Protein AF-A0A936PUS2-F1 (afdb_monomer)

Radius of gyration: 26.74 Å; Cα contacts (8 Å, |Δi|>4): 506; chains: 1; bounding box: 49×80×75 Å

Mean predicted aligned error: 15.06 Å

Sequence (500 aa):
METSSHDLGPASAALGALEAGDLGPLVTLLSAWRLVEDPRLVEAAARRLRGRDGALLSARTLARLAVAGARWREAEASFEPPLTTDAALDGQAALAWTAWFAEDFYSAQPYDYAVNQLIPRVQAVFQGVLSAAELPPKARRDTLIELGEGAFATLLTARDEGSLPAWLDIATRALERGPGGPLRCLSLVLSPQERASAGLCFASRRLWTPTLAAIWPDDAPRGRAARLSAWLRDDPEALPRITHFHLLSRLIERAAHAGPEALGDAELRAICRQNVARARARLRATLAARPEAVLSALLGLDALHARTQDAAGRYAYAWVNRELTFGLSMGHAPRVTPRCVAPDPLPEGATDADPAMSIDEAKGWVLLVIFRGRLGHLWRWVYEGTTGDRDSVWGALLKSELPPSLREPGLHRPRLRQTLRAELPELLWELEPVLNTWANQDLSEPRRVKARVLKLLQSTAPTGQRWPARGYVESVQHVIDARRQLQRWSRHLAPVLPSP

Solvent-accessible surface area (backbone atoms only — not comparable to full-atom values): 27908 Å² total; per-residue (Å²): 142,78,85,80,75,77,82,51,62,68,45,52,47,60,52,51,78,48,63,92,53,93,49,66,54,57,55,50,26,36,54,33,45,58,29,73,85,35,55,61,50,42,53,22,48,53,59,64,41,28,41,98,85,62,50,63,65,52,70,70,47,38,49,51,53,17,52,53,24,43,56,47,49,54,59,39,51,67,40,52,65,90,66,70,68,47,76,69,54,26,50,51,42,47,52,26,50,56,31,48,76,70,70,42,58,74,52,67,66,32,32,49,46,41,63,73,53,47,46,56,42,26,50,53,36,39,53,53,50,44,56,75,67,68,53,57,72,64,62,50,50,53,52,52,51,54,42,68,77,41,42,64,47,55,39,72,68,49,76,56,94,92,39,71,41,45,48,54,54,28,53,48,42,32,44,26,48,35,85,83,16,43,56,32,37,50,38,68,68,45,52,46,69,54,34,17,29,50,30,37,44,46,50,60,32,72,85,37,44,64,48,48,39,44,64,38,64,88,46,53,75,67,51,41,29,52,52,42,17,49,47,26,34,79,31,56,67,44,56,46,44,53,47,39,50,40,48,51,51,52,50,52,56,46,29,73,73,63,37,65,83,65,65,41,73,69,55,54,50,47,55,48,52,53,54,51,51,51,51,46,41,36,51,41,30,48,47,62,75,35,61,67,54,50,50,58,55,52,71,70,46,78,31,39,34,48,35,43,50,51,14,35,30,58,46,26,48,55,48,48,57,49,27,63,75,66,76,60,60,90,64,92,72,69,87,53,59,68,57,56,64,51,78,73,73,77,60,88,82,75,53,104,70,84,80,79,72,52,63,55,51,52,47,36,50,53,50,50,39,30,42,70,57,32,50,74,49,51,51,40,28,39,78,51,71,38,79,88,61,99,44,69,67,60,52,36,50,71,51,83,64,38,56,75,86,73,61,54,88,66,96,75,37,66,62,62,30,50,51,44,58,72,43,42,70,58,52,53,54,70,42,40,65,58,43,52,58,56,59,72,52,84,76,90,48,68,70,59,53,51,56,49,52,50,52,58,42,61,76,35,45,77,90,86,76,86,78,82,94,74,62,68,71,61,24,47,53,23,34,43,52,49,49,54,49,49,62,53,46,50,75,72,44,60,89,77,55,83,77,135

pLDDT: mean 75.33, std 17.24, range [24.42, 97.62]

Secondary structure (DSSP, 8-state):
--------HHHHHHHHTTTTS--HHHHHHHHHTT-TT-HHHHHHHHHHHB-TTSPBPPHHHHHHHHHHHHHHHHHHHTT-PPPPP-HHHHHHHHHHHHHHHTT--SSHHHHHHIIIIIHHHHHHHHHHHHHHTT--HHHHHHHHHHHHHHHHIIIII---TTS--HHHHHHHHHTT-STTHHHHHHHHHS-HHHHHHHHHHHHTSTTTHHHHHHHSSSS-HHHHHHHHHHHHHH-TTHHHHHHHHHHHHHHHHHHHHH-TTT--HHHHHHHHHHHHHHHHHHHHHHHTT-HHHHHHHHHT-TTHHHHHHHHHHHHHHHHHHHHHHTTS---S---PPPP-PPPPPPPTT--S-SS---HHHHHHHHHHHHHTT-HHHHHHHHHH----S--HHHHHHHTTSS-GGGPPSSSS-HHHHHHHHHHHHHHHHHTHHHHHHHHTS-TT-HHHHHHHHHHHHHTTS-TTPPPPSS-HHHHHHHHHHHHHHHHHHHHHHTTTSPP-

Nearest PDB structures (foldseek):
  5a1s-assembly2_A  TM=1.414E-01  e=7.377E+00  Salmonella enterica

Structure (mmCIF, N/CA/C/O backbone):
data_AF-A0A936PUS2-F1
#
_entry.id   AF-A0A936PUS2-F1
#
loop_
_atom_site.group_PDB
_atom_site.id
_atom_site.type_symbol
_atom_site.label_atom_id
_atom_site.label_alt_id
_atom_site.label_comp_id
_atom_site.label_asym_id
_atom_site.label_entity_id
_atom_site.label_seq_id
_atom_site.pdbx_PDB_ins_code
_atom_site.Cartn_x
_atom_site.Cartn_y
_atom_site.Cartn_z
_atom_site.occupancy
_atom_site.B_iso_or_equiv
_atom_site.auth_seq_id
_atom_site.auth_comp_id
_atom_site.auth_asym_id
_atom_site.auth_atom_id
_atom_site.pdbx_PDB_model_num
ATOM 1 N N . MET A 1 1 ? -14.732 -38.250 0.597 1.00 32.09 1 MET A N 1
ATOM 2 C CA . MET A 1 1 ? -13.333 -37.822 0.801 1.00 32.09 1 MET A CA 1
ATOM 3 C C . MET A 1 1 ? -12.499 -38.533 -0.244 1.00 32.09 1 MET A C 1
ATOM 5 O O . MET A 1 1 ? -11.973 -39.601 0.018 1.00 32.09 1 MET A O 1
ATOM 9 N N . GLU A 1 2 ? -12.452 -37.967 -1.442 1.00 24.42 2 GLU A N 1
ATOM 10 C CA . GLU A 1 2 ? -11.503 -38.354 -2.481 1.00 24.42 2 GLU A CA 1
ATOM 11 C C . GLU A 1 2 ? -10.677 -37.103 -2.752 1.00 24.42 2 GLU A C 1
ATOM 13 O O . GLU A 1 2 ? -11.207 -36.042 -3.084 1.00 24.42 2 GLU A O 1
ATOM 18 N N . THR A 1 3 ? -9.382 -37.194 -2.473 1.00 27.59 3 THR A N 1
ATOM 19 C CA . THR A 1 3 ? -8.404 -36.154 -2.768 1.00 27.59 3 THR A CA 1
ATOM 20 C C . THR A 1 3 ? -8.258 -36.067 -4.280 1.00 27.59 3 THR A C 1
ATOM 22 O O . THR A 1 3 ? -7.609 -36.911 -4.892 1.00 27.59 3 THR A O 1
ATOM 25 N N . SER A 1 4 ? -8.887 -35.051 -4.871 1.00 28.19 4 SER A N 1
ATOM 26 C CA . SER A 1 4 ? -8.666 -34.619 -6.250 1.00 28.19 4 SER A CA 1
ATOM 27 C C . SER A 1 4 ? -7.168 -34.412 -6.484 1.00 28.19 4 SER A C 1
ATOM 29 O O . SER A 1 4 ? -6.590 -33.427 -6.018 1.00 28.19 4 SER A O 1
ATOM 31 N N . SER A 1 5 ? -6.536 -35.346 -7.197 1.00 32.34 5 SER A N 1
ATOM 32 C CA . SER A 1 5 ? -5.190 -35.185 -7.731 1.00 32.34 5 SER A CA 1
ATOM 33 C C . SER A 1 5 ? -5.220 -34.047 -8.748 1.00 32.34 5 SER A C 1
ATOM 35 O O . SER A 1 5 ? -5.716 -34.212 -9.862 1.00 32.34 5 SER A O 1
ATOM 37 N N . HIS A 1 6 ? -4.740 -32.869 -8.355 1.00 36.22 6 HIS A N 1
ATOM 38 C CA . HIS A 1 6 ? -4.491 -31.795 -9.305 1.00 36.22 6 HIS A CA 1
ATOM 39 C C . HIS A 1 6 ? -3.480 -32.290 -10.342 1.00 36.22 6 HIS A C 1
ATOM 41 O O . HIS A 1 6 ? -2.341 -32.613 -10.012 1.00 36.22 6 HIS A O 1
ATOM 47 N N . ASP A 1 7 ? -3.941 -32.383 -11.584 1.00 37.91 7 ASP A N 1
ATOM 48 C CA . ASP A 1 7 ? -3.169 -32.797 -12.744 1.00 37.91 7 ASP A CA 1
ATOM 49 C C . ASP A 1 7 ? -2.051 -31.770 -13.009 1.00 37.91 7 ASP A C 1
ATOM 51 O O . ASP A 1 7 ? -2.269 -30.682 -13.545 1.00 37.91 7 ASP A O 1
ATOM 55 N N . LEU A 1 8 ? -0.841 -32.091 -12.540 1.00 41.91 8 LEU A N 1
ATOM 56 C CA . LEU A 1 8 ? 0.374 -31.287 -12.701 1.00 41.91 8 LEU A CA 1
ATOM 57 C C . LEU A 1 8 ? 0.983 -31.418 -14.110 1.00 41.91 8 LEU A C 1
ATOM 59 O O . LEU A 1 8 ? 2.059 -30.871 -14.341 1.00 41.91 8 LEU A O 1
ATOM 63 N N . GLY A 1 9 ? 0.330 -32.103 -15.058 1.00 42.16 9 GLY A N 1
ATOM 64 C CA . GLY A 1 9 ? 0.852 -32.418 -16.396 1.00 42.16 9 GLY A CA 1
ATOM 65 C C . GLY A 1 9 ? 1.575 -31.276 -17.140 1.00 42.16 9 GLY A C 1
ATOM 66 O O . GLY A 1 9 ? 2.680 -31.500 -17.635 1.00 42.16 9 GLY A O 1
ATOM 67 N N . PRO A 1 10 ? 1.061 -30.028 -17.173 1.00 43.69 10 PRO A N 1
ATOM 68 C CA . PRO A 1 10 ? 1.746 -28.910 -17.834 1.00 43.69 10 PRO A CA 1
ATOM 69 C C . PRO A 1 10 ? 2.972 -28.400 -17.062 1.00 43.69 10 PRO A C 1
ATOM 71 O O . PRO A 1 10 ? 3.988 -28.061 -17.666 1.00 43.69 10 PRO A O 1
ATOM 74 N N . ALA A 1 11 ? 2.906 -28.376 -15.724 1.00 40.16 11 ALA A N 1
ATOM 75 C CA . ALA A 1 11 ? 4.045 -28.024 -14.875 1.00 40.16 11 ALA A CA 1
ATOM 76 C C . ALA A 1 11 ? 5.127 -29.107 -14.938 1.00 40.16 11 ALA A C 1
ATOM 78 O O . ALA A 1 11 ? 6.305 -28.783 -15.007 1.00 40.16 11 ALA A O 1
ATOM 79 N N . SER A 1 12 ? 4.725 -30.378 -14.991 1.00 44.50 12 SER A N 1
ATOM 80 C CA . SER A 1 12 ? 5.600 -31.537 -15.154 1.00 44.50 12 SER A CA 1
ATOM 81 C C . SER A 1 12 ? 6.259 -31.576 -16.529 1.00 44.50 12 SER A C 1
ATOM 83 O O . SER A 1 12 ? 7.399 -31.997 -16.620 1.00 44.50 12 SER A O 1
ATOM 85 N N . ALA A 1 13 ? 5.598 -31.107 -17.592 1.00 44.47 13 ALA A N 1
ATOM 86 C CA . ALA A 1 13 ? 6.205 -30.978 -18.918 1.00 44.47 13 ALA A CA 1
ATOM 87 C C . ALA A 1 13 ? 7.137 -29.755 -19.020 1.00 44.47 13 ALA A C 1
ATOM 89 O O . ALA A 1 13 ? 8.201 -29.841 -19.632 1.00 44.47 13 ALA A O 1
ATOM 90 N N . ALA A 1 14 ? 6.789 -28.629 -18.383 1.00 43.38 14 ALA A N 1
ATOM 91 C CA . ALA A 1 14 ? 7.662 -27.455 -18.294 1.00 43.38 14 ALA A CA 1
ATOM 92 C C . ALA A 1 14 ? 8.910 -27.721 -17.428 1.00 43.38 14 ALA A C 1
ATOM 94 O O . ALA A 1 14 ? 9.997 -27.253 -17.765 1.00 43.38 14 ALA A O 1
ATOM 95 N N . LEU A 1 15 ? 8.759 -28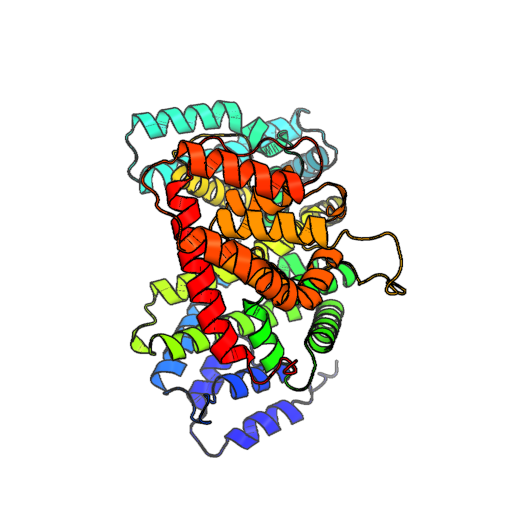.496 -16.347 1.00 45.50 15 LEU A N 1
ATOM 96 C CA . LEU A 1 15 ? 9.847 -29.021 -15.516 1.00 45.50 15 LEU A CA 1
ATOM 97 C C . LEU A 1 15 ? 10.599 -30.162 -16.225 1.00 45.50 15 LEU A C 1
ATOM 99 O O . LEU A 1 15 ? 11.819 -30.201 -16.147 1.00 45.50 15 LEU A O 1
ATOM 103 N N . GLY A 1 16 ? 9.906 -31.001 -16.998 1.00 44.19 16 GLY A N 1
ATOM 104 C CA . GLY A 1 16 ? 10.460 -32.106 -17.789 1.00 44.19 16 GLY A CA 1
ATOM 105 C C . GLY A 1 16 ? 11.346 -31.650 -18.948 1.00 44.19 16 GLY A C 1
ATOM 106 O O . GLY A 1 16 ? 12.430 -32.174 -19.172 1.00 44.19 16 GLY A O 1
ATOM 107 N N . ALA A 1 17 ? 10.974 -30.566 -19.632 1.00 45.62 17 ALA A N 1
ATOM 108 C CA . ALA A 1 17 ? 11.818 -29.922 -20.644 1.00 45.62 17 ALA A CA 1
ATOM 109 C C . ALA A 1 17 ? 13.069 -29.229 -20.054 1.00 45.62 17 ALA A C 1
ATOM 111 O O . ALA A 1 17 ? 13.920 -28.736 -20.796 1.00 45.62 17 ALA A O 1
ATOM 112 N N . LEU A 1 18 ? 13.174 -29.153 -18.724 1.00 48.84 18 LEU A N 1
ATOM 113 C CA . LEU A 1 18 ? 14.321 -28.632 -17.987 1.00 48.84 18 LEU A CA 1
ATOM 114 C C . LEU A 1 18 ? 15.226 -29.768 -17.433 1.00 48.84 18 LEU A C 1
ATOM 116 O O . LEU A 1 18 ? 16.324 -29.466 -16.972 1.00 48.84 18 LEU A O 1
ATOM 120 N N . GLU A 1 19 ? 14.822 -31.048 -17.504 1.00 40.34 19 GLU A N 1
ATOM 121 C CA . GLU A 1 19 ? 15.444 -32.213 -16.820 1.00 40.34 19 GLU A CA 1
ATOM 122 C C . GLU A 1 19 ? 16.844 -32.634 -17.310 1.00 40.34 19 GLU A C 1
ATOM 124 O O . GLU A 1 19 ? 17.457 -33.527 -16.730 1.00 40.34 19 GLU A O 1
ATOM 129 N N . ALA A 1 20 ? 17.417 -31.980 -18.322 1.00 48.69 20 ALA A N 1
ATOM 130 C CA . ALA A 1 20 ? 18.769 -32.295 -18.800 1.00 48.69 20 ALA A CA 1
ATOM 131 C C . ALA A 1 20 ? 19.911 -31.629 -17.985 1.00 48.69 20 ALA A C 1
ATOM 133 O O . ALA A 1 20 ? 21.072 -31.722 -18.383 1.00 48.69 20 ALA A O 1
ATOM 134 N N . GLY A 1 21 ? 19.622 -30.952 -16.861 1.00 53.03 21 GLY A N 1
ATOM 135 C CA . GLY A 1 21 ? 20.624 -30.274 -16.019 1.00 53.03 21 GLY A CA 1
ATOM 136 C C . GLY A 1 21 ? 20.226 -30.139 -14.541 1.00 53.03 21 GLY A C 1
ATOM 137 O O . GLY A 1 21 ? 19.088 -30.395 -14.170 1.00 53.03 21 GLY A O 1
ATOM 138 N N . ASP A 1 22 ? 21.172 -29.742 -13.683 1.00 58.97 22 ASP A N 1
ATOM 139 C CA . ASP A 1 22 ? 20.985 -29.560 -12.230 1.00 58.97 22 ASP A CA 1
ATOM 140 C C . ASP A 1 22 ? 19.950 -28.453 -11.912 1.00 58.97 22 ASP A C 1
ATOM 142 O O . ASP A 1 22 ? 20.264 -27.260 -11.858 1.00 58.97 22 ASP A O 1
ATOM 146 N N . LEU A 1 23 ? 18.679 -28.847 -11.743 1.00 65.75 23 LEU A N 1
ATOM 147 C CA . LEU A 1 23 ? 17.538 -27.955 -11.475 1.00 65.75 23 LEU A CA 1
ATOM 148 C C . LEU A 1 23 ? 17.311 -27.633 -9.996 1.00 65.75 23 LEU A C 1
ATOM 150 O O . LEU A 1 23 ? 16.421 -26.831 -9.683 1.00 65.75 23 LEU A O 1
ATOM 154 N N . GLY A 1 24 ? 18.099 -28.203 -9.082 1.00 72.94 24 GLY A N 1
ATOM 155 C CA . GLY A 1 24 ? 17.961 -27.964 -7.641 1.00 72.94 24 GLY A CA 1
ATOM 156 C C . GLY A 1 24 ? 17.873 -26.470 -7.274 1.00 72.94 24 GLY A C 1
ATOM 157 O O . GLY A 1 24 ? 16.956 -26.071 -6.541 1.00 72.94 24 GLY A O 1
ATOM 158 N N . PRO A 1 25 ? 18.734 -25.596 -7.835 1.00 76.25 25 PRO A N 1
ATOM 159 C CA . PRO A 1 25 ? 18.684 -24.157 -7.576 1.00 76.25 25 PRO A CA 1
ATOM 160 C C . PRO A 1 25 ? 17.407 -23.468 -8.081 1.00 76.25 25 PRO A C 1
ATOM 162 O O . PRO A 1 25 ? 16.914 -22.542 -7.434 1.00 76.25 25 PRO A O 1
ATOM 165 N N . LEU A 1 26 ? 16.852 -23.910 -9.215 1.00 78.56 26 LEU A N 1
ATOM 166 C CA . LEU A 1 26 ? 15.643 -23.325 -9.800 1.00 78.56 26 LEU A CA 1
ATOM 167 C C . LEU A 1 26 ? 14.406 -23.670 -8.966 1.00 78.56 26 LEU A C 1
ATOM 169 O O . LEU A 1 26 ? 13.639 -22.776 -8.614 1.00 78.56 26 LEU A O 1
ATOM 173 N N . VAL A 1 27 ? 14.238 -24.940 -8.594 1.00 81.44 27 VAL A N 1
ATOM 174 C CA . VAL A 1 27 ? 13.120 -25.381 -7.742 1.00 81.44 27 VAL A CA 1
ATOM 175 C C . VAL A 1 27 ? 13.179 -24.694 -6.377 1.00 81.44 27 VAL A C 1
ATOM 177 O O . VAL A 1 27 ? 12.159 -24.209 -5.879 1.00 81.44 27 VAL A O 1
ATOM 180 N N . THR A 1 28 ? 14.380 -24.568 -5.803 1.00 84.75 28 THR A N 1
ATOM 181 C CA . THR A 1 28 ? 14.603 -23.845 -4.543 1.00 84.75 28 THR A CA 1
ATOM 182 C C . THR A 1 28 ? 14.186 -22.380 -4.661 1.00 84.75 28 THR A C 1
ATOM 184 O O . THR A 1 28 ? 13.480 -21.865 -3.792 1.00 84.75 28 THR A O 1
ATOM 187 N N . LEU A 1 29 ? 14.567 -21.709 -5.755 1.00 87.25 29 LEU A N 1
ATOM 188 C CA . LEU A 1 29 ? 14.165 -20.333 -6.027 1.00 87.25 29 LEU A CA 1
ATOM 189 C C . LEU A 1 29 ? 12.641 -20.205 -6.135 1.00 87.25 29 LEU A C 1
ATOM 191 O O . LEU A 1 29 ? 12.048 -19.394 -5.429 1.00 87.25 29 LEU A O 1
ATOM 195 N N . LEU A 1 30 ? 11.993 -21.001 -6.986 1.00 88.19 30 LEU A N 1
ATOM 196 C CA . LEU A 1 30 ? 10.546 -20.902 -7.204 1.00 88.19 30 LEU A CA 1
ATOM 197 C C . LEU A 1 30 ? 9.753 -21.192 -5.924 1.00 88.19 30 LEU A C 1
ATOM 199 O O . LEU A 1 30 ? 8.776 -20.500 -5.634 1.00 88.19 30 LEU A O 1
ATOM 203 N N . SER A 1 31 ? 10.214 -22.150 -5.118 1.00 87.19 31 SER A N 1
ATOM 204 C CA . SER A 1 31 ? 9.623 -22.469 -3.814 1.00 87.19 31 SER A CA 1
ATOM 205 C C . SER A 1 31 ? 9.797 -21.322 -2.817 1.00 87.19 31 SER A C 1
ATOM 207 O O . SER A 1 31 ? 8.859 -20.978 -2.094 1.00 87.19 31 SER A O 1
ATOM 209 N N . ALA A 1 32 ? 10.970 -20.676 -2.797 1.00 86.62 32 ALA A N 1
ATOM 210 C CA . ALA A 1 32 ? 11.235 -19.518 -1.942 1.00 86.62 32 ALA A CA 1
ATOM 211 C C . ALA A 1 32 ? 10.294 -18.334 -2.226 1.00 86.62 32 ALA A C 1
ATOM 213 O O . ALA A 1 32 ? 10.016 -17.553 -1.319 1.00 86.62 32 ALA A O 1
ATOM 214 N N . TRP A 1 33 ? 9.766 -18.240 -3.448 1.00 89.62 33 TRP A N 1
ATOM 215 C CA . TRP A 1 33 ? 8.822 -17.208 -3.886 1.00 89.62 33 TRP A CA 1
ATOM 216 C C . TRP A 1 33 ? 7.367 -17.698 -4.013 1.00 89.62 33 TRP A C 1
ATOM 218 O O . TRP A 1 33 ? 6.553 -16.979 -4.583 1.00 89.62 33 TRP A O 1
ATOM 228 N N . ARG A 1 34 ? 7.032 -18.901 -3.511 1.00 85.62 34 ARG A N 1
ATOM 229 C CA . ARG A 1 34 ? 5.688 -19.524 -3.606 1.00 85.62 34 ARG A CA 1
ATOM 230 C C . ARG A 1 34 ? 5.118 -19.581 -5.033 1.00 85.62 34 ARG A C 1
ATOM 232 O O . ARG A 1 34 ? 3.913 -19.515 -5.246 1.00 85.62 34 ARG A O 1
ATOM 239 N N . LEU A 1 35 ? 5.988 -19.703 -6.033 1.00 87.56 35 LEU A N 1
ATOM 240 C CA . LEU A 1 35 ? 5.564 -19.745 -7.437 1.00 87.56 35 LEU A CA 1
ATOM 241 C C . LEU A 1 35 ? 5.199 -21.155 -7.894 1.00 87.56 35 LEU A C 1
ATOM 243 O O . LEU A 1 35 ? 4.468 -21.300 -8.862 1.00 87.56 35 LEU A O 1
ATOM 247 N N . VAL A 1 36 ? 5.676 -22.181 -7.183 1.00 86.31 36 VAL A N 1
ATOM 248 C CA . VAL A 1 36 ? 5.416 -23.601 -7.486 1.00 86.31 36 VAL A CA 1
ATOM 249 C C . VAL A 1 36 ? 3.935 -23.986 -7.409 1.00 86.31 36 VAL A C 1
ATOM 251 O O . VAL A 1 36 ? 3.539 -24.997 -7.973 1.00 86.31 36 VAL A O 1
ATOM 254 N N . GLU A 1 37 ? 3.118 -23.167 -6.746 1.00 83.31 37 GLU A N 1
ATOM 255 C CA . GLU A 1 37 ? 1.673 -23.361 -6.593 1.00 83.31 37 GLU A CA 1
ATOM 256 C C . GLU A 1 37 ? 0.877 -22.958 -7.849 1.00 83.31 37 GLU A C 1
ATOM 258 O O . GLU A 1 37 ? -0.321 -23.222 -7.927 1.00 83.31 37 GLU A O 1
ATOM 263 N N . ASP A 1 38 ? 1.507 -22.297 -8.830 1.00 85.50 38 ASP A N 1
ATOM 264 C CA . ASP A 1 38 ? 0.859 -21.903 -10.083 1.00 85.50 38 ASP A CA 1
ATOM 265 C C . ASP A 1 38 ? 1.734 -22.238 -11.308 1.00 85.50 38 ASP A C 1
ATOM 267 O O . ASP A 1 38 ? 2.748 -21.567 -11.547 1.00 85.50 38 ASP A O 1
ATOM 271 N N . PRO A 1 39 ? 1.333 -23.221 -12.141 1.00 86.75 39 PRO A N 1
ATOM 272 C CA . PRO A 1 39 ? 2.075 -23.614 -13.340 1.00 86.75 39 PRO A CA 1
ATOM 273 C C . PRO A 1 39 ? 2.394 -22.451 -14.291 1.00 86.75 39 PRO A C 1
ATOM 275 O O . PRO A 1 39 ? 3.472 -22.412 -14.884 1.00 86.75 39 PRO A O 1
ATOM 278 N N . ARG A 1 40 ? 1.494 -21.465 -14.405 1.00 88.00 40 ARG A N 1
ATOM 279 C CA . ARG A 1 40 ? 1.660 -20.307 -15.298 1.00 88.00 40 ARG A CA 1
ATOM 280 C C . ARG A 1 40 ? 2.794 -19.414 -14.809 1.00 88.00 40 ARG A C 1
ATOM 282 O O . ARG A 1 40 ? 3.553 -18.872 -15.611 1.00 88.00 40 ARG A O 1
ATOM 289 N N . LEU A 1 41 ? 2.918 -19.255 -13.488 1.00 89.62 41 LEU A N 1
ATOM 290 C CA . LEU A 1 41 ? 3.990 -18.473 -12.872 1.00 89.62 41 LEU A CA 1
ATOM 291 C C . LEU A 1 41 ? 5.329 -19.209 -12.908 1.00 89.62 41 LEU A C 1
ATOM 293 O O . LEU A 1 41 ? 6.355 -18.558 -13.108 1.00 89.62 41 LEU A O 1
ATOM 297 N N . VAL A 1 42 ? 5.328 -20.539 -12.772 1.00 87.31 42 VAL A N 1
ATOM 298 C CA . VAL A 1 42 ? 6.525 -21.375 -12.975 1.00 87.31 42 VAL A CA 1
ATOM 299 C C . VAL A 1 42 ? 7.074 -21.182 -14.387 1.00 87.31 42 VAL A C 1
ATOM 301 O O . VAL A 1 42 ? 8.247 -20.844 -14.553 1.00 87.31 42 VAL A O 1
ATOM 304 N N . GLU A 1 43 ? 6.223 -21.314 -15.405 1.00 86.19 43 GLU A N 1
ATOM 305 C CA . GLU A 1 43 ? 6.618 -21.151 -16.805 1.00 86.19 43 GLU A CA 1
ATOM 306 C C . GLU A 1 43 ? 7.098 -19.718 -17.102 1.00 86.19 43 GLU A C 1
ATOM 308 O O . GLU A 1 43 ? 8.157 -19.509 -17.701 1.00 86.19 43 GLU A O 1
ATOM 313 N N . ALA A 1 44 ? 6.368 -18.710 -16.614 1.00 88.38 44 ALA A N 1
ATOM 314 C CA . ALA A 1 44 ? 6.747 -17.307 -16.757 1.00 88.38 44 ALA A CA 1
ATOM 315 C C . ALA A 1 44 ? 8.091 -16.986 -16.077 1.00 88.38 44 ALA A C 1
ATOM 317 O O . ALA A 1 44 ? 8.892 -16.214 -16.614 1.00 88.38 44 ALA A O 1
ATOM 318 N N . ALA A 1 45 ? 8.364 -17.582 -14.913 1.00 86.50 45 ALA A N 1
ATOM 319 C CA . ALA A 1 45 ? 9.633 -17.435 -14.209 1.00 86.50 45 ALA A CA 1
ATOM 320 C C . ALA A 1 45 ? 10.775 -18.126 -14.953 1.00 86.50 45 ALA A C 1
ATOM 322 O O . ALA A 1 45 ? 11.827 -17.513 -15.130 1.00 86.50 45 ALA A O 1
ATOM 323 N N . ALA A 1 46 ? 10.560 -19.340 -15.465 1.00 83.12 46 ALA A N 1
ATOM 324 C CA . ALA A 1 46 ? 11.540 -20.032 -16.296 1.00 83.12 46 ALA A CA 1
ATOM 325 C C . ALA A 1 46 ? 11.914 -19.198 -17.534 1.00 83.12 46 ALA A C 1
ATOM 327 O O . ALA A 1 46 ? 13.102 -19.001 -17.802 1.00 83.12 46 ALA A O 1
ATOM 328 N N . ARG A 1 47 ? 10.923 -18.609 -18.225 1.00 82.94 47 ARG A N 1
ATOM 329 C CA . ARG A 1 47 ? 11.157 -17.670 -19.339 1.00 82.94 47 ARG A CA 1
ATOM 330 C C . ARG A 1 47 ? 11.979 -16.451 -18.931 1.00 82.94 47 ARG A C 1
ATOM 332 O O . ARG A 1 47 ? 12.811 -16.004 -19.704 1.00 82.94 47 ARG A O 1
ATOM 339 N N . ARG A 1 48 ? 11.747 -15.893 -17.739 1.00 83.25 48 ARG A N 1
ATOM 340 C CA . ARG A 1 48 ? 12.487 -14.718 -17.244 1.00 83.25 48 ARG A CA 1
ATOM 341 C C . ARG A 1 48 ? 13.915 -15.018 -16.820 1.00 83.25 48 ARG A C 1
ATOM 343 O O . ARG A 1 48 ? 14.753 -14.121 -16.870 1.00 83.25 48 ARG A O 1
ATOM 350 N N . LEU A 1 49 ? 14.161 -16.231 -16.341 1.00 80.06 49 LEU A N 1
ATOM 351 C CA . LEU A 1 49 ? 15.467 -16.664 -15.857 1.00 80.06 49 LEU A CA 1
ATOM 352 C C . LEU A 1 49 ? 16.398 -17.076 -16.997 1.00 80.06 49 LEU A C 1
ATOM 354 O O . LEU A 1 49 ? 17.611 -16.933 -16.853 1.00 80.06 49 LEU A O 1
ATOM 358 N N . ARG A 1 50 ? 15.840 -17.537 -18.122 1.00 74.25 50 ARG A N 1
ATOM 359 C CA . ARG A 1 50 ? 16.536 -17.604 -19.409 1.00 74.25 50 ARG A CA 1
ATOM 360 C C . ARG A 1 50 ? 16.714 -16.155 -19.881 1.00 74.25 50 ARG A C 1
ATOM 362 O O . ARG A 1 50 ? 15.740 -15.489 -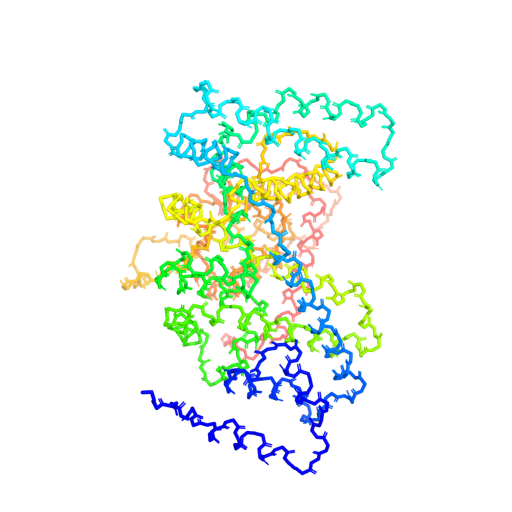20.214 1.00 74.25 50 ARG A O 1
ATOM 369 N N . GLY A 1 51 ? 17.927 -15.613 -19.781 1.00 62.34 51 GLY A N 1
ATOM 370 C CA . GLY A 1 51 ? 18.232 -14.229 -20.156 1.00 62.34 51 GLY A CA 1
ATOM 371 C C . GLY A 1 51 ? 17.952 -13.934 -21.637 1.00 62.34 51 GLY A C 1
ATOM 372 O O . GLY A 1 51 ? 17.429 -14.772 -22.368 1.00 62.34 51 GLY A O 1
ATOM 373 N N . ARG A 1 52 ? 18.338 -12.744 -22.120 1.00 58.09 52 ARG A N 1
ATOM 374 C CA . ARG A 1 52 ? 18.146 -12.366 -23.540 1.00 58.09 52 ARG A CA 1
ATOM 375 C C . ARG A 1 52 ? 18.796 -13.342 -24.526 1.00 58.09 52 ARG A C 1
ATOM 377 O O . ARG A 1 52 ? 18.246 -13.542 -25.600 1.00 58.09 52 ARG A O 1
ATOM 384 N N . ASP A 1 53 ? 19.890 -13.979 -24.118 1.00 54.78 53 ASP A N 1
ATOM 385 C CA . ASP A 1 53 ? 20.651 -14.927 -24.940 1.00 54.78 53 ASP A CA 1
ATOM 386 C C . ASP A 1 53 ? 20.249 -16.392 -24.680 1.00 54.78 53 ASP A C 1
ATOM 388 O O . ASP A 1 53 ? 20.955 -17.320 -25.061 1.00 54.78 53 ASP A O 1
ATOM 392 N N . GLY A 1 54 ? 19.149 -16.628 -23.955 1.00 58.50 54 GLY A N 1
ATOM 393 C CA . GLY A 1 54 ? 18.675 -17.968 -23.595 1.00 58.50 54 GLY A CA 1
ATOM 394 C C . GLY A 1 54 ? 19.448 -18.649 -22.457 1.00 58.50 54 GLY A C 1
ATOM 395 O O . GLY A 1 54 ? 18.946 -19.617 -21.886 1.00 58.50 54 GLY A O 1
ATOM 396 N N . ALA A 1 55 ? 20.617 -18.129 -22.065 1.00 57.31 55 ALA A N 1
ATOM 397 C CA . ALA A 1 55 ? 21.395 -18.636 -20.935 1.00 57.31 55 ALA A CA 1
ATOM 398 C C . ALA A 1 55 ? 20.710 -18.342 -19.588 1.00 57.31 55 ALA A C 1
ATOM 400 O O . ALA A 1 55 ? 20.215 -17.237 -19.351 1.00 57.31 55 ALA A O 1
ATOM 401 N N . LEU A 1 56 ? 20.696 -19.331 -18.690 1.00 66.69 56 LEU A N 1
ATOM 402 C CA . LEU A 1 56 ? 20.215 -19.156 -17.319 1.00 66.69 56 LEU A CA 1
ATOM 403 C C . LEU A 1 56 ? 21.126 -18.202 -16.535 1.00 66.69 56 LEU A C 1
ATOM 405 O O . LEU A 1 56 ? 22.341 -18.165 -16.739 1.00 66.69 56 LEU A O 1
ATOM 409 N N . LEU A 1 57 ? 20.542 -17.465 -15.585 1.00 73.81 57 LEU A N 1
ATOM 410 C CA . LEU A 1 57 ? 21.325 -16.758 -14.568 1.00 73.81 57 LEU A CA 1
ATOM 411 C C . LEU A 1 57 ? 22.275 -17.733 -13.854 1.00 73.81 57 LEU A C 1
ATOM 413 O O . LEU A 1 57 ? 21.925 -18.887 -13.608 1.00 73.81 57 LEU A O 1
ATOM 417 N N . SER A 1 58 ? 23.459 -17.253 -13.466 1.00 78.69 58 SER A N 1
ATOM 418 C CA . SER A 1 58 ? 24.437 -18.088 -12.761 1.00 78.69 58 SER A CA 1
ATOM 419 C C . SER A 1 58 ? 23.853 -18.692 -11.477 1.00 78.69 58 SER A C 1
ATOM 421 O O . SER A 1 58 ? 23.059 -18.046 -10.785 1.00 78.69 58 SER A O 1
ATOM 423 N N . ALA A 1 59 ? 24.299 -19.896 -11.102 1.00 78.06 59 ALA A N 1
ATOM 424 C CA . ALA A 1 59 ? 23.844 -20.590 -9.891 1.00 78.06 59 ALA A CA 1
ATOM 425 C C . ALA A 1 59 ? 23.947 -19.713 -8.626 1.00 78.06 59 ALA A C 1
ATOM 427 O O . ALA A 1 59 ? 23.038 -19.685 -7.797 1.00 78.06 59 ALA A O 1
ATOM 428 N N . ARG A 1 60 ? 25.008 -18.901 -8.523 1.00 80.12 60 ARG A N 1
ATOM 429 C CA . ARG A 1 60 ? 25.188 -17.927 -7.436 1.00 80.12 60 ARG A CA 1
ATOM 430 C C . ARG A 1 60 ? 24.092 -16.856 -7.409 1.00 80.12 60 ARG A C 1
ATOM 432 O O . ARG A 1 60 ? 23.642 -16.471 -6.332 1.00 80.12 60 ARG A O 1
ATOM 439 N N . THR A 1 61 ? 23.650 -16.378 -8.571 1.00 80.56 61 THR A N 1
ATOM 440 C CA . THR A 1 61 ? 22.545 -15.411 -8.679 1.00 80.56 61 THR A CA 1
ATOM 441 C C . THR A 1 61 ? 21.232 -16.046 -8.237 1.00 80.56 61 THR A C 1
ATOM 443 O O . THR A 1 61 ? 20.511 -15.458 -7.433 1.00 80.56 61 THR A O 1
ATOM 446 N N . LEU A 1 62 ? 20.950 -17.266 -8.705 1.00 83.56 62 LEU A N 1
ATOM 447 C CA . LEU A 1 62 ? 19.753 -18.021 -8.325 1.00 83.56 62 LEU A CA 1
ATOM 448 C C . LEU A 1 62 ? 19.693 -18.249 -6.808 1.00 83.56 62 LEU A C 1
ATOM 450 O O . LEU A 1 62 ? 18.676 -17.947 -6.187 1.00 83.56 62 LEU A O 1
ATOM 454 N N . ALA A 1 63 ? 20.803 -18.672 -6.195 1.00 83.50 63 ALA A N 1
ATOM 455 C CA . ALA A 1 63 ? 20.900 -18.857 -4.748 1.00 83.50 63 ALA A CA 1
ATOM 456 C C . ALA A 1 63 ? 20.633 -17.554 -3.970 1.00 83.50 63 ALA A C 1
ATOM 458 O O . ALA A 1 63 ? 19.877 -17.552 -2.999 1.00 83.50 63 ALA A O 1
ATOM 459 N N . ARG A 1 64 ? 21.179 -16.413 -4.418 1.00 83.25 64 ARG A N 1
ATOM 460 C CA . ARG A 1 64 ? 20.916 -15.104 -3.785 1.00 83.25 64 ARG A CA 1
ATOM 461 C C . ARG A 1 64 ? 19.451 -14.690 -3.893 1.00 83.25 64 ARG A C 1
ATOM 463 O O . ARG A 1 64 ? 18.882 -14.202 -2.917 1.00 83.25 64 ARG A O 1
ATOM 470 N N . LEU A 1 65 ? 18.831 -14.890 -5.055 1.00 87.00 65 LEU A N 1
ATOM 471 C CA . LEU A 1 65 ? 17.408 -14.613 -5.251 1.00 87.00 65 LEU A CA 1
ATOM 472 C C . LEU A 1 65 ? 16.528 -15.535 -4.389 1.00 87.00 65 LEU A C 1
ATOM 474 O O . LEU A 1 65 ? 15.497 -15.087 -3.888 1.00 87.00 65 LEU A O 1
ATOM 478 N N . ALA A 1 66 ? 16.942 -16.785 -4.164 1.00 88.56 66 ALA A N 1
ATOM 479 C CA . ALA A 1 66 ? 16.247 -17.715 -3.276 1.00 88.56 66 ALA A CA 1
ATOM 480 C C . ALA A 1 66 ? 16.339 -17.272 -1.807 1.00 88.56 66 ALA A C 1
ATOM 482 O O . ALA A 1 66 ? 15.321 -17.217 -1.119 1.00 88.56 66 ALA A O 1
ATOM 483 N N . VAL A 1 67 ? 17.523 -16.853 -1.342 1.00 86.38 67 VAL A N 1
ATOM 484 C CA . VAL A 1 67 ? 17.706 -16.275 0.004 1.00 86.38 67 VAL A CA 1
ATOM 485 C C . VAL A 1 67 ? 16.861 -15.010 0.184 1.00 86.38 67 VAL A C 1
ATOM 487 O O . VAL A 1 67 ? 16.245 -14.820 1.233 1.00 86.38 67 VAL A O 1
ATOM 490 N N . ALA A 1 68 ? 16.785 -14.152 -0.838 1.00 86.19 68 ALA A N 1
ATOM 491 C CA . ALA A 1 68 ? 15.923 -12.972 -0.811 1.00 86.19 68 ALA A CA 1
ATOM 492 C C . ALA A 1 68 ? 14.437 -13.347 -0.669 1.00 86.19 68 ALA A C 1
ATOM 494 O O . ALA A 1 68 ? 13.733 -12.719 0.122 1.00 86.19 68 ALA A O 1
ATOM 495 N N . GLY A 1 69 ? 13.983 -14.386 -1.379 1.00 88.31 69 GLY A N 1
ATOM 496 C CA . GLY A 1 69 ? 12.631 -14.936 -1.249 1.00 88.31 69 GLY A CA 1
ATOM 497 C C . GLY A 1 69 ? 12.361 -15.503 0.146 1.00 88.31 69 GLY A C 1
ATOM 498 O O . GLY A 1 69 ? 11.365 -15.154 0.770 1.00 88.31 69 GLY A O 1
ATOM 499 N N . ALA A 1 70 ? 13.287 -16.291 0.702 1.00 87.94 70 ALA A N 1
ATOM 500 C CA . ALA A 1 70 ? 13.160 -16.849 2.050 1.00 87.94 70 ALA A CA 1
ATOM 501 C C . ALA A 1 70 ? 13.027 -15.758 3.127 1.00 87.94 70 ALA A C 1
ATOM 503 O O . ALA A 1 70 ? 12.074 -15.775 3.903 1.00 87.94 70 ALA A O 1
ATOM 504 N N . ARG A 1 71 ? 13.905 -14.748 3.101 1.00 87.00 71 ARG A N 1
ATOM 505 C CA . ARG A 1 71 ? 13.834 -13.586 4.005 1.00 87.00 71 ARG A CA 1
ATOM 506 C C . ARG A 1 71 ? 12.559 -12.768 3.815 1.00 87.00 71 ARG A C 1
ATOM 508 O O . ARG A 1 71 ? 12.046 -12.178 4.762 1.00 87.00 71 ARG A O 1
ATOM 515 N N . TRP A 1 72 ? 12.055 -12.689 2.583 1.00 87.44 72 TRP A N 1
ATOM 516 C CA . TRP A 1 72 ? 10.774 -12.046 2.322 1.00 87.44 72 TRP A CA 1
ATOM 517 C C . TRP A 1 72 ? 9.622 -12.817 2.980 1.00 87.44 72 TRP A C 1
ATOM 519 O O . TRP A 1 72 ? 8.796 -12.194 3.643 1.00 87.44 72 TRP A O 1
ATOM 529 N N . ARG A 1 73 ? 9.613 -14.153 2.900 1.00 85.75 73 ARG A N 1
ATOM 530 C CA . ARG A 1 73 ? 8.616 -14.988 3.592 1.00 85.75 73 ARG A CA 1
ATOM 531 C C . ARG A 1 73 ? 8.673 -14.829 5.110 1.00 85.75 73 ARG A C 1
ATOM 533 O O . ARG A 1 73 ? 7.626 -14.732 5.735 1.00 85.75 73 ARG A O 1
ATOM 540 N N . GLU A 1 74 ? 9.864 -14.738 5.698 1.00 86.00 74 GLU A N 1
ATOM 541 C CA . GLU A 1 74 ? 10.023 -14.424 7.129 1.00 86.00 74 GLU A CA 1
ATOM 542 C C . GLU A 1 74 ? 9.416 -13.054 7.474 1.00 86.00 74 GLU A C 1
ATOM 544 O O . GLU A 1 74 ? 8.704 -12.903 8.468 1.00 86.00 74 GLU A O 1
ATOM 549 N N . ALA A 1 75 ? 9.642 -12.048 6.624 1.00 83.94 75 ALA A N 1
ATOM 550 C CA . ALA A 1 75 ? 9.045 -10.729 6.805 1.00 83.94 75 ALA A CA 1
ATOM 551 C C . ALA A 1 75 ? 7.512 -10.752 6.656 1.00 83.94 75 ALA A C 1
ATOM 553 O O . ALA A 1 75 ? 6.832 -10.029 7.381 1.00 83.94 75 ALA A O 1
ATOM 554 N N . GLU A 1 76 ? 6.950 -11.568 5.763 1.00 83.56 76 GLU A N 1
ATOM 555 C CA . GLU A 1 76 ? 5.498 -11.775 5.666 1.00 83.56 76 GLU A CA 1
ATOM 556 C C . GLU A 1 76 ? 4.942 -12.499 6.895 1.00 83.56 76 GLU A C 1
ATOM 558 O O . GLU A 1 76 ? 3.937 -12.054 7.443 1.00 83.56 76 GLU A O 1
ATOM 563 N N . ALA A 1 77 ? 5.635 -13.524 7.396 1.00 84.06 77 ALA A N 1
ATOM 564 C CA . ALA A 1 77 ? 5.259 -14.243 8.614 1.00 84.06 77 ALA A CA 1
ATOM 565 C C . ALA A 1 77 ? 5.242 -13.330 9.855 1.00 84.06 77 ALA A C 1
ATOM 567 O O . ALA A 1 77 ? 4.476 -13.558 10.786 1.00 84.06 77 ALA A O 1
ATOM 568 N N . SER A 1 78 ? 5.999 -12.224 9.856 1.00 83.12 78 SER A N 1
ATOM 569 C CA . SER A 1 78 ? 5.923 -11.210 10.923 1.00 83.12 78 SER A CA 1
ATOM 570 C C . SER A 1 78 ? 4.567 -10.485 11.019 1.00 83.12 78 SER A C 1
ATOM 572 O O . SER A 1 78 ? 4.319 -9.763 11.992 1.00 83.12 78 SER A O 1
ATOM 574 N N . PHE A 1 79 ? 3.673 -10.673 10.039 1.00 81.50 79 PHE A N 1
ATOM 575 C CA . PHE A 1 79 ? 2.274 -10.234 10.095 1.00 81.50 79 PHE A CA 1
ATOM 576 C C . PHE A 1 79 ? 1.352 -11.244 10.802 1.00 81.50 79 PHE A C 1
ATOM 578 O O . PHE A 1 79 ? 0.231 -10.871 11.146 1.00 81.50 79 PHE A O 1
ATOM 585 N N . GLU A 1 80 ? 1.838 -12.451 11.103 1.00 82.00 80 GLU A N 1
ATOM 586 C CA . GLU A 1 80 ? 1.121 -13.565 11.748 1.00 82.00 80 GLU A CA 1
ATOM 587 C C . GLU A 1 80 ? 1.557 -13.914 13.200 1.00 82.00 80 GLU A C 1
ATOM 589 O O . GLU A 1 80 ? 1.294 -15.033 13.637 1.00 82.00 80 GLU A O 1
ATOM 594 N N . PRO A 1 81 ? 2.225 -13.049 13.995 1.00 71.75 81 PRO A N 1
ATOM 595 C CA . PRO A 1 81 ? 2.572 -13.392 15.362 1.00 71.75 81 PRO A CA 1
ATOM 596 C C . PRO A 1 81 ? 1.292 -13.593 16.181 1.00 71.75 81 PRO A C 1
ATOM 598 O O . PRO A 1 81 ? 0.289 -12.919 15.915 1.00 71.75 81 PRO A O 1
ATOM 601 N N . PRO A 1 82 ? 1.331 -14.472 17.195 1.00 77.06 82 PRO A N 1
AT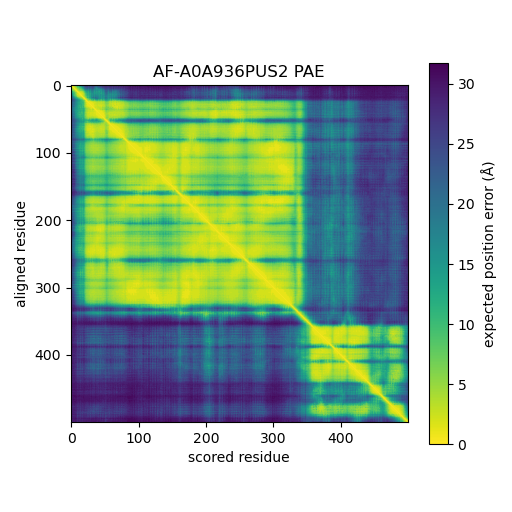OM 602 C CA . PRO A 1 82 ? 0.205 -14.650 18.094 1.00 77.06 82 PRO A CA 1
ATOM 603 C C . PRO A 1 82 ? -0.138 -13.304 18.734 1.00 77.06 82 PRO A C 1
ATOM 605 O O . PRO A 1 82 ? 0.727 -12.627 19.295 1.00 77.06 82 PRO A O 1
ATOM 608 N N . LEU A 1 83 ? -1.399 -12.900 18.603 1.00 84.00 83 LEU A N 1
ATOM 609 C CA . LEU A 1 83 ? -1.928 -11.710 19.253 1.00 84.00 83 LEU A CA 1
ATOM 610 C C . LEU A 1 83 ? -2.657 -12.130 20.521 1.00 84.00 83 LEU A C 1
ATOM 612 O O . LEU A 1 83 ? -3.410 -13.101 20.523 1.00 84.00 83 LEU A O 1
ATOM 616 N N . THR A 1 84 ? -2.433 -11.384 21.597 1.00 88.75 84 THR A N 1
ATOM 617 C CA . THR A 1 84 ? -3.149 -11.596 22.851 1.00 88.75 84 THR A CA 1
ATOM 618 C C . THR A 1 84 ? -4.600 -11.160 22.681 1.00 88.75 84 THR A C 1
ATOM 620 O O . THR A 1 84 ? -4.863 -10.008 22.337 1.00 88.75 84 THR A O 1
ATOM 623 N N . THR A 1 85 ? -5.528 -12.080 22.924 1.00 90.50 85 THR A N 1
ATOM 624 C CA . THR A 1 85 ? -6.968 -11.809 22.984 1.00 90.50 85 THR A CA 1
ATOM 625 C C . THR A 1 85 ? -7.352 -11.299 24.369 1.00 90.50 85 THR A C 1
ATOM 627 O O . THR A 1 85 ? -6.935 -11.887 25.369 1.00 90.50 85 THR A O 1
ATOM 630 N N . ASP A 1 86 ? -8.192 -10.270 24.429 1.00 95.56 86 ASP A N 1
ATOM 631 C CA . ASP A 1 86 ? -8.792 -9.766 25.666 1.00 95.56 86 ASP A CA 1
ATOM 632 C C . ASP A 1 86 ? -10.245 -9.409 25.363 1.00 95.56 86 ASP A C 1
ATOM 634 O O . ASP A 1 86 ? -10.519 -8.406 24.710 1.00 95.56 86 ASP A O 1
ATOM 638 N N . ALA A 1 87 ? -11.183 -10.230 25.837 1.00 95.56 87 ALA A N 1
ATOM 639 C CA . ALA A 1 87 ? -12.593 -10.090 25.486 1.00 95.56 87 ALA A CA 1
ATOM 640 C C . ALA A 1 87 ? -13.186 -8.724 25.876 1.00 95.56 87 ALA A C 1
ATOM 642 O O . ALA A 1 87 ? -14.056 -8.211 25.171 1.00 95.56 87 ALA A O 1
ATOM 643 N N . ALA A 1 88 ? -12.722 -8.119 26.976 1.00 96.38 88 ALA A N 1
ATOM 644 C CA . ALA A 1 88 ? -13.223 -6.824 27.420 1.00 96.38 88 ALA A CA 1
ATOM 645 C C . ALA A 1 88 ? -12.706 -5.699 26.513 1.00 96.38 88 ALA A C 1
ATOM 647 O O . ALA A 1 88 ? -13.491 -4.866 26.054 1.00 96.38 88 ALA A O 1
ATOM 648 N N . LEU A 1 89 ? -11.404 -5.693 26.213 1.00 96.50 89 LEU A N 1
ATOM 649 C CA . LEU A 1 89 ? -10.807 -4.695 25.320 1.00 96.50 89 LEU A CA 1
ATOM 650 C C . LEU A 1 89 ? -11.239 -4.885 23.861 1.00 96.50 89 LEU A C 1
ATOM 652 O O . LEU A 1 89 ? -11.452 -3.898 23.157 1.00 96.50 89 LEU A O 1
ATOM 656 N N . ASP A 1 90 ? -11.418 -6.126 23.412 1.00 97.31 90 ASP A N 1
ATOM 657 C CA . ASP A 1 90 ? -11.936 -6.458 22.084 1.00 97.31 90 ASP A CA 1
ATOM 658 C C . ASP A 1 90 ? -13.383 -5.961 21.925 1.00 97.31 90 ASP A C 1
ATOM 660 O O . ASP A 1 90 ? -13.718 -5.358 20.903 1.00 97.31 90 ASP A O 1
ATOM 664 N N . GLY A 1 91 ? -14.218 -6.113 22.961 1.00 97.12 91 GLY A N 1
ATOM 665 C CA . GLY A 1 91 ? -15.570 -5.550 22.998 1.00 97.12 91 GLY A CA 1
ATOM 666 C C . GLY A 1 91 ? -15.585 -4.018 22.937 1.00 97.12 91 GLY A C 1
ATOM 667 O O . GLY A 1 91 ? -16.356 -3.437 22.172 1.00 97.12 91 GLY A O 1
ATOM 668 N N . GLN A 1 92 ? -14.695 -3.347 23.677 1.00 97.25 92 GLN A N 1
ATOM 669 C CA . GLN A 1 92 ? -14.545 -1.886 23.600 1.00 97.25 92 GLN A CA 1
ATOM 670 C C . GLN A 1 92 ? -14.086 -1.430 22.210 1.00 97.25 92 GLN A C 1
ATOM 672 O O . GLN A 1 92 ? -14.624 -0.463 21.671 1.00 97.25 92 GLN A O 1
ATOM 677 N N . ALA A 1 93 ? -13.130 -2.141 21.605 1.00 97.12 93 ALA A N 1
ATOM 678 C CA . ALA A 1 93 ? -12.659 -1.850 20.256 1.00 97.12 93 ALA A CA 1
ATOM 679 C C . ALA A 1 93 ? -13.785 -2.001 19.220 1.00 97.12 93 ALA A C 1
ATOM 681 O O . ALA A 1 93 ? -13.920 -1.155 18.337 1.00 97.12 93 ALA A O 1
ATOM 682 N N . ALA A 1 94 ? -14.615 -3.042 19.338 1.00 97.62 94 ALA A N 1
ATOM 683 C CA . ALA A 1 94 ? -15.759 -3.269 18.457 1.00 97.62 94 ALA A CA 1
ATOM 684 C C . ALA A 1 94 ? -16.800 -2.139 18.549 1.00 97.62 94 ALA A C 1
ATOM 686 O O . ALA A 1 94 ? -17.269 -1.644 17.518 1.00 97.62 94 ALA A O 1
ATOM 687 N N . LEU A 1 95 ? -17.123 -1.692 19.768 1.00 97.06 95 LEU A N 1
ATOM 688 C CA . LEU A 1 95 ? -18.026 -0.560 20.002 1.00 97.06 95 LEU A CA 1
ATOM 689 C C . LEU A 1 95 ? -17.454 0.742 19.432 1.00 97.06 95 LEU A C 1
ATOM 691 O O . LEU A 1 95 ? -18.159 1.456 18.719 1.00 97.06 95 LEU A O 1
ATOM 695 N N . ALA A 1 96 ? -16.168 1.012 19.675 1.00 96.62 96 ALA A N 1
ATOM 696 C CA . ALA A 1 96 ? -15.496 2.200 19.164 1.00 96.62 96 ALA A CA 1
ATOM 697 C C . ALA A 1 96 ? -15.484 2.237 17.628 1.00 96.62 96 ALA A C 1
ATOM 699 O O . ALA A 1 96 ? -15.865 3.246 17.039 1.00 96.62 96 ALA A O 1
ATOM 700 N N . TRP A 1 97 ? -15.127 1.128 16.968 1.00 96.88 97 TRP A N 1
ATOM 701 C CA . TRP A 1 97 ? -15.183 1.039 15.507 1.00 96.88 97 TRP A CA 1
ATOM 702 C C . TRP A 1 97 ? -16.602 1.255 14.985 1.00 96.88 97 TRP A C 1
ATOM 704 O O . TRP A 1 97 ? -16.794 2.067 14.086 1.00 96.88 97 TRP A O 1
ATOM 714 N N . THR A 1 98 ? -17.603 0.592 15.564 1.00 97.06 98 THR A N 1
ATOM 715 C CA . THR A 1 98 ? -19.003 0.758 15.142 1.00 97.06 98 THR A CA 1
ATOM 716 C C . THR A 1 98 ? -19.443 2.223 15.218 1.00 97.06 98 THR A C 1
ATOM 718 O O . THR A 1 98 ? -20.019 2.737 14.260 1.00 97.06 98 THR A O 1
ATOM 721 N N . ALA A 1 99 ? -19.106 2.918 16.308 1.00 94.94 99 ALA A N 1
ATOM 722 C CA . ALA A 1 99 ? -19.421 4.331 16.486 1.00 94.94 99 ALA A CA 1
ATOM 723 C C . ALA A 1 99 ? -18.673 5.236 15.489 1.00 94.94 99 ALA A C 1
ATOM 725 O O . ALA A 1 99 ? -19.298 6.060 14.826 1.00 94.94 99 ALA A O 1
ATOM 726 N N . TRP A 1 100 ? -17.366 5.036 15.283 1.00 93.88 100 TRP A N 1
ATOM 727 C CA . TRP A 1 100 ? -16.583 5.837 14.330 1.00 93.88 100 TRP A CA 1
ATOM 728 C C . TRP A 1 100 ? -17.057 5.676 12.881 1.00 93.88 100 TRP A C 1
ATOM 730 O O . TRP A 1 100 ? -17.066 6.650 12.129 1.00 93.88 100 TRP A O 1
ATOM 740 N N . PHE A 1 101 ? -17.483 4.472 12.483 1.00 93.69 101 PHE A N 1
ATOM 741 C CA . PHE A 1 101 ? -18.093 4.241 11.167 1.00 93.69 101 PHE A CA 1
ATOM 742 C C . PHE A 1 101 ? -19.491 4.868 11.039 1.00 93.69 101 PHE A C 1
ATOM 744 O O . PHE A 1 101 ? -19.900 5.189 9.926 1.00 93.69 101 PHE A O 1
ATOM 751 N N . ALA A 1 102 ? -20.193 5.089 12.154 1.00 92.81 102 ALA A N 1
ATOM 752 C CA . ALA A 1 102 ? -21.425 5.877 12.228 1.00 92.81 102 ALA A CA 1
ATOM 753 C C . ALA A 1 102 ? -21.171 7.391 12.404 1.00 92.81 102 ALA A C 1
ATOM 755 O O . ALA A 1 102 ? -22.108 8.149 12.637 1.00 92.81 102 ALA A O 1
ATOM 756 N N . GLU A 1 103 ? -19.912 7.829 12.290 1.00 90.12 103 GLU A N 1
ATOM 757 C CA . GLU A 1 103 ? -19.459 9.210 12.496 1.00 90.12 103 GLU A CA 1
ATOM 758 C C . GLU A 1 103 ? -19.674 9.761 13.922 1.00 90.12 103 GLU A C 1
ATOM 760 O O . GLU A 1 103 ? -19.588 10.969 14.148 1.00 90.12 103 GLU A O 1
ATOM 765 N N . ASP A 1 104 ? -19.880 8.883 14.907 1.00 91.38 104 ASP A N 1
ATOM 766 C CA . ASP A 1 104 ? -19.906 9.229 16.326 1.00 91.38 104 ASP A CA 1
ATOM 767 C C . ASP A 1 104 ? -18.513 9.056 16.947 1.00 91.38 104 ASP A C 1
ATOM 769 O O . ASP A 1 104 ? -18.083 7.964 17.326 1.00 91.38 104 ASP A O 1
ATOM 773 N N . PHE A 1 105 ? -17.781 10.167 17.027 1.00 90.00 105 PHE A N 1
ATOM 774 C CA . PHE A 1 105 ? -16.422 10.201 17.575 1.00 90.00 105 PHE A CA 1
ATOM 775 C C . PHE A 1 105 ? -16.365 10.628 19.045 1.00 90.00 105 PHE A C 1
ATOM 777 O O . PHE A 1 105 ? -15.343 10.411 19.694 1.00 90.00 105 PHE A O 1
ATOM 784 N N . TYR A 1 106 ? -17.421 11.266 19.552 1.00 90.69 106 TYR A N 1
ATOM 785 C CA . TYR A 1 106 ? -17.383 12.024 20.807 1.00 90.69 106 TYR A CA 1
ATOM 786 C C . TYR A 1 106 ? -18.255 11.437 21.913 1.00 90.69 106 TYR A C 1
ATOM 788 O O . TYR A 1 106 ? -18.162 11.908 23.049 1.00 90.69 106 TYR A O 1
ATOM 796 N N . SER A 1 107 ? -19.087 10.427 21.636 1.00 90.81 107 SER A N 1
ATOM 797 C CA . SER A 1 107 ? -19.732 9.703 22.728 1.00 90.81 107 SER A CA 1
ATOM 798 C C . SER A 1 107 ? -18.686 9.048 23.640 1.00 90.81 107 SER A C 1
ATOM 800 O O . SER A 1 107 ? -17.560 8.752 23.231 1.00 90.81 107 SER A O 1
ATOM 802 N N . ALA A 1 108 ? -19.045 8.875 24.916 1.00 89.12 108 ALA A N 1
ATOM 803 C CA . ALA A 1 108 ? -18.082 8.564 25.975 1.00 89.12 108 ALA A CA 1
ATOM 804 C C . ALA A 1 108 ? -17.214 7.336 25.650 1.00 89.12 108 ALA A C 1
ATOM 806 O O . ALA A 1 108 ? -15.994 7.407 25.719 1.00 89.12 108 ALA A O 1
ATOM 807 N N . GLN A 1 109 ? -17.824 6.235 25.203 1.00 90.00 109 GLN A N 1
ATOM 808 C CA . GLN A 1 109 ? -17.103 4.990 24.920 1.00 90.00 109 GLN A CA 1
ATOM 809 C C . GLN A 1 109 ? -16.089 5.078 23.756 1.00 90.00 109 GLN A C 1
ATOM 811 O O . GLN A 1 109 ? -14.926 4.731 23.978 1.00 90.00 109 GLN A O 1
ATOM 816 N N . PRO A 1 110 ? -16.447 5.516 22.528 1.00 91.19 110 PRO A N 1
ATOM 817 C CA . PRO A 1 110 ? -15.471 5.664 21.442 1.00 91.19 110 PRO A CA 1
ATOM 818 C C . PRO A 1 110 ? -14.390 6.702 21.749 1.00 91.19 110 PRO A C 1
ATOM 820 O O . PRO A 1 110 ? -13.231 6.498 21.374 1.00 91.19 110 PRO A O 1
ATOM 823 N N . TYR A 1 111 ? -14.749 7.789 22.438 1.00 92.81 111 TYR A N 1
ATOM 824 C CA . TYR A 1 111 ? -13.794 8.806 22.865 1.00 92.81 111 TYR A CA 1
ATOM 825 C C . TYR A 1 111 ? -12.783 8.237 23.871 1.00 92.81 111 TYR A C 1
ATOM 827 O O . TYR A 1 111 ? -11.572 8.342 23.659 1.00 92.81 111 TYR A O 1
ATOM 835 N N . ASP A 1 112 ? -13.263 7.557 24.914 1.00 95.12 112 ASP A N 1
ATOM 836 C CA . ASP A 1 112 ? -12.419 6.954 25.947 1.00 95.12 112 ASP A CA 1
ATOM 837 C C . ASP A 1 112 ? -11.485 5.896 25.362 1.00 95.12 112 ASP A C 1
ATOM 839 O O . ASP A 1 112 ? -10.307 5.844 25.721 1.00 95.12 112 ASP A O 1
ATOM 843 N N . TYR A 1 113 ? -11.964 5.075 24.424 1.00 95.56 113 TYR A N 1
ATOM 844 C CA . TYR A 1 113 ? -11.107 4.109 23.742 1.00 95.56 113 TYR A CA 1
ATOM 845 C C . TYR A 1 113 ? -10.011 4.810 22.922 1.00 95.56 113 TYR A C 1
ATOM 847 O O . TYR A 1 113 ? -8.840 4.426 22.983 1.00 95.56 113 TYR A O 1
ATOM 855 N N . ALA A 1 114 ? -10.342 5.874 22.183 1.00 93.88 114 ALA A N 1
ATOM 856 C CA . ALA A 1 114 ? -9.351 6.637 21.427 1.00 93.88 114 ALA A CA 1
ATOM 857 C C . ALA A 1 114 ? -8.263 7.233 22.335 1.00 93.88 114 ALA A C 1
ATOM 859 O O . ALA A 1 114 ? -7.071 7.058 22.066 1.00 93.88 114 ALA A O 1
ATOM 860 N N . VAL A 1 115 ? -8.668 7.907 23.413 1.00 94.31 115 VAL A N 1
ATOM 861 C CA . VAL A 1 115 ? -7.764 8.623 24.324 1.00 94.31 115 VAL A CA 1
ATOM 862 C C . VAL A 1 115 ? -6.926 7.675 25.171 1.00 94.31 115 VAL A C 1
ATOM 864 O O . VAL A 1 115 ? -5.731 7.910 25.330 1.00 94.31 115 VAL A O 1
ATOM 867 N N . ASN A 1 116 ? -7.513 6.592 25.679 1.00 95.44 116 ASN A N 1
ATOM 868 C CA . ASN A 1 116 ? -6.819 5.698 26.605 1.00 95.44 116 ASN A CA 1
ATOM 869 C C . ASN A 1 116 ? -6.063 4.568 25.904 1.00 95.44 116 ASN A C 1
ATOM 871 O O . ASN A 1 116 ? -5.107 4.041 26.466 1.00 95.44 116 ASN A O 1
ATOM 875 N N . GLN A 1 117 ? -6.467 4.190 24.687 1.00 95.19 117 GLN A N 1
ATOM 876 C CA . GLN A 1 117 ? -5.878 3.052 23.980 1.00 95.19 117 GLN A CA 1
ATOM 877 C C . GLN A 1 117 ? -5.134 3.484 22.717 1.00 95.19 117 GLN A C 1
ATOM 879 O O . GLN A 1 117 ? -3.977 3.117 22.518 1.00 95.19 117 GLN A O 1
ATOM 884 N N . LEU A 1 118 ? -5.773 4.237 21.8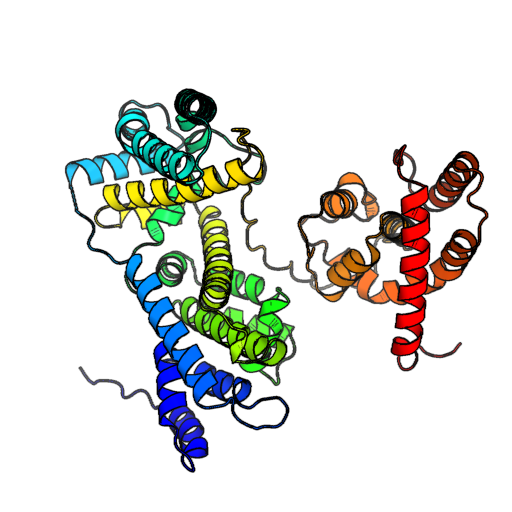20 1.00 93.06 118 LEU A N 1
ATOM 885 C CA . LEU A 1 118 ? -5.219 4.499 20.486 1.00 93.06 118 LEU A CA 1
ATOM 886 C C . LEU A 1 118 ? -4.101 5.557 20.505 1.00 93.06 118 LEU A C 1
ATOM 888 O O . LEU A 1 118 ? -3.021 5.338 19.950 1.00 93.06 118 LEU A O 1
ATOM 892 N N . ILE A 1 119 ? -4.348 6.703 21.142 1.00 93.50 119 ILE A N 1
ATOM 893 C CA . ILE A 1 119 ? -3.421 7.845 21.172 1.00 93.50 119 ILE A CA 1
ATOM 894 C C . ILE A 1 119 ? -2.100 7.511 21.886 1.00 93.50 119 ILE A C 1
ATOM 896 O O . ILE A 1 119 ? -1.048 7.784 21.296 1.00 93.50 119 ILE A O 1
ATOM 900 N N . PRO A 1 120 ? -2.086 6.861 23.068 1.00 95.31 120 PRO A N 1
ATOM 901 C CA . PRO A 1 120 ? -0.841 6.527 23.759 1.00 95.31 120 PRO A CA 1
ATOM 902 C C . PRO A 1 120 ? 0.070 5.634 22.913 1.00 95.31 120 PRO A C 1
ATOM 904 O O . PRO A 1 120 ? 1.291 5.802 22.887 1.00 95.31 120 PRO A O 1
ATOM 907 N N . ARG A 1 121 ? -0.519 4.723 22.131 1.00 95.50 121 ARG A N 1
ATOM 908 C CA . ARG A 1 121 ? 0.228 3.878 21.198 1.00 95.50 121 ARG A CA 1
ATOM 909 C C . ARG A 1 121 ? 0.869 4.668 20.066 1.00 95.50 121 ARG A C 1
ATOM 911 O O . ARG A 1 121 ? 2.017 4.395 19.710 1.00 95.50 121 ARG A O 1
ATOM 918 N N . VAL A 1 122 ? 0.154 5.641 19.505 1.00 94.00 122 VAL A N 1
ATOM 919 C CA . VAL A 1 122 ? 0.693 6.546 18.479 1.00 94.00 122 VAL A CA 1
ATOM 920 C C . VAL A 1 122 ? 1.847 7.371 19.054 1.00 94.00 122 VAL A C 1
ATOM 922 O O . VAL A 1 122 ? 2.921 7.411 18.449 1.00 94.00 122 VAL A O 1
ATOM 925 N N . GLN A 1 123 ? 1.674 7.945 20.247 1.00 94.44 123 GLN A N 1
ATOM 926 C CA . GLN A 1 123 ? 2.705 8.718 20.945 1.00 94.44 123 GLN A CA 1
ATOM 927 C C . GLN A 1 123 ? 3.968 7.895 21.219 1.00 94.44 123 GLN A C 1
ATOM 929 O O . GLN A 1 123 ? 5.070 8.357 20.923 1.00 94.44 123 GLN A O 1
ATOM 934 N N . ALA A 1 124 ? 3.825 6.655 21.696 1.00 96.00 124 ALA A N 1
ATOM 935 C CA . ALA A 1 124 ? 4.957 5.765 21.949 1.00 96.00 124 ALA A CA 1
ATOM 936 C C . ALA A 1 124 ? 5.786 5.495 20.678 1.00 96.00 124 ALA A C 1
ATOM 938 O O . ALA A 1 124 ? 7.018 5.485 20.717 1.00 96.00 124 ALA A O 1
ATOM 939 N N . VAL A 1 125 ? 5.127 5.320 19.526 1.00 96.00 125 VAL A N 1
ATOM 940 C CA . VAL A 1 125 ? 5.828 5.130 18.246 1.00 96.00 125 VAL A CA 1
ATOM 941 C C . VAL A 1 125 ? 6.531 6.406 17.794 1.00 96.00 125 VAL A C 1
ATOM 943 O O . VAL A 1 125 ? 7.683 6.334 17.363 1.00 96.00 125 VAL A O 1
ATOM 946 N N . PHE A 1 126 ? 5.884 7.567 17.919 1.00 93.62 126 PHE A N 1
ATOM 947 C CA . PHE A 1 126 ? 6.529 8.852 17.644 1.00 93.62 126 PHE A CA 1
ATOM 948 C C . PHE A 1 126 ? 7.773 9.031 18.511 1.00 93.62 126 PHE A C 1
ATOM 950 O O . PHE A 1 126 ? 8.854 9.266 17.981 1.00 93.62 126 PHE A O 1
ATOM 957 N N . GLN A 1 127 ? 7.658 8.828 19.822 1.00 94.75 127 GLN A N 1
ATOM 958 C CA . GLN A 1 127 ? 8.785 8.924 20.744 1.00 94.75 127 GLN A CA 1
ATOM 959 C C . GLN A 1 127 ? 9.941 7.999 20.336 1.00 94.75 127 GLN A C 1
ATOM 961 O O . GLN A 1 127 ? 11.094 8.440 20.307 1.00 94.75 127 GLN A O 1
ATOM 966 N N . GLY A 1 128 ? 9.648 6.744 19.982 1.00 95.00 128 GLY A N 1
ATOM 967 C CA . GLY A 1 128 ? 10.654 5.780 19.537 1.00 95.00 128 GLY A CA 1
ATOM 968 C C . GLY A 1 128 ? 11.378 6.218 18.262 1.00 95.00 128 GLY A C 1
ATOM 969 O O . GLY A 1 128 ? 12.608 6.201 18.214 1.00 95.00 128 GLY A O 1
ATOM 970 N N . VAL A 1 129 ? 10.638 6.672 17.246 1.00 93.50 129 VAL A N 1
ATOM 971 C CA . VAL A 1 129 ? 11.235 7.114 15.976 1.00 93.50 129 VAL A CA 1
ATOM 972 C C . VAL A 1 129 ? 12.003 8.426 16.131 1.00 93.50 129 VAL A C 1
ATOM 974 O O . VAL A 1 129 ? 13.122 8.525 15.639 1.00 93.50 129 VAL A O 1
ATOM 977 N N . LEU A 1 130 ? 11.455 9.413 16.844 1.00 91.69 130 LEU A N 1
ATOM 978 C CA . LEU A 1 130 ? 12.128 10.693 17.091 1.00 91.69 130 LEU A CA 1
ATOM 979 C C . LEU A 1 130 ? 13.426 10.507 17.897 1.00 91.69 130 LEU A C 1
ATOM 981 O O . LEU A 1 130 ? 14.386 11.249 17.697 1.00 91.69 130 LEU A O 1
ATOM 985 N N . SER A 1 131 ? 13.463 9.511 18.790 1.00 91.88 131 SER A N 1
ATOM 986 C CA . SER A 1 131 ? 14.676 9.136 19.529 1.00 91.88 131 SER A CA 1
ATOM 987 C C . SER A 1 131 ? 15.701 8.448 18.627 1.00 91.88 131 SER A C 1
ATOM 989 O O . SER A 1 131 ? 16.870 8.814 18.662 1.00 91.88 131 SER A O 1
ATOM 991 N N . ALA A 1 132 ? 15.269 7.507 17.781 1.00 91.56 132 ALA A N 1
ATOM 992 C CA . ALA A 1 132 ? 16.140 6.823 16.820 1.00 91.56 132 ALA A CA 1
ATOM 993 C C . ALA A 1 132 ? 16.683 7.753 15.719 1.00 91.56 132 ALA A C 1
ATOM 995 O O . ALA A 1 132 ? 17.740 7.490 15.159 1.00 91.56 132 ALA A O 1
ATOM 996 N N . ALA A 1 133 ? 15.968 8.838 15.414 1.00 86.12 133 ALA A N 1
ATOM 997 C CA . ALA A 1 133 ? 16.406 9.894 14.504 1.00 86.12 133 ALA A CA 1
ATOM 998 C C . ALA A 1 133 ? 17.357 10.916 15.164 1.00 86.12 133 ALA A C 1
ATOM 1000 O O . ALA A 1 133 ? 17.707 11.906 14.528 1.00 86.12 133 ALA A O 1
ATOM 1001 N N . GLU A 1 134 ? 17.730 10.708 16.434 1.00 91.25 134 GLU A N 1
ATOM 1002 C CA . GLU A 1 134 ? 18.685 11.535 17.190 1.00 91.25 134 GLU A CA 1
ATOM 1003 C C . GLU A 1 134 ? 18.337 13.036 17.229 1.00 91.25 134 GLU A C 1
ATOM 1005 O O . GLU A 1 134 ? 19.202 13.902 17.347 1.00 91.25 134 GLU A O 1
ATOM 1010 N N . LEU A 1 135 ? 17.043 13.372 17.178 1.00 83.62 135 LEU A N 1
ATOM 1011 C CA . LEU A 1 135 ? 16.603 14.766 17.207 1.00 83.62 135 LEU A CA 1
ATOM 1012 C C . LEU A 1 135 ? 16.931 15.448 18.545 1.00 83.62 135 LEU A C 1
ATOM 1014 O O . LEU A 1 135 ? 16.858 14.794 19.591 1.00 83.62 135 LEU A O 1
ATOM 1018 N N . PRO A 1 136 ? 17.180 16.773 18.566 1.00 87.81 136 PRO A N 1
ATOM 1019 C CA . PRO A 1 136 ? 17.401 17.514 19.805 1.00 87.81 136 PRO A CA 1
ATOM 1020 C C . PRO A 1 136 ? 16.255 17.330 20.820 1.00 87.81 136 PRO A C 1
ATOM 1022 O O . PRO A 1 136 ? 15.086 17.338 20.420 1.00 87.81 136 PRO A O 1
ATOM 1025 N N . PRO A 1 137 ? 16.534 17.243 22.141 1.00 89.69 137 PRO A N 1
ATOM 1026 C CA . PRO A 1 137 ? 15.508 16.998 23.161 1.00 89.69 137 PRO A CA 1
ATOM 1027 C C . PRO A 1 137 ? 14.323 17.969 23.118 1.00 89.69 137 PRO A C 1
ATOM 1029 O O . PRO A 1 137 ? 13.188 17.551 23.341 1.00 89.69 137 PRO A O 1
ATOM 1032 N N . LYS A 1 138 ? 14.582 19.244 22.799 1.00 87.88 138 LYS A N 1
ATOM 1033 C CA . LYS A 1 138 ? 13.547 20.270 22.639 1.00 87.88 138 LYS A CA 1
ATOM 1034 C C . LYS A 1 138 ? 12.605 19.947 21.473 1.00 87.88 138 LYS A C 1
ATOM 1036 O O . LYS A 1 138 ? 11.412 19.831 21.695 1.00 87.88 138 LYS A O 1
ATOM 1041 N N . ALA A 1 139 ? 13.142 19.683 20.279 1.00 81.88 139 ALA A N 1
ATOM 1042 C CA . ALA A 1 139 ? 12.341 19.344 19.100 1.00 81.88 139 ALA A CA 1
ATOM 1043 C C . ALA A 1 139 ? 11.476 18.092 19.324 1.00 81.88 139 ALA A C 1
ATOM 1045 O O . ALA A 1 139 ? 10.314 18.060 18.927 1.00 81.88 139 ALA A O 1
ATOM 1046 N N . ARG A 1 140 ? 12.017 17.077 20.017 1.00 88.56 140 ARG A N 1
ATOM 1047 C CA . ARG A 1 140 ? 11.247 15.880 20.393 1.00 88.56 140 ARG A CA 1
ATOM 1048 C C . ARG A 1 140 ? 10.083 16.219 21.320 1.00 88.56 140 ARG A C 1
ATOM 1050 O O . ARG A 1 140 ? 8.983 15.725 21.104 1.00 88.56 140 ARG A O 1
ATOM 1057 N N . ARG A 1 141 ? 10.328 17.040 22.347 1.00 89.56 141 ARG A N 1
ATOM 1058 C CA . ARG A 1 141 ? 9.301 17.466 23.304 1.00 89.56 141 ARG A CA 1
ATOM 1059 C C . ARG A 1 141 ? 8.205 18.270 22.613 1.00 89.56 141 ARG A C 1
ATOM 1061 O O . ARG A 1 141 ? 7.043 17.927 22.777 1.00 89.56 141 ARG A O 1
ATOM 1068 N N . ASP A 1 142 ? 8.585 19.269 21.823 1.00 86.69 142 ASP A N 1
ATOM 1069 C CA . ASP A 1 142 ? 7.649 20.152 21.124 1.00 86.69 142 ASP A CA 1
ATOM 1070 C C . ASP A 1 142 ? 6.757 19.333 20.169 1.00 86.69 142 ASP A C 1
ATOM 1072 O O . ASP A 1 142 ? 5.535 19.420 20.238 1.00 86.69 142 ASP A O 1
ATOM 1076 N N . THR A 1 143 ? 7.346 18.405 19.400 1.00 85.81 143 THR A N 1
ATOM 1077 C CA . THR A 1 143 ? 6.593 17.494 18.511 1.00 85.81 143 THR A CA 1
ATOM 1078 C C . THR A 1 143 ? 5.599 16.613 19.277 1.00 85.81 143 THR A C 1
ATOM 1080 O O . THR A 1 143 ? 4.496 16.355 18.801 1.00 85.81 143 THR A O 1
ATOM 1083 N N . LEU A 1 144 ? 5.978 16.102 20.455 1.00 89.88 144 LEU A N 1
ATOM 1084 C CA . LEU A 1 144 ? 5.098 15.250 21.264 1.00 89.88 144 LEU A CA 1
ATOM 1085 C C . LEU A 1 144 ? 3.963 16.042 21.931 1.00 89.88 144 LEU A C 1
ATOM 1087 O O . LEU A 1 144 ? 2.878 15.486 22.093 1.00 89.88 144 LEU A O 1
ATOM 1091 N N . ILE A 1 145 ? 4.192 17.311 22.286 1.00 86.44 145 ILE A N 1
ATOM 1092 C CA . ILE A 1 145 ? 3.146 18.220 22.779 1.00 86.44 145 ILE A CA 1
ATOM 1093 C C . ILE A 1 145 ? 2.136 18.494 21.662 1.00 86.44 145 ILE A C 1
ATOM 1095 O O . ILE A 1 145 ? 0.951 18.228 21.850 1.00 86.44 145 ILE A O 1
ATOM 1099 N N . GLU A 1 146 ? 2.603 18.903 20.478 1.00 84.75 146 GLU A N 1
ATOM 1100 C CA . GLU A 1 146 ? 1.737 19.131 19.310 1.00 84.75 146 GLU A CA 1
ATOM 1101 C C . GLU A 1 146 ? 0.944 17.871 18.934 1.00 84.75 146 GLU A C 1
ATOM 1103 O O . GLU A 1 146 ? -0.249 17.932 18.631 1.00 84.75 146 GLU A O 1
ATOM 1108 N N . LEU A 1 147 ? 1.586 16.698 19.002 1.00 86.19 147 LEU A N 1
ATOM 1109 C CA . LEU A 1 147 ? 0.902 15.424 18.812 1.00 86.19 147 LEU A CA 1
ATOM 1110 C C . LEU A 1 147 ? -0.179 15.205 19.876 1.00 86.19 147 LEU A C 1
ATOM 1112 O O . LEU A 1 147 ? -1.261 14.751 19.533 1.00 86.19 147 LEU A O 1
ATOM 1116 N N . GLY A 1 148 ? 0.089 15.496 21.149 1.00 83.19 148 GLY A N 1
ATOM 1117 C CA . GLY A 1 148 ? -0.896 15.356 22.225 1.00 83.19 148 GLY A CA 1
ATOM 1118 C C . GLY A 1 148 ? -2.139 16.220 22.014 1.00 83.19 148 GLY A C 1
ATOM 1119 O O . GLY A 1 148 ? -3.252 15.741 22.214 1.00 83.19 148 GLY A O 1
ATOM 1120 N N . GLU A 1 149 ? -1.956 17.453 21.546 1.00 80.19 149 GLU A N 1
ATOM 1121 C CA . GLU A 1 149 ? -3.044 18.403 21.291 1.00 80.19 149 GLU A CA 1
ATOM 1122 C C . GLU A 1 149 ? -3.839 18.059 20.017 1.00 80.19 149 GLU A C 1
ATOM 1124 O O . GLU A 1 149 ? -5.061 18.202 19.981 1.00 80.19 149 GLU A O 1
ATOM 1129 N N . GLY A 1 150 ? -3.160 17.574 18.969 1.00 82.38 150 GLY A N 1
ATOM 1130 C CA . GLY A 1 150 ? -3.747 17.367 17.641 1.00 82.38 150 GLY A CA 1
ATOM 1131 C C . GLY A 1 150 ? -4.041 15.916 17.244 1.00 82.38 150 GLY A C 1
ATOM 1132 O O . GLY A 1 150 ? -4.673 15.700 16.204 1.00 82.38 150 GLY A O 1
ATOM 1133 N N . ALA A 1 151 ? -3.593 14.908 18.006 1.00 84.56 151 ALA A N 1
ATOM 1134 C CA . ALA A 1 151 ? -3.687 13.498 17.603 1.00 84.56 151 ALA A CA 1
ATOM 1135 C C . ALA A 1 151 ? -5.130 13.040 17.430 1.00 84.56 151 ALA A C 1
ATOM 1137 O O . ALA A 1 151 ? -5.440 12.434 16.408 1.00 84.56 151 ALA A O 1
ATOM 1138 N N . PHE A 1 152 ? -6.015 13.341 18.384 1.00 86.50 152 PHE A N 1
ATOM 1139 C CA . PHE A 1 152 ? -7.418 12.932 18.291 1.00 86.50 152 PHE A CA 1
ATOM 1140 C C . PHE A 1 152 ? -8.060 13.471 17.008 1.00 86.50 152 PHE A C 1
ATOM 1142 O O . PHE A 1 152 ? -8.594 12.704 16.205 1.00 86.50 152 PHE A O 1
ATOM 1149 N N . ALA A 1 153 ? -7.927 14.781 16.777 1.00 82.94 153 ALA A N 1
ATOM 1150 C CA . ALA A 1 153 ? -8.493 15.432 15.606 1.00 82.94 153 ALA A CA 1
ATOM 1151 C C . ALA A 1 153 ? -7.898 14.872 14.306 1.00 82.94 153 ALA A C 1
ATOM 1153 O O . ALA A 1 153 ? -8.626 14.506 13.391 1.00 82.94 153 ALA A O 1
ATOM 1154 N N . THR A 1 154 ? -6.575 14.710 14.246 1.00 82.25 154 THR A N 1
ATOM 1155 C CA . THR A 1 154 ? -5.887 14.182 13.057 1.00 82.25 154 THR A CA 1
ATOM 1156 C C . THR A 1 154 ? -6.273 12.735 12.750 1.00 82.25 154 THR A C 1
ATOM 1158 O O . THR A 1 154 ? -6.370 12.354 11.584 1.00 82.25 154 THR A O 1
ATOM 1161 N N . LEU A 1 155 ? -6.463 11.910 13.782 1.00 84.69 155 LEU A N 1
ATOM 1162 C CA . LEU A 1 155 ? -6.761 10.492 13.616 1.00 84.69 155 LEU A CA 1
ATOM 1163 C C . LEU A 1 155 ? -8.229 10.249 13.261 1.00 84.69 155 LEU A C 1
ATOM 1165 O O . LEU A 1 155 ? -8.500 9.410 12.403 1.00 84.69 155 LEU A O 1
ATOM 1169 N N . LEU A 1 156 ? -9.161 10.952 13.905 1.00 82.81 156 LEU A N 1
ATOM 1170 C CA . LEU A 1 156 ? -10.578 10.588 13.857 1.00 82.81 156 LEU A CA 1
ATOM 1171 C C . LEU A 1 156 ? -11.459 11.597 13.113 1.00 82.81 156 LEU A C 1
ATOM 1173 O O . LEU A 1 156 ? -12.391 11.174 12.435 1.00 82.81 156 LEU A O 1
ATOM 1177 N N . THR A 1 157 ? -11.171 12.901 13.177 1.00 74.12 157 THR A N 1
ATOM 1178 C CA . THR A 1 157 ? -12.120 13.931 12.705 1.00 74.12 157 THR A CA 1
ATOM 1179 C C . THR A 1 157 ? -11.654 14.724 11.483 1.00 74.12 157 THR A C 1
ATOM 1181 O O . THR A 1 157 ? -12.491 15.238 10.740 1.00 74.12 157 THR A O 1
ATOM 1184 N N . ALA A 1 158 ? -10.348 14.795 11.217 1.00 67.88 158 ALA A N 1
ATOM 1185 C CA . ALA A 1 158 ? -9.795 15.507 10.072 1.00 67.88 158 ALA A CA 1
ATOM 1186 C C . ALA A 1 158 ? -10.220 14.850 8.747 1.00 67.88 158 ALA A C 1
ATOM 1188 O O . ALA A 1 158 ? -9.974 13.665 8.502 1.00 67.88 158 ALA A O 1
ATOM 1189 N N . ARG A 1 159 ? -10.841 15.649 7.873 1.00 63.94 159 ARG A N 1
ATOM 1190 C CA . ARG A 1 159 ? -11.206 15.276 6.503 1.00 63.94 159 ARG A CA 1
ATOM 1191 C C . ARG A 1 159 ? -10.535 16.252 5.548 1.00 63.94 159 ARG A C 1
ATOM 1193 O O . ARG A 1 159 ? -10.922 17.416 5.514 1.00 63.94 159 ARG A O 1
ATOM 1200 N N . ASP A 1 160 ? -9.583 15.782 4.747 1.00 60.81 160 ASP A N 1
ATOM 1201 C CA . ASP A 1 160 ? -9.185 16.547 3.565 1.00 60.81 160 ASP A CA 1
ATOM 1202 C C . ASP A 1 160 ? -9.976 16.071 2.355 1.00 60.81 160 ASP A C 1
ATOM 1204 O O . ASP A 1 160 ? -10.173 14.869 2.142 1.00 60.81 160 ASP A O 1
ATOM 1208 N N . GLU A 1 161 ? -10.349 17.015 1.497 1.00 52.91 161 GLU A N 1
ATOM 1209 C CA . GLU A 1 161 ? -10.934 16.703 0.201 1.00 52.91 161 GLU A CA 1
ATOM 1210 C C . GLU A 1 161 ? -9.992 15.803 -0.620 1.00 52.91 161 GLU A C 1
ATOM 1212 O O . GLU A 1 161 ? -8.888 16.182 -1.021 1.00 52.91 161 GLU A O 1
ATOM 1217 N N . GLY A 1 162 ? -10.441 14.572 -0.878 1.00 52.59 162 GLY A N 1
ATOM 1218 C CA . GLY A 1 162 ? -9.723 13.595 -1.697 1.00 52.59 162 GLY A CA 1
ATOM 1219 C C . GLY A 1 162 ? -8.695 12.731 -0.957 1.00 52.59 162 GLY A C 1
ATOM 1220 O O . GLY A 1 162 ? -8.001 11.951 -1.621 1.00 52.59 162 GLY A O 1
ATOM 1221 N N . SER A 1 163 ? -8.597 12.816 0.376 1.00 60.00 163 SER A N 1
ATOM 1222 C CA . SER A 1 163 ? -7.777 11.909 1.189 1.00 60.00 163 SER A CA 1
ATOM 1223 C C . SER A 1 163 ? -8.633 10.869 1.933 1.00 60.00 163 SER A C 1
ATOM 1225 O O . SER A 1 163 ? -9.811 11.064 2.213 1.00 60.00 163 SER A O 1
ATOM 1227 N N . LEU A 1 164 ? -8.045 9.697 2.177 1.00 68.88 164 LEU A N 1
ATOM 1228 C CA . LEU A 1 164 ? -8.548 8.678 3.091 1.00 68.88 164 LEU A CA 1
ATOM 1229 C C . LEU A 1 164 ? -8.390 9.166 4.542 1.00 68.88 164 LEU A C 1
ATOM 1231 O O . LEU A 1 164 ? -7.242 9.377 4.950 1.00 68.88 164 LEU A O 1
ATOM 1235 N N . PRO A 1 165 ? -9.483 9.275 5.324 1.00 79.88 165 PRO A N 1
ATOM 1236 C CA . PRO A 1 165 ? -9.396 9.561 6.751 1.00 79.88 165 PRO A CA 1
ATOM 1237 C C . PRO A 1 165 ? -8.451 8.601 7.480 1.00 79.88 165 PRO A C 1
ATOM 1239 O O . PRO A 1 165 ? -8.412 7.402 7.185 1.00 79.88 165 PRO A O 1
ATOM 1242 N N . ALA A 1 166 ? -7.693 9.121 8.444 1.00 85.81 166 ALA A N 1
ATOM 1243 C CA . ALA A 1 166 ? -6.673 8.355 9.157 1.00 85.81 166 ALA A CA 1
ATOM 1244 C C . ALA A 1 166 ? -7.254 7.128 9.879 1.00 85.81 166 ALA A C 1
ATOM 1246 O O . ALA A 1 166 ? -6.680 6.042 9.783 1.00 85.81 166 ALA A O 1
ATOM 1247 N N . TRP A 1 167 ? -8.422 7.260 10.515 1.00 89.06 167 TRP A N 1
ATOM 1248 C CA . TRP A 1 167 ? -9.131 6.147 11.151 1.00 89.06 167 TRP A CA 1
ATOM 1249 C C . TRP A 1 167 ? -9.439 5.013 10.171 1.00 89.06 167 TRP A C 1
ATOM 1251 O O . TRP A 1 167 ? -9.278 3.845 10.516 1.00 89.06 167 TRP A O 1
ATOM 1261 N N . LEU A 1 168 ? -9.784 5.328 8.920 1.00 89.50 168 LEU A N 1
ATOM 1262 C CA . LEU A 1 168 ? -10.075 4.322 7.901 1.00 89.50 168 LEU A CA 1
ATOM 1263 C C . LEU A 1 168 ? -8.780 3.710 7.319 1.00 89.50 168 LEU A C 1
ATOM 1265 O O . LEU A 1 168 ? -8.753 2.530 6.959 1.00 89.50 168 LEU A O 1
ATOM 1269 N N . ASP A 1 169 ? -7.655 4.441 7.303 1.00 89.19 169 ASP A N 1
ATOM 1270 C CA . ASP A 1 169 ? -6.335 3.834 7.037 1.00 89.19 169 ASP A CA 1
ATOM 1271 C C . ASP A 1 169 ? -5.908 2.881 8.167 1.00 89.19 169 ASP A C 1
ATOM 1273 O O . ASP A 1 169 ? -5.325 1.829 7.902 1.00 89.19 169 ASP A O 1
ATOM 1277 N N . ILE A 1 170 ? -6.209 3.213 9.426 1.00 92.94 170 ILE A N 1
ATOM 1278 C CA . ILE A 1 170 ? -5.957 2.337 10.581 1.00 92.94 170 ILE A CA 1
ATOM 1279 C C . ILE A 1 170 ? -6.851 1.094 10.510 1.00 92.94 170 ILE A C 1
ATOM 1281 O O . ILE A 1 170 ? -6.335 -0.018 10.617 1.00 92.94 170 ILE A O 1
ATOM 1285 N N . ALA A 1 171 ? -8.145 1.262 10.233 1.00 94.56 171 ALA A N 1
ATOM 1286 C CA . ALA A 1 171 ? -9.100 0.174 10.023 1.00 94.56 171 ALA A CA 1
ATOM 1287 C C . ALA A 1 171 ? -8.583 -0.826 8.979 1.00 94.56 171 ALA A C 1
ATOM 1289 O O . ALA A 1 171 ? -8.416 -2.015 9.244 1.00 94.56 171 ALA A O 1
ATOM 1290 N N . THR A 1 172 ? -8.218 -0.331 7.795 1.00 93.69 172 THR A N 1
ATOM 1291 C CA . THR A 1 172 ? -7.708 -1.199 6.727 1.00 93.69 172 THR A CA 1
ATOM 1292 C C . THR A 1 172 ? -6.346 -1.823 7.053 1.00 93.69 172 THR A C 1
ATOM 1294 O O . THR A 1 172 ? -6.053 -2.909 6.567 1.00 93.69 172 THR A O 1
ATOM 1297 N N . ARG A 1 173 ? -5.508 -1.209 7.902 1.00 93.69 173 ARG A N 1
ATOM 1298 C CA . ARG A 1 173 ? -4.265 -1.833 8.400 1.00 93.69 173 ARG A CA 1
ATOM 1299 C C . ARG A 1 173 ? -4.520 -2.954 9.402 1.00 93.69 173 ARG A C 1
ATOM 1301 O O . ARG A 1 173 ? -3.732 -3.899 9.425 1.00 93.69 173 ARG A O 1
ATOM 1308 N N . ALA A 1 174 ? -5.564 -2.876 10.224 1.00 94.56 174 ALA A N 1
ATOM 1309 C CA . ALA A 1 174 ? -5.895 -3.938 11.180 1.00 94.56 174 ALA A CA 1
ATOM 1310 C C . ALA A 1 174 ? -6.269 -5.250 10.463 1.00 94.56 174 ALA A C 1
ATOM 1312 O O . ALA A 1 174 ? -5.911 -6.331 10.931 1.00 94.56 174 ALA A O 1
ATOM 1313 N N . LEU A 1 175 ? -6.849 -5.139 9.262 1.00 94.44 175 LEU A N 1
ATOM 1314 C CA . LEU A 1 175 ? -7.127 -6.258 8.354 1.00 94.44 175 LEU A CA 1
ATOM 1315 C C . LEU A 1 175 ? -5.868 -6.898 7.737 1.00 94.44 175 LEU A C 1
ATOM 1317 O O . LEU A 1 175 ? -5.957 -7.967 7.154 1.00 94.44 175 LEU A O 1
ATOM 1321 N N . GLU A 1 176 ? -4.686 -6.279 7.823 1.00 93.31 176 GLU A N 1
ATOM 1322 C CA . GLU A 1 176 ? -3.464 -6.799 7.180 1.00 93.31 176 GLU A CA 1
ATOM 1323 C C . GLU A 1 176 ? -2.787 -7.942 7.950 1.00 93.31 176 GLU A C 1
ATOM 1325 O O . GLU A 1 176 ? -1.783 -8.478 7.479 1.00 93.31 176 GLU A O 1
ATOM 1330 N N . ARG A 1 177 ? -3.268 -8.281 9.148 1.00 88.12 177 ARG A N 1
ATOM 1331 C CA . ARG A 1 177 ? -2.723 -9.392 9.934 1.00 88.12 177 ARG A CA 1
ATOM 1332 C C . ARG A 1 177 ? -3.531 -10.659 9.683 1.00 88.12 177 ARG A C 1
ATOM 1334 O O . ARG A 1 177 ? -4.755 -10.628 9.749 1.00 88.12 177 ARG A O 1
ATOM 1341 N N . GLY A 1 178 ? -2.863 -11.779 9.452 1.00 84.25 178 GLY A N 1
ATOM 1342 C CA . GLY A 1 178 ? -3.532 -13.060 9.248 1.00 84.25 178 GLY A CA 1
ATOM 1343 C C . GLY A 1 178 ? -2.776 -13.989 8.302 1.00 84.25 178 GLY A C 1
ATOM 1344 O O . GLY A 1 178 ? -1.806 -13.565 7.665 1.00 84.25 178 GLY A O 1
ATOM 1345 N N . PRO A 1 179 ? -3.219 -15.255 8.226 1.00 81.31 179 PRO A N 1
ATOM 1346 C CA . PRO A 1 179 ? -2.522 -16.307 7.501 1.00 81.31 179 PRO A CA 1
ATOM 1347 C C . PRO A 1 179 ? -2.395 -15.981 6.012 1.00 81.31 179 PRO A C 1
ATOM 1349 O O . PRO A 1 179 ? -3.364 -15.577 5.365 1.00 81.31 179 PRO A O 1
ATOM 1352 N N . GLY A 1 180 ? -1.199 -16.195 5.464 1.00 79.88 180 GLY A N 1
ATOM 1353 C CA . GLY A 1 180 ? -0.842 -15.915 4.073 1.00 79.88 180 GLY A CA 1
ATOM 1354 C C . GLY A 1 180 ? -0.500 -14.447 3.793 1.00 79.88 180 GLY A C 1
ATOM 1355 O O . GLY A 1 180 ? -0.381 -14.053 2.631 1.00 79.88 180 GLY A O 1
ATOM 1356 N N . GLY A 1 181 ? -0.301 -13.646 4.842 1.00 87.94 181 GLY A N 1
ATOM 1357 C CA . GLY A 1 181 ? 0.259 -12.303 4.757 1.00 87.94 181 GLY A CA 1
ATOM 1358 C C . GLY A 1 181 ? -0.725 -11.183 4.374 1.00 87.94 181 GLY A C 1
ATOM 1359 O O . GLY A 1 181 ? -1.906 -11.402 4.086 1.00 87.94 181 GLY A O 1
ATOM 1360 N N . PRO A 1 182 ? -0.234 -9.929 4.342 1.00 90.75 182 PRO A N 1
ATOM 1361 C CA . PRO A 1 182 ? -1.084 -8.739 4.311 1.00 90.75 182 PRO A CA 1
ATOM 1362 C C . PRO A 1 182 ? -1.853 -8.550 3.003 1.00 90.75 182 PRO A C 1
ATOM 1364 O O . PRO A 1 182 ? -2.971 -8.046 3.014 1.00 90.75 182 PRO A O 1
ATOM 1367 N N . LEU A 1 183 ? -1.279 -8.939 1.860 1.00 90.25 183 LEU A N 1
ATOM 1368 C CA . LEU A 1 183 ? -1.961 -8.803 0.567 1.00 90.25 183 LEU A CA 1
ATOM 1369 C C . LEU A 1 183 ? -3.154 -9.749 0.461 1.00 90.25 183 LEU A C 1
ATOM 1371 O O . LEU A 1 183 ? -4.195 -9.354 -0.060 1.00 90.25 183 LEU A O 1
ATOM 1375 N N . ARG A 1 184 ? -3.004 -10.970 0.981 1.00 90.44 184 ARG A N 1
ATOM 1376 C CA . ARG A 1 184 ? -4.058 -11.978 1.002 1.00 90.44 184 ARG A CA 1
ATOM 1377 C C . ARG A 1 184 ? -5.215 -11.529 1.881 1.00 90.44 184 ARG A C 1
ATOM 1379 O O . ARG A 1 184 ? -6.345 -11.486 1.409 1.00 90.44 184 ARG A O 1
ATOM 1386 N N . CYS A 1 185 ? -4.922 -11.112 3.112 1.00 92.12 185 CYS A N 1
ATOM 1387 C CA . CYS A 1 185 ? -5.953 -10.685 4.056 1.00 92.12 185 CYS A CA 1
ATOM 1388 C C . CYS A 1 185 ? -6.783 -9.512 3.507 1.00 92.12 185 CYS A C 1
ATOM 1390 O O . CYS A 1 185 ? -8.006 -9.543 3.576 1.00 92.12 185 CYS A O 1
ATOM 1392 N N . LEU A 1 186 ? -6.145 -8.528 2.859 1.00 92.25 186 LEU A N 1
ATOM 1393 C CA . LEU A 1 186 ? -6.869 -7.435 2.200 1.00 92.25 186 LEU A CA 1
ATOM 1394 C C . LEU A 1 186 ? -7.662 -7.897 0.963 1.00 92.25 186 LEU A C 1
ATOM 1396 O O . LEU A 1 186 ? -8.758 -7.397 0.726 1.00 92.25 186 LEU A O 1
ATOM 1400 N N . SER A 1 187 ? -7.123 -8.831 0.169 1.00 91.19 187 SER A N 1
ATOM 1401 C CA . SER A 1 187 ? -7.781 -9.381 -1.031 1.00 91.19 187 SER A CA 1
ATOM 1402 C C . SER A 1 187 ? -9.087 -10.111 -0.699 1.00 91.19 187 SER A C 1
ATOM 1404 O O . SER A 1 187 ? -10.059 -9.999 -1.445 1.00 91.19 187 SER A O 1
ATOM 1406 N N . LEU A 1 188 ? -9.130 -10.817 0.436 1.00 92.06 188 LEU A N 1
ATOM 1407 C CA . LEU A 1 188 ? -10.300 -11.580 0.883 1.00 92.06 188 LEU A CA 1
ATOM 1408 C C . LEU A 1 188 ? -11.502 -10.701 1.253 1.00 92.06 188 LEU A C 1
ATOM 1410 O O . LEU A 1 188 ? -12.634 -11.164 1.166 1.00 92.06 188 LEU A O 1
ATOM 1414 N N . VAL A 1 189 ? -11.270 -9.440 1.625 1.00 93.31 189 VAL A N 1
ATOM 1415 C CA . VAL A 1 189 ? -12.344 -8.479 1.937 1.00 93.31 189 VAL A CA 1
ATOM 1416 C C . VAL A 1 189 ? -12.919 -7.838 0.667 1.00 93.31 189 VAL A C 1
ATOM 1418 O O . VAL A 1 189 ? -14.045 -7.347 0.669 1.00 93.31 189 VAL A O 1
ATOM 1421 N N . LEU A 1 190 ? -12.167 -7.846 -0.438 1.00 90.25 190 LEU A N 1
ATOM 1422 C CA . LEU A 1 190 ? -12.614 -7.289 -1.713 1.00 90.25 190 LEU A CA 1
ATOM 1423 C C . LEU A 1 190 ? -13.575 -8.238 -2.431 1.00 90.25 190 LEU A C 1
ATOM 1425 O O . LEU A 1 190 ? -13.347 -9.446 -2.500 1.00 90.25 190 LEU A O 1
ATOM 1429 N N . SER A 1 191 ? -14.597 -7.677 -3.070 1.00 90.00 191 SER A N 1
ATOM 1430 C CA . SER A 1 191 ? -15.447 -8.401 -4.016 1.00 90.00 191 SER A CA 1
ATOM 1431 C C . SER A 1 191 ? -14.661 -8.834 -5.269 1.00 90.00 191 SER A C 1
ATOM 1433 O O . SER A 1 191 ? -13.621 -8.245 -5.600 1.00 90.00 191 SER A O 1
ATOM 1435 N N . PRO A 1 192 ? -15.155 -9.826 -6.032 1.00 90.00 192 PRO A N 1
ATOM 1436 C CA . PRO A 1 192 ? -14.531 -10.234 -7.292 1.00 90.00 192 PRO A CA 1
ATOM 1437 C C . PRO A 1 192 ? -14.313 -9.071 -8.280 1.00 90.00 192 PRO A C 1
ATOM 1439 O O . PRO A 1 192 ? -13.278 -8.994 -8.946 1.00 90.00 192 PRO A O 1
ATOM 1442 N N . GLN A 1 193 ? -15.256 -8.129 -8.360 1.00 85.69 193 GLN A N 1
ATOM 1443 C CA . GLN A 1 193 ? -15.176 -6.950 -9.229 1.00 85.69 193 GLN A CA 1
ATOM 1444 C C . GLN A 1 193 ? -14.081 -5.972 -8.781 1.00 85.69 193 GLN A C 1
ATOM 1446 O O . GLN A 1 193 ? -13.370 -5.392 -9.608 1.00 85.69 193 GLN A O 1
ATOM 1451 N N . GLU A 1 194 ? -13.898 -5.799 -7.476 1.00 85.69 194 GLU A N 1
ATOM 1452 C CA . GLU A 1 194 ? -12.864 -4.916 -6.934 1.00 85.69 194 GLU A CA 1
ATOM 1453 C C . GLU A 1 194 ? -11.470 -5.516 -7.089 1.00 85.69 194 GLU A C 1
ATOM 1455 O O . GLU A 1 194 ? -10.535 -4.803 -7.461 1.00 85.69 194 GLU A O 1
ATOM 1460 N N . ARG A 1 195 ? -11.328 -6.835 -6.907 1.00 86.94 195 ARG A N 1
ATOM 1461 C CA . ARG A 1 195 ? -10.079 -7.538 -7.230 1.00 86.94 195 ARG A CA 1
ATOM 1462 C C . ARG A 1 195 ? -9.728 -7.396 -8.711 1.00 86.94 195 ARG A C 1
ATOM 1464 O O . ARG A 1 195 ? -8.587 -7.068 -9.042 1.00 86.94 195 ARG A O 1
ATOM 1471 N N . ALA A 1 196 ? -10.710 -7.534 -9.603 1.00 84.31 196 ALA A N 1
ATOM 1472 C CA . ALA A 1 196 ? -10.516 -7.306 -11.035 1.00 84.31 196 ALA A CA 1
ATOM 1473 C C . ALA A 1 196 ? -10.047 -5.869 -11.342 1.00 84.31 196 ALA A C 1
ATOM 1475 O O . ALA A 1 196 ? -9.159 -5.671 -12.178 1.00 84.31 196 ALA A O 1
ATOM 1476 N N . SER A 1 197 ? -10.603 -4.879 -10.636 1.00 79.81 197 SER A N 1
ATOM 1477 C CA . SER A 1 197 ? -10.252 -3.457 -10.771 1.00 79.81 197 SER A CA 1
ATOM 1478 C C . SER A 1 197 ? -8.843 -3.153 -10.247 1.00 79.81 197 SER A C 1
ATOM 1480 O O . SER A 1 197 ? -8.083 -2.412 -10.880 1.00 79.81 197 SER A O 1
ATOM 1482 N N . ALA A 1 198 ? -8.445 -3.779 -9.134 1.00 78.25 198 ALA A N 1
ATOM 1483 C CA . ALA A 1 198 ? -7.067 -3.750 -8.652 1.00 78.25 198 ALA A CA 1
ATOM 1484 C C . ALA A 1 198 ? -6.104 -4.337 -9.701 1.00 78.25 198 ALA A C 1
ATOM 1486 O O . ALA A 1 198 ? -5.048 -3.758 -9.954 1.00 78.25 198 ALA A O 1
ATOM 1487 N N . GLY A 1 199 ? -6.504 -5.412 -10.390 1.00 77.00 199 GLY A N 1
ATOM 1488 C CA . GLY A 1 199 ? -5.773 -5.989 -11.523 1.00 77.00 199 GLY A CA 1
ATOM 1489 C C . GLY A 1 199 ? -5.508 -5.001 -12.648 1.00 77.00 199 GLY A C 1
ATOM 1490 O O . GLY A 1 199 ? -4.355 -4.809 -13.033 1.00 77.00 199 GLY A O 1
ATOM 1491 N N . LEU A 1 200 ? -6.542 -4.304 -13.123 1.00 75.31 200 LEU A N 1
ATOM 1492 C CA . LEU A 1 200 ? -6.391 -3.270 -14.157 1.00 75.31 200 LEU A CA 1
ATOM 1493 C C . LEU A 1 200 ? -5.427 -2.162 -13.718 1.00 75.31 200 LEU A C 1
ATOM 1495 O O . LEU A 1 200 ? -4.582 -1.709 -14.491 1.00 75.31 200 LEU A O 1
ATOM 1499 N N . CYS A 1 201 ? -5.528 -1.753 -12.456 1.00 74.62 201 CYS A N 1
ATOM 1500 C CA . CYS A 1 201 ? -4.665 -0.744 -11.852 1.00 74.62 201 CYS A CA 1
ATOM 1501 C C . CYS A 1 201 ? -3.197 -1.191 -11.753 1.00 74.62 201 CYS A C 1
ATOM 1503 O O . CYS A 1 201 ? -2.295 -0.357 -11.870 1.00 74.62 201 CYS A O 1
ATOM 1505 N N . PHE A 1 202 ? -2.931 -2.485 -11.547 1.00 73.69 202 PHE A N 1
ATOM 1506 C CA . PHE A 1 202 ? -1.579 -3.035 -11.642 1.00 73.69 202 PHE A CA 1
ATOM 1507 C C . PHE A 1 202 ? -1.113 -3.092 -13.098 1.00 73.69 202 PHE A C 1
ATOM 1509 O O . PHE A 1 202 ? -0.027 -2.596 -13.395 1.00 73.69 202 PHE A O 1
ATOM 1516 N N . ALA A 1 203 ? -1.946 -3.597 -14.013 1.00 71.38 203 ALA A N 1
ATOM 1517 C CA . ALA A 1 203 ? -1.620 -3.723 -15.434 1.00 71.38 203 ALA A CA 1
ATOM 1518 C C . ALA A 1 203 ? -1.284 -2.392 -16.115 1.00 71.38 203 ALA A C 1
ATOM 1520 O O . ALA A 1 203 ? -0.413 -2.350 -16.984 1.00 71.38 203 ALA A O 1
ATOM 1521 N N . SER A 1 204 ? -1.927 -1.297 -15.703 1.00 64.75 204 SER A N 1
ATOM 1522 C CA . SER A 1 204 ? -1.681 0.030 -16.273 1.00 64.75 204 SER A CA 1
ATOM 1523 C C . SER A 1 204 ? -0.324 0.631 -15.889 1.00 64.75 204 SER A C 1
ATOM 1525 O O . SER A 1 204 ? 0.084 1.647 -16.452 1.00 64.75 204 SER A O 1
ATOM 1527 N N . ARG A 1 205 ? 0.411 0.032 -14.942 1.00 68.62 205 ARG A N 1
ATOM 1528 C CA . ARG A 1 205 ? 1.703 0.560 -14.492 1.00 68.62 205 ARG A CA 1
ATOM 1529 C C . ARG A 1 205 ? 2.857 -0.005 -15.301 1.00 68.62 205 ARG A C 1
ATOM 1531 O O . ARG A 1 205 ? 3.073 -1.211 -15.327 1.00 68.62 205 ARG A O 1
ATOM 1538 N N . ARG A 1 206 ? 3.715 0.891 -15.802 1.00 66.38 206 ARG A N 1
ATOM 1539 C CA . ARG A 1 206 ? 4.929 0.558 -16.569 1.00 66.38 206 ARG A CA 1
ATOM 1540 C C . ARG A 1 206 ? 5.790 -0.546 -15.951 1.00 66.38 206 ARG A C 1
ATOM 1542 O O . ARG A 1 206 ? 6.301 -1.387 -16.676 1.00 66.38 206 ARG A O 1
ATOM 1549 N N . LEU A 1 207 ? 5.959 -0.561 -14.626 1.00 75.00 207 LEU A N 1
ATOM 1550 C CA . LEU A 1 207 ? 6.785 -1.582 -13.965 1.00 75.00 207 LEU A CA 1
ATOM 1551 C C . LEU A 1 207 ? 6.172 -2.990 -14.046 1.00 75.00 207 LEU A C 1
ATOM 1553 O O . LEU A 1 207 ? 6.907 -3.970 -14.007 1.00 75.00 207 LEU A O 1
ATOM 1557 N N . TRP A 1 208 ? 4.849 -3.092 -14.173 1.00 81.62 208 TRP A N 1
ATOM 1558 C CA . TRP A 1 208 ? 4.119 -4.355 -14.277 1.00 81.62 208 TRP A CA 1
ATOM 1559 C C . TRP A 1 208 ? 3.995 -4.853 -15.713 1.00 81.62 208 TRP A C 1
ATOM 1561 O O . TRP A 1 208 ? 3.862 -6.056 -15.914 1.00 81.62 208 TRP A O 1
ATOM 1571 N N . THR A 1 209 ? 4.090 -3.977 -16.718 1.00 81.62 209 THR A N 1
ATOM 1572 C CA . THR A 1 209 ? 3.968 -4.371 -18.130 1.00 81.62 209 THR A CA 1
ATOM 1573 C C . THR A 1 209 ? 4.924 -5.508 -18.513 1.00 81.62 209 THR A C 1
ATOM 1575 O O . THR A 1 209 ? 4.445 -6.495 -19.074 1.00 81.62 209 THR A O 1
ATOM 1578 N N . PRO A 1 210 ? 6.228 -5.469 -18.161 1.00 82.75 210 PRO A N 1
ATOM 1579 C CA . PRO A 1 210 ? 7.119 -6.593 -18.420 1.00 82.75 210 PRO A CA 1
ATOM 1580 C C . PRO A 1 210 ? 6.696 -7.859 -17.667 1.00 82.75 210 PRO A C 1
ATOM 1582 O O . PRO A 1 210 ? 6.855 -8.962 -18.185 1.00 82.75 210 PRO A O 1
ATOM 1585 N N . THR A 1 211 ? 6.222 -7.739 -16.422 1.00 89.00 211 THR A N 1
ATOM 1586 C CA . THR A 1 211 ? 5.778 -8.888 -15.615 1.00 89.00 211 THR A CA 1
ATOM 1587 C C . THR A 1 211 ? 4.600 -9.584 -16.286 1.00 89.00 211 THR A C 1
ATOM 1589 O O . THR A 1 211 ? 4.656 -10.787 -16.506 1.00 89.00 211 THR A O 1
ATOM 1592 N N . LEU A 1 212 ? 3.578 -8.834 -16.701 1.00 89.19 212 LEU A N 1
ATOM 1593 C CA . LEU A 1 212 ? 2.414 -9.407 -17.381 1.00 89.19 212 LEU A CA 1
ATOM 1594 C C . LEU A 1 212 ? 2.768 -9.980 -18.755 1.00 89.19 212 LEU A C 1
ATOM 1596 O O . LEU A 1 212 ? 2.234 -11.016 -19.131 1.00 89.19 212 LEU A O 1
ATOM 1600 N N . ALA A 1 213 ? 3.702 -9.352 -19.475 1.00 88.25 213 ALA A N 1
ATOM 1601 C CA . ALA A 1 213 ? 4.219 -9.883 -20.736 1.00 88.25 213 ALA A CA 1
ATOM 1602 C C . ALA A 1 213 ? 4.954 -11.222 -20.571 1.00 88.25 213 ALA A C 1
ATOM 1604 O O . ALA A 1 213 ? 5.014 -11.999 -21.511 1.00 88.25 213 ALA A O 1
ATOM 1605 N N . ALA A 1 214 ? 5.507 -11.515 -19.392 1.00 89.25 214 ALA A N 1
ATOM 1606 C CA . ALA A 1 214 ? 6.125 -12.815 -19.136 1.00 89.25 214 ALA A CA 1
ATOM 1607 C C . ALA A 1 214 ? 5.096 -13.921 -18.867 1.00 89.25 214 ALA A C 1
ATOM 1609 O O . ALA A 1 214 ? 5.362 -15.083 -19.172 1.00 89.25 214 ALA A O 1
ATOM 1610 N N . ILE A 1 215 ? 3.942 -13.563 -18.295 1.00 91.56 215 ILE A N 1
ATOM 1611 C CA . ILE A 1 215 ? 2.845 -14.497 -18.010 1.00 91.56 215 ILE A CA 1
ATOM 1612 C C . ILE A 1 215 ? 2.073 -14.799 -19.297 1.00 91.56 215 ILE A C 1
ATOM 1614 O O . ILE A 1 215 ? 1.850 -15.963 -19.609 1.00 91.56 215 ILE A O 1
ATOM 1618 N N . TRP A 1 216 ? 1.736 -13.762 -20.068 1.00 91.62 216 TRP A N 1
ATOM 1619 C CA . TRP A 1 216 ? 0.987 -13.866 -21.324 1.00 91.62 216 TRP A CA 1
ATOM 1620 C C . TRP A 1 216 ? 1.735 -13.145 -22.459 1.00 91.62 216 TRP A C 1
ATOM 1622 O O . TRP A 1 216 ? 1.444 -11.976 -22.747 1.00 91.62 216 TRP A O 1
ATOM 1632 N N . PRO A 1 217 ? 2.743 -13.793 -23.073 1.00 86.62 217 PRO A N 1
ATOM 1633 C CA . PRO A 1 217 ? 3.600 -13.160 -24.077 1.00 86.62 217 PRO A CA 1
ATOM 1634 C C . PRO A 1 217 ? 2.838 -12.757 -25.339 1.00 86.62 217 PRO A C 1
ATOM 1636 O O . PRO A 1 217 ? 3.006 -11.625 -25.801 1.00 86.62 217 PRO A O 1
ATOM 1639 N N . ASP A 1 218 ? 1.945 -13.622 -25.816 1.00 87.06 218 ASP A N 1
ATOM 1640 C CA . ASP A 1 218 ? 1.265 -13.472 -27.110 1.00 87.06 218 ASP A CA 1
ATOM 1641 C C . ASP A 1 218 ? 0.118 -12.454 -27.085 1.00 87.06 218 ASP A C 1
ATOM 1643 O O . ASP A 1 218 ? -0.323 -11.961 -28.122 1.00 87.06 218 ASP A O 1
ATOM 1647 N N . ASP A 1 219 ? -0.355 -12.085 -25.894 1.00 81.69 219 ASP A N 1
ATOM 1648 C CA . ASP A 1 219 ? -1.454 -11.141 -25.755 1.00 81.69 219 ASP A CA 1
ATOM 1649 C C . ASP A 1 219 ? -0.981 -9.690 -25.905 1.00 81.69 219 ASP A C 1
ATOM 1651 O O . ASP A 1 219 ? -0.003 -9.247 -25.294 1.00 81.69 219 ASP A O 1
ATOM 1655 N N . ALA A 1 220 ? -1.754 -8.884 -26.632 1.00 78.25 220 ALA A N 1
ATOM 1656 C CA . ALA A 1 220 ? -1.605 -7.433 -26.614 1.00 78.25 220 ALA A CA 1
ATOM 1657 C C . ALA A 1 220 ? -1.863 -6.864 -25.197 1.00 78.25 220 ALA A C 1
ATOM 1659 O O . ALA A 1 220 ? -2.557 -7.491 -24.390 1.00 78.25 220 ALA A O 1
ATOM 1660 N N . PRO A 1 221 ? -1.398 -5.639 -24.868 1.00 75.81 221 PRO A N 1
ATOM 1661 C CA . PRO A 1 221 ? -1.562 -5.057 -23.529 1.00 75.81 221 PRO A CA 1
ATOM 1662 C C . PRO A 1 221 ? -2.999 -5.078 -22.980 1.00 75.81 221 PRO A C 1
ATOM 1664 O O . PRO A 1 221 ? -3.193 -5.333 -21.793 1.00 75.81 221 PRO A O 1
ATOM 1667 N N . ARG A 1 222 ? -4.008 -4.860 -23.839 1.00 75.12 222 ARG A N 1
ATOM 1668 C CA . ARG A 1 222 ? -5.429 -4.955 -23.459 1.00 75.12 222 ARG A CA 1
ATOM 1669 C C . ARG A 1 222 ? -5.847 -6.391 -23.115 1.00 75.12 222 ARG A C 1
ATOM 1671 O O . ARG A 1 222 ? -6.519 -6.587 -22.108 1.00 75.12 222 ARG A O 1
ATOM 1678 N N . GLY A 1 223 ? -5.403 -7.381 -23.893 1.00 77.25 223 GLY A N 1
ATOM 1679 C CA . GLY A 1 223 ? -5.657 -8.803 -23.628 1.00 77.25 223 GLY A CA 1
ATOM 1680 C C . GLY A 1 223 ? -5.048 -9.260 -22.301 1.00 77.25 223 GLY A C 1
ATOM 1681 O O . GLY A 1 223 ? -5.734 -9.870 -21.483 1.00 77.25 223 GLY A O 1
ATOM 1682 N N . ARG A 1 224 ? -3.806 -8.846 -22.013 1.00 84.81 224 ARG A N 1
ATOM 1683 C CA . ARG A 1 224 ? -3.142 -9.121 -20.722 1.00 84.81 224 ARG A CA 1
ATOM 1684 C C . ARG A 1 224 ? -3.902 -8.527 -19.538 1.00 84.81 224 ARG A C 1
ATOM 1686 O O . ARG A 1 224 ? -4.030 -9.174 -18.503 1.00 84.81 224 ARG A O 1
ATOM 1693 N N . ALA A 1 225 ? -4.403 -7.300 -19.681 1.00 80.25 225 ALA A N 1
ATOM 1694 C CA . ALA A 1 225 ? -5.206 -6.657 -18.645 1.00 80.25 225 ALA A CA 1
ATOM 1695 C C . ALA A 1 225 ? -6.521 -7.417 -18.403 1.00 80.25 225 ALA A C 1
ATOM 1697 O O . ALA A 1 225 ? -6.857 -7.681 -17.252 1.00 80.25 225 ALA A O 1
ATOM 1698 N N . ALA A 1 226 ? -7.212 -7.839 -19.468 1.00 82.19 226 ALA A N 1
ATOM 1699 C CA . ALA A 1 226 ? -8.438 -8.630 -19.366 1.00 82.19 226 ALA A CA 1
ATOM 1700 C C . ALA A 1 226 ? -8.202 -9.985 -18.675 1.00 82.19 226 ALA A C 1
ATOM 1702 O O . ALA A 1 226 ? -8.946 -10.340 -17.759 1.00 82.19 226 ALA A O 1
ATOM 1703 N N . ARG A 1 227 ? -7.132 -10.709 -19.040 1.00 89.44 227 ARG A N 1
ATOM 1704 C CA . ARG A 1 227 ? -6.759 -11.972 -18.381 1.00 89.44 227 ARG A CA 1
ATOM 1705 C C . ARG A 1 227 ? -6.385 -11.785 -16.917 1.00 89.44 227 ARG A C 1
ATOM 1707 O O . ARG A 1 227 ? -6.814 -12.579 -16.086 1.00 89.44 227 ARG A O 1
ATOM 1714 N N . LEU A 1 228 ? -5.636 -10.731 -16.584 1.00 89.62 228 LEU A N 1
ATOM 1715 C CA . LEU A 1 228 ? -5.322 -10.415 -15.191 1.00 89.62 228 LEU A CA 1
ATOM 1716 C C . LEU A 1 228 ? -6.588 -10.136 -14.384 1.00 89.62 228 LEU A C 1
ATOM 1718 O O . LEU A 1 228 ? -6.738 -10.647 -13.279 1.00 89.62 228 LEU A O 1
ATOM 1722 N N . SER A 1 229 ? -7.501 -9.342 -14.934 1.00 87.62 229 SER A N 1
ATOM 1723 C CA . SER A 1 229 ? -8.767 -9.038 -14.278 1.00 87.62 229 SER A CA 1
ATOM 1724 C C . SER A 1 229 ? -9.633 -10.272 -14.068 1.00 87.62 229 SER A C 1
ATOM 1726 O O . SER A 1 229 ? -10.207 -10.398 -12.991 1.00 87.62 229 SER A O 1
ATOM 1728 N N . ALA A 1 230 ? -9.713 -11.174 -15.050 1.00 89.31 230 ALA A N 1
ATOM 1729 C CA . ALA A 1 230 ? -10.411 -12.450 -14.899 1.00 89.31 230 ALA A CA 1
ATOM 1730 C C . ALA A 1 230 ? -9.753 -13.307 -13.808 1.00 89.31 230 ALA A C 1
ATOM 1732 O O . ALA A 1 230 ? -10.414 -13.724 -12.865 1.00 89.31 230 ALA A O 1
ATOM 1733 N N . TRP A 1 231 ? -8.427 -13.457 -13.849 1.00 91.75 231 TRP A N 1
ATOM 1734 C CA . TRP A 1 231 ? -7.710 -14.261 -12.865 1.00 91.75 231 TRP A CA 1
ATOM 1735 C C . TRP A 1 231 ? -7.895 -13.746 -11.430 1.00 91.75 231 TRP A C 1
ATOM 1737 O O . TRP A 1 231 ? -8.222 -14.525 -10.543 1.00 91.75 231 TRP A O 1
ATOM 1747 N N . LEU A 1 232 ? -7.772 -12.436 -11.192 1.00 89.69 232 LEU A N 1
ATOM 1748 C CA . LEU A 1 232 ? -7.984 -11.863 -9.855 1.00 89.69 232 LEU A CA 1
ATOM 1749 C C . LEU A 1 232 ? -9.448 -11.906 -9.394 1.00 89.69 232 LEU A C 1
ATOM 1751 O O . LEU A 1 232 ? -9.721 -11.898 -8.191 1.00 89.69 232 LEU A O 1
ATOM 1755 N N . ARG A 1 233 ? -10.400 -11.902 -10.332 1.00 89.25 233 ARG A N 1
ATOM 1756 C CA . ARG A 1 233 ? -11.823 -12.055 -10.021 1.00 89.25 233 ARG A CA 1
ATOM 1757 C C . ARG A 1 233 ? -12.084 -13.445 -9.456 1.00 89.25 233 ARG A C 1
ATOM 1759 O O . ARG A 1 233 ? -12.669 -13.552 -8.375 1.00 89.25 233 ARG A O 1
ATOM 1766 N N . ASP A 1 234 ? -11.607 -14.455 -10.173 1.00 90.12 234 ASP A N 1
ATOM 1767 C CA . ASP A 1 234 ? -11.926 -15.862 -9.939 1.00 90.12 234 ASP A CA 1
ATOM 1768 C C . ASP A 1 234 ? -11.107 -16.461 -8.786 1.00 90.12 234 ASP A C 1
ATOM 1770 O O . ASP A 1 234 ? -11.541 -17.417 -8.149 1.00 90.12 234 ASP A O 1
ATOM 1774 N N . ASP A 1 235 ? -9.946 -15.874 -8.478 1.00 89.19 235 ASP A N 1
ATOM 1775 C CA . ASP A 1 235 ? -8.986 -16.427 -7.529 1.00 89.19 235 ASP A CA 1
ATOM 1776 C C . ASP A 1 235 ? -8.448 -15.344 -6.566 1.00 89.19 235 ASP A C 1
ATOM 1778 O O . ASP A 1 235 ? -7.609 -14.517 -6.947 1.00 89.19 235 ASP A O 1
ATOM 1782 N N . PRO A 1 236 ? -8.898 -15.319 -5.295 1.00 83.50 236 PRO A N 1
ATOM 1783 C CA . PRO A 1 236 ? -8.440 -14.329 -4.319 1.00 83.50 236 PRO A CA 1
ATOM 1784 C C . PRO A 1 236 ? -6.957 -14.485 -3.933 1.00 83.50 236 PRO A C 1
ATOM 1786 O O . PRO A 1 236 ? -6.352 -13.508 -3.474 1.00 83.50 236 PRO A O 1
ATOM 1789 N N . GLU A 1 237 ? -6.358 -15.661 -4.163 1.00 87.75 237 GLU A N 1
ATOM 1790 C CA . GLU A 1 237 ? -4.942 -15.970 -3.908 1.00 87.75 237 GLU A CA 1
ATOM 1791 C C . GLU A 1 237 ? -4.035 -15.578 -5.086 1.00 87.75 237 GLU A C 1
ATOM 1793 O O . GLU A 1 237 ? -2.804 -15.605 -4.978 1.00 87.75 237 GLU A O 1
ATOM 1798 N N . ALA A 1 238 ? -4.611 -15.206 -6.232 1.00 89.44 238 ALA A N 1
ATOM 1799 C CA . ALA A 1 238 ? -3.847 -14.793 -7.404 1.00 89.44 238 ALA A CA 1
ATOM 1800 C C . ALA A 1 238 ? -3.053 -13.502 -7.155 1.00 89.44 238 ALA A C 1
ATOM 1802 O O . ALA A 1 238 ? -1.946 -13.341 -7.672 1.00 89.44 238 ALA A O 1
ATOM 1803 N N . LEU A 1 239 ? -3.575 -12.583 -6.333 1.00 88.06 239 LEU A N 1
ATOM 1804 C CA . LEU A 1 239 ? -2.928 -11.293 -6.095 1.00 88.06 239 LEU A CA 1
ATOM 1805 C C . LEU A 1 239 ? -1.604 -11.395 -5.303 1.00 88.06 239 LEU A C 1
ATOM 1807 O O . LEU A 1 239 ? -0.607 -10.803 -5.740 1.00 88.06 239 LEU A O 1
ATOM 1811 N N . PRO A 1 240 ? -1.534 -12.112 -4.163 1.00 89.25 240 PRO A N 1
ATOM 1812 C CA . PRO A 1 240 ? -0.261 -12.389 -3.500 1.00 89.25 240 PRO A CA 1
ATOM 1813 C C . PRO A 1 240 ? 0.747 -13.063 -4.437 1.00 89.25 240 PRO A C 1
ATOM 1815 O O . PRO A 1 240 ? 1.865 -12.565 -4.588 1.00 89.25 240 PRO A O 1
ATOM 1818 N N . ARG A 1 241 ? 0.325 -14.115 -5.154 1.00 90.25 241 ARG A N 1
ATOM 1819 C CA . ARG A 1 241 ? 1.191 -14.893 -6.054 1.00 90.25 241 ARG A CA 1
ATOM 1820 C C . ARG A 1 241 ? 1.754 -14.059 -7.202 1.00 90.25 241 ARG A C 1
ATOM 1822 O O . ARG A 1 241 ? 2.967 -14.038 -7.418 1.00 90.25 241 ARG A O 1
ATOM 1829 N N . ILE A 1 242 ? 0.914 -13.290 -7.899 1.00 90.94 242 ILE A N 1
ATOM 1830 C CA . ILE A 1 242 ? 1.395 -12.421 -8.980 1.00 90.94 242 ILE A CA 1
ATOM 1831 C C . ILE A 1 242 ? 2.291 -11.295 -8.452 1.00 90.94 242 ILE A C 1
ATOM 1833 O O . ILE A 1 242 ? 3.211 -10.858 -9.145 1.00 90.94 242 ILE A O 1
ATOM 1837 N N . THR A 1 243 ? 2.080 -10.848 -7.210 1.00 90.19 243 THR A N 1
ATOM 1838 C CA . THR A 1 243 ? 2.978 -9.885 -6.568 1.00 90.19 243 THR A CA 1
ATOM 1839 C C . THR A 1 243 ? 4.336 -10.512 -6.273 1.00 90.19 243 THR A C 1
ATOM 1841 O O . THR A 1 243 ? 5.346 -9.896 -6.600 1.00 90.19 243 THR A O 1
ATOM 1844 N N . HIS A 1 244 ? 4.401 -11.735 -5.737 1.00 91.56 244 HIS A N 1
ATOM 1845 C CA . HIS A 1 244 ? 5.670 -12.454 -5.549 1.00 91.56 244 HIS A CA 1
ATOM 1846 C C . HIS A 1 244 ? 6.408 -12.655 -6.876 1.00 91.56 244 HIS A C 1
ATOM 1848 O O . HIS A 1 244 ? 7.605 -12.374 -6.964 1.00 91.56 244 HIS A O 1
ATOM 1854 N N . PHE A 1 245 ? 5.690 -13.015 -7.941 1.00 93.00 245 PHE A N 1
ATOM 1855 C CA . PHE A 1 245 ? 6.270 -13.109 -9.280 1.00 93.00 245 PHE A CA 1
ATOM 1856 C C . PHE A 1 245 ? 6.782 -11.756 -9.802 1.00 93.00 245 PHE A C 1
ATOM 1858 O O . PHE A 1 245 ? 7.864 -11.675 -10.394 1.00 93.00 245 PHE A O 1
ATOM 1865 N N . HIS A 1 246 ? 6.039 -10.672 -9.564 1.00 92.00 246 HIS A N 1
ATOM 1866 C CA . HIS A 1 246 ? 6.475 -9.320 -9.901 1.00 92.00 246 HIS A CA 1
ATOM 1867 C C . HIS A 1 246 ? 7.761 -8.945 -9.156 1.00 92.00 246 HIS A C 1
ATOM 1869 O O . HIS A 1 246 ? 8.698 -8.447 -9.780 1.00 92.00 246 HIS A O 1
ATOM 1875 N N . LEU A 1 247 ? 7.845 -9.225 -7.852 1.00 91.44 247 LEU A N 1
ATOM 1876 C CA . LEU A 1 247 ? 9.049 -8.985 -7.054 1.00 91.44 247 LEU A CA 1
ATOM 1877 C C . LEU A 1 247 ? 10.252 -9.736 -7.625 1.00 91.44 247 LEU A C 1
ATOM 1879 O O . LEU A 1 247 ? 11.268 -9.105 -7.916 1.00 91.44 247 LEU A O 1
ATOM 1883 N N . LEU A 1 248 ? 10.117 -11.043 -7.867 1.00 91.56 248 LEU A N 1
ATOM 1884 C CA . LEU A 1 248 ? 11.174 -11.848 -8.475 1.00 91.56 248 LEU A CA 1
ATOM 1885 C C . LEU A 1 248 ? 11.596 -11.275 -9.836 1.00 91.56 248 LEU A C 1
ATOM 1887 O O . LEU A 1 248 ? 12.783 -11.069 -10.081 1.00 91.56 248 LEU A O 1
ATOM 1891 N N . SER A 1 249 ? 10.631 -10.928 -10.692 1.00 89.56 249 SER A N 1
ATOM 1892 C CA . SER A 1 249 ? 10.894 -10.316 -12.002 1.00 89.56 249 SER A CA 1
ATOM 1893 C C . SER A 1 249 ? 11.696 -9.016 -11.891 1.00 89.56 249 SER A C 1
ATOM 1895 O O . SER A 1 249 ? 12.601 -8.780 -12.692 1.00 89.56 249 SER A O 1
ATOM 1897 N N . ARG A 1 250 ? 11.386 -8.170 -10.900 1.00 88.44 250 ARG A N 1
ATOM 1898 C CA . ARG A 1 250 ? 12.107 -6.913 -10.647 1.00 88.44 250 ARG A CA 1
ATOM 1899 C C . ARG A 1 250 ? 13.526 -7.157 -10.151 1.00 88.44 250 ARG A C 1
ATOM 1901 O O . ARG A 1 250 ? 14.431 -6.423 -10.542 1.00 88.44 250 ARG A O 1
ATOM 1908 N N . LEU A 1 251 ? 13.724 -8.170 -9.313 1.00 88.44 251 LEU A N 1
ATOM 1909 C CA . LEU A 1 251 ? 15.051 -8.548 -8.835 1.00 88.44 251 LEU A CA 1
ATOM 1910 C C . LEU A 1 251 ? 15.915 -9.124 -9.962 1.00 88.44 251 LEU A C 1
ATOM 1912 O O . LEU A 1 251 ? 17.079 -8.752 -10.064 1.00 88.44 251 LEU A O 1
ATOM 1916 N N . ILE A 1 252 ? 15.339 -9.946 -10.845 1.00 86.19 252 ILE A N 1
ATOM 1917 C CA . ILE A 1 252 ? 16.014 -10.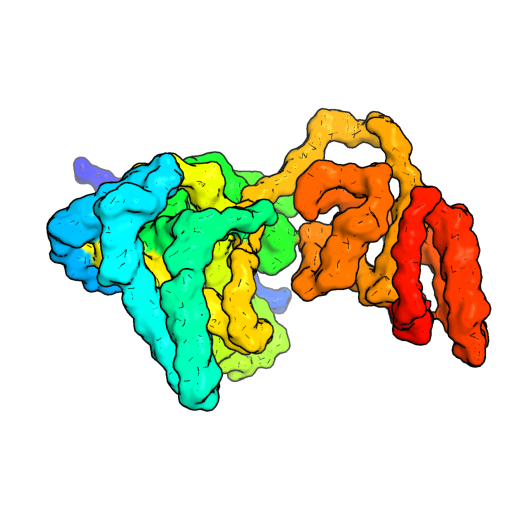457 -12.049 1.00 86.19 252 ILE A CA 1
ATOM 1918 C C . ILE A 1 252 ? 16.438 -9.302 -12.964 1.00 86.19 252 ILE A C 1
ATOM 1920 O O . ILE A 1 252 ? 17.595 -9.222 -13.366 1.00 86.19 252 ILE A O 1
ATOM 1924 N N . GLU A 1 253 ? 15.522 -8.376 -13.262 1.00 84.44 253 GLU A N 1
ATOM 1925 C CA . GLU A 1 253 ? 15.809 -7.205 -14.104 1.00 84.44 253 GLU A CA 1
ATOM 1926 C C . GLU A 1 253 ? 16.920 -6.340 -13.496 1.00 84.44 253 GLU A C 1
ATOM 1928 O O . GLU A 1 253 ? 17.834 -5.900 -14.194 1.00 84.44 253 GLU A O 1
ATOM 1933 N N . ARG A 1 254 ? 16.889 -6.142 -12.174 1.00 84.62 254 ARG A N 1
ATOM 1934 C CA . ARG A 1 254 ? 17.936 -5.392 -11.484 1.00 84.62 254 ARG A CA 1
ATOM 1935 C C . ARG A 1 254 ? 19.280 -6.124 -11.506 1.00 84.62 254 ARG A C 1
ATOM 1937 O O . ARG A 1 254 ? 20.289 -5.469 -11.759 1.00 84.62 254 ARG A O 1
ATOM 1944 N N . ALA A 1 255 ? 19.295 -7.443 -11.303 1.00 80.94 255 ALA A N 1
ATOM 1945 C CA . ALA A 1 255 ? 20.500 -8.271 -11.397 1.00 80.94 255 ALA A CA 1
ATOM 1946 C C . ALA A 1 255 ? 21.133 -8.183 -12.791 1.00 80.94 255 ALA A C 1
ATOM 1948 O O . ALA A 1 255 ? 22.349 -8.056 -12.909 1.00 80.94 255 ALA A O 1
ATOM 1949 N N . ALA A 1 256 ? 20.305 -8.200 -13.839 1.00 79.12 256 ALA A N 1
ATOM 1950 C CA . ALA A 1 256 ? 20.754 -8.102 -15.223 1.00 79.12 256 ALA A CA 1
ATOM 1951 C C . ALA A 1 256 ? 21.371 -6.732 -15.556 1.00 79.12 256 ALA A C 1
ATOM 1953 O O . ALA A 1 256 ? 22.263 -6.653 -16.393 1.00 79.12 256 ALA A O 1
ATOM 1954 N N . HIS A 1 257 ? 20.912 -5.648 -14.920 1.00 76.19 257 HIS A N 1
ATOM 1955 C CA . HIS A 1 257 ? 21.422 -4.295 -15.176 1.00 76.19 257 HIS A CA 1
ATOM 1956 C C . HIS A 1 257 ? 22.624 -3.899 -14.317 1.00 76.19 257 HIS A C 1
ATOM 1958 O O . HIS A 1 257 ? 23.518 -3.220 -14.810 1.00 76.19 257 HIS A O 1
ATOM 1964 N N . ALA A 1 258 ? 22.632 -4.262 -13.034 1.00 73.06 258 ALA A N 1
ATOM 1965 C CA . ALA A 1 258 ? 23.686 -3.861 -12.097 1.00 73.06 258 ALA A CA 1
ATOM 1966 C C . ALA A 1 258 ? 24.800 -4.912 -11.950 1.00 73.06 258 ALA A C 1
ATOM 1968 O O . ALA A 1 258 ? 25.839 -4.626 -11.365 1.00 73.06 258 ALA A O 1
ATOM 1969 N N . GLY A 1 259 ? 24.581 -6.123 -12.463 1.00 68.50 259 GLY A N 1
ATOM 1970 C CA . GLY A 1 259 ? 25.405 -7.290 -12.179 1.00 68.50 259 GLY A CA 1
ATOM 1971 C C . GLY A 1 259 ? 24.935 -8.025 -10.909 1.00 68.50 259 GLY A C 1
ATOM 1972 O O . GLY A 1 259 ? 24.449 -7.393 -9.965 1.00 68.50 259 GLY A O 1
ATOM 1973 N N . PRO A 1 260 ? 25.088 -9.362 -10.832 1.00 63.12 260 PRO A N 1
ATOM 1974 C CA . PRO A 1 260 ? 24.596 -10.157 -9.702 1.00 63.12 260 PRO A CA 1
ATOM 1975 C C . PRO A 1 260 ? 25.200 -9.792 -8.344 1.00 63.12 260 PRO A C 1
ATOM 1977 O O . PRO A 1 260 ? 24.566 -9.970 -7.303 1.00 63.12 260 PRO A O 1
ATOM 1980 N N . GLU A 1 261 ? 26.444 -9.313 -8.344 1.00 65.88 261 GLU A N 1
ATOM 1981 C CA . GLU A 1 261 ? 27.174 -8.984 -7.120 1.00 65.88 261 GLU A CA 1
ATOM 1982 C C . GLU A 1 261 ? 26.788 -7.619 -6.546 1.00 65.88 261 GLU A C 1
ATOM 1984 O O . GLU A 1 261 ? 26.855 -7.439 -5.330 1.00 65.88 261 GLU A O 1
ATOM 1989 N N . ALA A 1 262 ? 26.300 -6.707 -7.393 1.00 65.25 262 ALA A N 1
ATOM 1990 C CA . ALA A 1 262 ? 25.904 -5.357 -7.004 1.00 65.25 262 ALA A CA 1
ATOM 1991 C C . ALA A 1 262 ? 24.571 -5.306 -6.239 1.00 65.25 262 ALA A C 1
ATOM 1993 O O . ALA A 1 262 ? 24.278 -4.305 -5.592 1.00 65.25 262 ALA A O 1
ATOM 1994 N N . LEU A 1 263 ? 23.776 -6.384 -6.270 1.00 71.06 263 LEU A N 1
ATOM 1995 C CA . LEU A 1 263 ? 22.525 -6.499 -5.519 1.00 71.06 263 LEU A CA 1
ATOM 1996 C C . LEU A 1 263 ? 22.781 -6.695 -4.020 1.00 71.06 263 LEU A C 1
ATOM 1998 O O . LEU A 1 263 ? 22.645 -7.799 -3.484 1.00 71.06 263 LEU A O 1
ATOM 2002 N N . GLY A 1 264 ? 23.163 -5.624 -3.332 1.00 75.69 264 GLY A N 1
ATOM 2003 C CA . GLY A 1 264 ? 23.351 -5.635 -1.886 1.00 75.69 264 GLY A CA 1
ATOM 2004 C C . GLY A 1 264 ? 22.067 -6.000 -1.131 1.00 75.69 264 GLY A C 1
ATOM 2005 O O . GLY A 1 264 ? 20.952 -5.695 -1.557 1.00 75.69 264 GLY A O 1
ATOM 2006 N N . ASP A 1 265 ? 22.221 -6.606 0.046 1.00 78.81 265 ASP A N 1
ATOM 2007 C CA . ASP A 1 265 ? 21.111 -7.026 0.912 1.00 78.81 265 ASP A CA 1
ATOM 2008 C C . ASP A 1 265 ? 20.123 -5.892 1.240 1.00 78.81 265 ASP A C 1
ATOM 2010 O O . ASP A 1 265 ? 18.910 -6.105 1.324 1.00 78.81 265 ASP A O 1
ATOM 2014 N N . ALA A 1 266 ? 20.631 -4.671 1.419 1.00 79.94 266 ALA A N 1
ATOM 2015 C CA . ALA A 1 266 ? 19.808 -3.493 1.671 1.00 79.94 266 ALA A CA 1
ATOM 2016 C C . ALA A 1 266 ? 18.942 -3.118 0.457 1.00 79.94 266 ALA A C 1
ATOM 2018 O O . ALA A 1 266 ? 17.767 -2.789 0.621 1.00 79.94 266 ALA A O 1
ATOM 2019 N N . GLU A 1 267 ? 19.494 -3.219 -0.753 1.00 80.62 267 GLU A N 1
ATOM 2020 C CA . GLU A 1 267 ? 18.792 -2.904 -1.996 1.00 80.62 267 GLU A CA 1
ATOM 2021 C C . GLU A 1 267 ? 17.704 -3.939 -2.301 1.00 80.62 267 GLU A C 1
ATOM 2023 O O . GLU A 1 267 ? 16.568 -3.566 -2.597 1.00 80.62 267 GLU A O 1
ATOM 2028 N N . LEU A 1 268 ? 18.009 -5.231 -2.132 1.00 79.69 268 LEU A N 1
ATOM 2029 C CA . LEU A 1 268 ? 17.029 -6.317 -2.254 1.00 79.69 268 LEU A CA 1
ATOM 2030 C C . LEU A 1 268 ? 15.820 -6.072 -1.341 1.00 79.69 268 LEU A C 1
ATOM 2032 O O . LEU A 1 268 ? 14.671 -6.068 -1.793 1.00 79.69 268 LEU A O 1
ATOM 2036 N N . ARG A 1 269 ? 16.076 -5.779 -0.057 1.00 81.19 269 ARG A N 1
ATOM 2037 C CA . ARG A 1 269 ? 15.018 -5.449 0.909 1.00 81.19 269 ARG A CA 1
ATOM 2038 C C . ARG A 1 269 ? 14.244 -4.197 0.509 1.00 81.19 269 ARG A C 1
ATOM 2040 O O . ARG A 1 269 ? 13.023 -4.175 0.670 1.00 81.19 269 ARG A O 1
ATOM 2047 N N . ALA A 1 270 ? 14.919 -3.165 0.004 1.00 80.56 270 ALA A N 1
ATOM 2048 C CA . ALA A 1 270 ? 14.271 -1.934 -0.433 1.00 80.56 270 ALA A CA 1
ATOM 2049 C C . ALA A 1 270 ? 13.310 -2.186 -1.605 1.00 80.56 270 ALA A C 1
ATOM 2051 O O . ALA A 1 270 ? 12.166 -1.730 -1.552 1.00 80.56 270 ALA A O 1
ATOM 2052 N N . ILE A 1 271 ? 13.722 -2.965 -2.612 1.00 83.69 271 ILE A N 1
ATOM 2053 C CA . ILE A 1 271 ? 12.880 -3.318 -3.766 1.00 83.69 271 ILE A CA 1
ATOM 2054 C C . ILE A 1 271 ? 11.625 -4.072 -3.310 1.00 83.69 271 ILE A C 1
ATOM 2056 O O . ILE A 1 271 ? 10.515 -3.692 -3.700 1.00 83.69 271 ILE A O 1
ATOM 2060 N N . CYS A 1 272 ? 11.775 -5.095 -2.460 1.00 86.00 272 CYS A N 1
ATOM 2061 C CA . CYS A 1 272 ? 10.637 -5.866 -1.954 1.00 86.00 272 CYS A CA 1
ATOM 2062 C C . CYS A 1 272 ? 9.686 -4.992 -1.128 1.00 86.00 272 CYS A C 1
ATOM 2064 O O . CYS A 1 272 ? 8.495 -4.899 -1.436 1.00 86.00 272 CYS A O 1
ATOM 2066 N N . ARG A 1 273 ? 10.215 -4.267 -0.131 1.00 84.25 273 ARG A N 1
ATOM 2067 C CA . ARG A 1 273 ? 9.410 -3.404 0.748 1.00 84.25 273 ARG A CA 1
ATOM 2068 C C . ARG A 1 273 ? 8.659 -2.330 -0.033 1.00 84.25 273 ARG A C 1
ATOM 2070 O O . ARG A 1 273 ? 7.477 -2.123 0.226 1.00 84.25 273 ARG A O 1
ATOM 2077 N N . GLN A 1 274 ? 9.299 -1.663 -0.997 1.00 81.88 274 GLN A N 1
ATOM 2078 C CA . GLN A 1 274 ? 8.658 -0.601 -1.777 1.00 81.88 274 GLN A CA 1
ATOM 2079 C C . GLN A 1 274 ? 7.506 -1.122 -2.640 1.00 81.88 274 GLN A C 1
ATOM 2081 O O . GLN A 1 274 ? 6.443 -0.500 -2.677 1.00 81.88 274 GLN A O 1
ATOM 2086 N N . ASN A 1 275 ? 7.690 -2.243 -3.340 1.00 83.94 275 ASN A N 1
ATOM 2087 C CA . ASN A 1 275 ? 6.651 -2.778 -4.221 1.00 83.94 275 ASN A CA 1
ATOM 2088 C C . ASN A 1 275 ? 5.465 -3.338 -3.430 1.00 83.94 275 ASN A C 1
ATOM 2090 O O . ASN A 1 275 ? 4.318 -3.051 -3.773 1.00 83.94 275 ASN A O 1
ATOM 2094 N N . VAL A 1 276 ? 5.717 -4.023 -2.314 1.00 85.56 276 VAL A N 1
ATOM 2095 C CA . VAL A 1 276 ? 4.637 -4.538 -1.462 1.00 85.56 276 VAL A CA 1
ATOM 2096 C C . VAL A 1 276 ? 3.924 -3.421 -0.713 1.00 85.56 276 VAL A C 1
ATOM 2098 O O . VAL A 1 276 ? 2.697 -3.423 -0.653 1.00 85.56 276 VAL A O 1
ATOM 2101 N N . ALA A 1 277 ? 4.642 -2.410 -0.215 1.00 83.12 277 ALA A N 1
ATOM 2102 C CA . ALA A 1 277 ? 4.009 -1.235 0.382 1.00 83.12 277 ALA A CA 1
ATOM 2103 C C . ALA A 1 277 ? 3.086 -0.518 -0.616 1.00 83.12 277 ALA A C 1
ATOM 2105 O O . ALA A 1 277 ? 1.996 -0.089 -0.240 1.00 83.12 277 ALA A O 1
ATOM 2106 N N . ARG A 1 278 ? 3.479 -0.430 -1.897 1.00 81.44 278 ARG A N 1
ATOM 2107 C CA . ARG A 1 278 ? 2.630 0.124 -2.965 1.00 81.44 278 ARG A CA 1
ATOM 2108 C C . ARG A 1 278 ? 1.389 -0.733 -3.207 1.00 81.44 278 ARG A C 1
ATOM 2110 O O . ARG A 1 278 ? 0.304 -0.166 -3.293 1.00 81.44 278 ARG A O 1
ATOM 2117 N N . ALA A 1 279 ? 1.532 -2.055 -3.301 1.00 84.81 279 ALA A N 1
ATOM 2118 C CA . ALA A 1 279 ? 0.402 -2.967 -3.483 1.00 84.81 279 ALA A CA 1
ATOM 2119 C C . ALA A 1 279 ? -0.583 -2.884 -2.302 1.00 84.81 279 ALA A C 1
ATOM 2121 O O . ALA A 1 279 ? -1.767 -2.622 -2.506 1.00 84.81 279 ALA A O 1
ATOM 2122 N N . ARG A 1 280 ? -0.082 -2.956 -1.063 1.00 88.19 280 ARG A N 1
ATOM 2123 C CA . ARG A 1 280 ? -0.878 -2.778 0.164 1.00 88.19 280 ARG A CA 1
ATOM 2124 C C . ARG A 1 280 ? -1.598 -1.439 0.197 1.00 88.19 280 ARG A C 1
ATOM 2126 O O . ARG A 1 280 ? -2.790 -1.384 0.462 1.00 88.19 280 ARG A O 1
ATOM 2133 N N . ALA A 1 281 ? -0.902 -0.340 -0.092 1.00 82.50 281 ALA A N 1
ATOM 2134 C CA . ALA A 1 281 ? -1.517 0.986 -0.092 1.00 82.50 281 ALA A CA 1
ATOM 2135 C C . ALA A 1 281 ? -2.648 1.119 -1.126 1.00 82.50 281 ALA A C 1
ATOM 2137 O O . ALA A 1 281 ? -3.608 1.844 -0.887 1.00 82.50 281 ALA A O 1
ATOM 2138 N N . ARG A 1 282 ? -2.560 0.406 -2.254 1.00 81.00 282 ARG A N 1
ATOM 2139 C CA . ARG A 1 282 ? -3.609 0.378 -3.283 1.00 81.00 282 ARG A CA 1
ATOM 2140 C C . ARG A 1 282 ? -4.823 -0.431 -2.849 1.00 81.00 282 ARG A C 1
ATOM 2142 O O . ARG A 1 282 ? -5.946 0.029 -3.037 1.00 81.00 282 ARG A O 1
ATOM 2149 N N . LEU A 1 283 ? -4.600 -1.590 -2.237 1.00 86.75 283 LEU A N 1
ATOM 2150 C CA . LEU A 1 283 ? -5.679 -2.402 -1.679 1.00 86.75 283 LEU A CA 1
ATOM 2151 C C . LEU A 1 283 ? -6.409 -1.663 -0.561 1.00 86.75 283 LEU A C 1
ATOM 2153 O O . LEU A 1 283 ? -7.627 -1.556 -0.612 1.00 86.75 283 LEU A O 1
ATOM 2157 N N . ARG A 1 284 ? -5.672 -1.042 0.366 1.00 88.19 284 ARG A N 1
ATOM 2158 C CA . ARG A 1 284 ? -6.258 -0.200 1.419 1.00 88.19 284 ARG A CA 1
ATOM 2159 C C . ARG A 1 284 ? -7.073 0.958 0.850 1.00 88.19 284 ARG A C 1
ATOM 2161 O O . ARG A 1 284 ? -8.193 1.175 1.283 1.00 88.19 284 ARG A O 1
ATOM 2168 N N . ALA A 1 285 ? -6.566 1.648 -0.174 1.00 81.25 285 ALA A N 1
ATOM 2169 C CA . ALA A 1 285 ? -7.316 2.713 -0.842 1.00 81.25 285 ALA A CA 1
ATOM 2170 C C . ALA A 1 285 ? -8.591 2.209 -1.545 1.00 81.25 285 ALA A C 1
ATOM 2172 O O . ALA A 1 285 ? -9.565 2.949 -1.642 1.00 81.25 285 ALA A O 1
ATOM 2173 N N . THR A 1 286 ? -8.586 0.969 -2.041 1.00 84.31 286 THR A N 1
ATOM 2174 C CA . THR A 1 286 ? -9.764 0.339 -2.660 1.00 84.31 286 THR A CA 1
ATOM 2175 C C . THR A 1 286 ? -10.791 -0.036 -1.591 1.00 84.31 286 THR A C 1
ATOM 2177 O O . THR A 1 286 ? -11.946 0.356 -1.702 1.00 84.31 286 THR A O 1
ATOM 2180 N N . LEU A 1 287 ? -10.355 -0.679 -0.504 1.00 87.62 287 LEU A N 1
ATOM 2181 C CA . LEU A 1 287 ? -11.196 -1.021 0.651 1.00 87.62 287 LEU A CA 1
ATOM 2182 C C . LEU A 1 287 ? -11.802 0.207 1.328 1.00 87.62 287 LEU A C 1
ATOM 2184 O O . LEU A 1 287 ? -12.965 0.210 1.703 1.00 87.62 287 LEU A O 1
ATOM 2188 N N . ALA A 1 288 ? -11.044 1.292 1.411 1.00 83.06 288 ALA A N 1
ATOM 2189 C CA . ALA A 1 288 ? -11.511 2.575 1.910 1.00 83.06 288 ALA A CA 1
ATOM 2190 C C . ALA A 1 288 ? -12.680 3.190 1.116 1.00 83.06 288 ALA A C 1
ATOM 2192 O O . ALA A 1 288 ? -13.288 4.160 1.561 1.00 83.06 288 ALA A O 1
ATOM 2193 N N . ALA A 1 289 ? -12.975 2.689 -0.086 1.00 81.25 289 ALA A N 1
ATOM 2194 C CA . ALA A 1 289 ? -14.174 3.062 -0.831 1.00 81.25 289 ALA A CA 1
ATOM 2195 C C . ALA A 1 289 ? -15.433 2.309 -0.377 1.00 81.25 289 ALA A C 1
ATOM 2197 O O . ALA A 1 289 ? -16.512 2.609 -0.878 1.00 81.25 289 ALA A O 1
ATOM 2198 N N . ARG A 1 290 ? -15.287 1.345 0.539 1.00 86.62 290 ARG A N 1
ATOM 2199 C CA . ARG A 1 290 ? -16.327 0.437 1.029 1.00 86.62 290 ARG A CA 1
ATOM 2200 C C . ARG A 1 290 ? -16.313 0.366 2.560 1.00 86.62 290 ARG A C 1
ATOM 2202 O O . ARG A 1 290 ? -15.970 -0.686 3.111 1.00 86.62 290 ARG A O 1
ATOM 2209 N N . PRO A 1 291 ? -16.624 1.465 3.265 1.00 89.50 291 PRO A N 1
ATOM 2210 C CA . PRO A 1 291 ? -16.559 1.485 4.721 1.00 89.50 291 PRO A CA 1
ATOM 2211 C C . PRO A 1 291 ? -17.336 0.328 5.372 1.00 89.50 291 PRO A C 1
ATOM 2213 O O . PRO A 1 291 ? -16.847 -0.297 6.305 1.00 89.50 291 PRO A O 1
ATOM 2216 N N . GLU A 1 292 ? -18.483 -0.050 4.815 1.00 91.62 292 GLU A N 1
ATOM 2217 C CA . GLU A 1 292 ? -19.338 -1.117 5.338 1.00 91.62 292 GLU A CA 1
ATOM 2218 C C . GLU A 1 292 ? -18.656 -2.494 5.275 1.00 91.62 292 GLU A C 1
ATOM 2220 O O . GLU A 1 292 ? -18.713 -3.265 6.232 1.00 91.62 292 GLU A O 1
ATOM 2225 N N . ALA A 1 293 ? -17.959 -2.795 4.172 1.00 93.12 293 ALA A N 1
ATOM 2226 C CA . ALA A 1 293 ? -17.217 -4.049 4.023 1.00 93.12 293 ALA A CA 1
ATOM 2227 C C . ALA A 1 293 ? -16.011 -4.102 4.973 1.00 93.12 293 ALA A C 1
ATOM 2229 O O . ALA A 1 293 ? -15.713 -5.151 5.544 1.00 93.12 293 ALA A O 1
ATOM 2230 N N . VAL A 1 294 ? -15.342 -2.961 5.178 1.00 95.12 294 VAL A N 1
ATOM 2231 C CA . VAL A 1 294 ? -14.233 -2.846 6.135 1.00 95.12 294 VAL A CA 1
ATOM 2232 C C . VAL A 1 294 ? -14.732 -3.065 7.559 1.00 95.12 294 VAL A C 1
ATOM 2234 O O . VAL A 1 294 ? -14.128 -3.857 8.277 1.00 95.12 294 VAL A O 1
ATOM 2237 N N . LEU A 1 295 ? -15.833 -2.421 7.958 1.00 96.38 295 LEU A N 1
ATOM 2238 C CA . LEU A 1 295 ? -16.423 -2.603 9.284 1.00 96.38 295 LEU A CA 1
ATOM 2239 C C . LEU A 1 295 ? -16.829 -4.062 9.511 1.00 96.38 295 LEU A C 1
ATOM 2241 O O . LEU A 1 295 ? -16.433 -4.654 10.511 1.00 96.38 295 LEU A O 1
ATOM 2245 N N . SER A 1 296 ? -17.555 -4.667 8.567 1.00 96.44 296 SER A N 1
ATOM 2246 C CA . SER A 1 296 ? -17.972 -6.069 8.683 1.00 96.44 296 SER A CA 1
ATOM 2247 C C . SER A 1 296 ? -16.780 -7.013 8.839 1.00 96.44 296 SER A C 1
ATOM 2249 O O . SER A 1 296 ? -16.843 -7.940 9.643 1.00 96.44 296 SER A O 1
ATOM 2251 N N . ALA A 1 297 ? -15.697 -6.788 8.091 1.00 95.81 297 ALA A N 1
ATOM 2252 C CA . ALA A 1 297 ? -14.493 -7.602 8.200 1.00 95.81 297 ALA A CA 1
ATOM 2253 C C . ALA A 1 297 ? -13.752 -7.367 9.524 1.00 95.81 297 ALA A C 1
ATOM 2255 O O . ALA A 1 297 ? -13.262 -8.324 10.115 1.00 95.81 297 ALA A O 1
ATOM 2256 N N . LEU A 1 298 ? -13.689 -6.119 10.006 1.00 95.50 298 LEU A N 1
ATOM 2257 C CA . LEU A 1 298 ? -13.062 -5.765 11.282 1.00 95.50 298 LEU A CA 1
ATOM 2258 C C . LEU A 1 298 ? -13.743 -6.439 12.468 1.00 95.50 298 LEU A C 1
ATOM 2260 O O . LEU A 1 298 ? -13.063 -7.013 13.313 1.00 95.50 298 LEU A O 1
ATOM 2264 N N . LEU A 1 299 ? -15.074 -6.372 12.529 1.00 96.44 299 LEU A N 1
ATOM 2265 C CA . LEU A 1 299 ? -15.845 -6.931 13.641 1.00 96.44 299 LEU A CA 1
ATOM 2266 C C . LEU A 1 299 ? -15.763 -8.464 13.707 1.00 96.44 299 LEU A C 1
ATOM 2268 O O . LEU A 1 299 ? -16.041 -9.041 14.752 1.00 96.44 299 LEU A O 1
ATOM 2272 N N . GLY A 1 300 ? -15.361 -9.119 12.613 1.00 93.50 300 GLY A N 1
ATOM 2273 C CA . GLY A 1 300 ? -15.112 -10.560 12.564 1.00 93.50 300 GLY A CA 1
ATOM 2274 C C . GLY A 1 300 ? -13.693 -10.986 12.960 1.00 93.50 300 GLY A C 1
ATOM 2275 O O . GLY A 1 300 ? -13.398 -12.178 12.904 1.00 93.50 300 GLY A O 1
ATOM 2276 N N . LEU A 1 301 ? -12.797 -10.054 13.308 1.00 92.62 301 LEU A N 1
ATOM 2277 C CA . LEU A 1 301 ? -11.419 -10.382 13.683 1.00 92.62 301 LEU A CA 1
ATOM 2278 C C . LEU A 1 301 ? -11.324 -10.879 15.129 1.00 92.62 301 LEU A C 1
ATOM 2280 O O . LEU A 1 301 ? -11.918 -10.312 16.043 1.00 92.62 301 LEU A O 1
ATOM 2284 N N . ASP A 1 302 ? -10.467 -11.871 15.346 1.00 92.62 302 ASP A N 1
ATOM 2285 C CA . ASP A 1 302 ? -9.950 -12.217 16.667 1.00 92.62 302 ASP A CA 1
ATOM 2286 C C . ASP A 1 302 ? -8.970 -11.143 17.174 1.00 92.62 302 ASP A C 1
ATOM 2288 O O . ASP A 1 302 ? -8.294 -10.486 16.379 1.00 92.62 302 ASP A O 1
ATOM 2292 N N . ALA A 1 303 ? -8.862 -10.957 18.494 1.00 94.00 303 ALA A N 1
ATOM 2293 C CA . ALA A 1 303 ? -7.931 -9.996 19.106 1.00 94.00 303 ALA A CA 1
ATOM 2294 C C . ALA A 1 303 ? -8.013 -8.581 18.483 1.00 94.00 303 ALA A C 1
ATOM 2296 O O . ALA A 1 303 ? -6.989 -7.943 18.194 1.00 94.00 303 ALA A O 1
ATOM 2297 N N . LEU A 1 304 ? -9.234 -8.106 18.206 1.00 95.75 304 LEU A N 1
ATOM 2298 C CA . LEU A 1 304 ? -9.506 -6.841 17.519 1.00 95.75 304 LEU A CA 1
ATOM 2299 C C . LEU A 1 304 ? -8.767 -5.656 18.155 1.00 95.75 304 LEU A C 1
ATOM 2301 O O . LEU A 1 304 ? -8.233 -4.804 17.435 1.00 95.75 304 LEU A O 1
ATOM 2305 N N . HIS A 1 305 ? -8.678 -5.611 19.483 1.00 96.19 305 HIS A N 1
ATOM 2306 C CA . HIS A 1 305 ? -7.926 -4.590 20.198 1.00 96.19 305 HIS A CA 1
ATOM 2307 C C . HIS A 1 305 ? -6.437 -4.636 19.835 1.00 96.19 305 HIS A C 1
ATOM 2309 O O . HIS A 1 305 ? -5.886 -3.638 19.362 1.00 96.19 305 HIS A O 1
ATOM 2315 N N . ALA A 1 306 ? -5.785 -5.794 19.969 1.00 95.00 306 ALA A N 1
ATOM 2316 C CA . ALA A 1 306 ? -4.363 -5.948 19.660 1.00 95.00 306 ALA A CA 1
ATOM 2317 C C . ALA A 1 306 ? -4.053 -5.618 18.187 1.00 95.00 306 ALA A C 1
ATOM 2319 O O . ALA A 1 306 ? -3.063 -4.943 17.882 1.00 95.00 306 ALA A O 1
ATOM 2320 N N . ARG A 1 307 ? -4.934 -6.019 17.260 1.00 95.00 307 ARG A N 1
ATOM 2321 C CA . ARG A 1 307 ? -4.840 -5.673 15.830 1.00 95.00 307 ARG A CA 1
ATOM 2322 C C . ARG A 1 307 ? -4.973 -4.173 15.592 1.00 95.00 307 ARG A C 1
ATOM 2324 O O . ARG A 1 307 ? -4.219 -3.613 14.795 1.00 95.00 307 ARG A O 1
ATOM 2331 N N . THR A 1 308 ? -5.888 -3.520 16.305 1.00 95.62 308 THR A N 1
ATOM 2332 C CA . THR A 1 308 ? -6.088 -2.066 16.261 1.00 95.62 308 THR A CA 1
ATOM 2333 C C . THR A 1 308 ? -4.851 -1.325 16.776 1.00 95.62 308 THR A C 1
ATOM 2335 O O . THR A 1 308 ? -4.362 -0.409 16.115 1.00 95.62 308 THR A O 1
ATOM 2338 N N . GLN A 1 309 ? -4.277 -1.763 17.898 1.00 95.44 309 GLN A N 1
ATOM 2339 C CA . GLN A 1 309 ? -3.055 -1.199 18.484 1.00 95.44 309 GLN A CA 1
ATOM 2340 C C . GLN A 1 309 ? -1.839 -1.326 17.560 1.00 95.44 309 GLN A C 1
ATOM 2342 O O . GLN A 1 309 ? -1.050 -0.392 17.371 1.00 95.44 309 GLN A O 1
ATOM 2347 N N . ASP A 1 310 ? -1.677 -2.488 16.938 1.00 93.38 310 ASP A N 1
ATOM 2348 C CA . ASP A 1 310 ? -0.625 -2.700 15.957 1.00 93.38 310 ASP A CA 1
ATOM 2349 C C . ASP A 1 310 ? -0.828 -1.848 14.691 1.00 93.38 310 ASP A C 1
ATOM 2351 O O . ASP A 1 310 ? 0.117 -1.223 14.200 1.00 93.38 310 ASP A O 1
ATOM 2355 N N . ALA A 1 311 ? -2.059 -1.777 14.178 1.00 94.06 311 ALA A N 1
ATOM 2356 C CA . ALA A 1 311 ? -2.410 -0.946 13.032 1.00 94.06 311 ALA A CA 1
ATOM 2357 C C . ALA A 1 311 ? -2.125 0.538 13.291 1.00 94.06 311 ALA A C 1
ATOM 2359 O O . ALA A 1 311 ? -1.507 1.196 12.447 1.00 94.06 311 ALA A O 1
ATOM 2360 N N . ALA A 1 312 ? -2.494 1.031 14.475 1.00 94.00 312 ALA A N 1
ATOM 2361 C CA . ALA A 1 312 ? -2.198 2.379 14.943 1.00 94.00 312 ALA A CA 1
ATOM 2362 C C . ALA A 1 312 ? -0.691 2.629 15.019 1.00 94.00 312 ALA A C 1
ATOM 2364 O O . ALA A 1 312 ? -0.208 3.638 14.512 1.00 94.00 312 ALA A O 1
ATOM 2365 N N . GLY A 1 313 ? 0.081 1.677 15.551 1.00 93.81 313 GLY A N 1
ATOM 2366 C CA . GLY A 1 313 ? 1.538 1.784 15.591 1.00 93.81 313 GLY A CA 1
ATOM 2367 C C . GLY A 1 313 ? 2.176 1.829 14.196 1.00 93.81 313 GLY A C 1
ATOM 2368 O O . GLY A 1 313 ? 3.040 2.662 13.924 1.00 93.81 313 GLY A O 1
ATOM 2369 N N . ARG A 1 314 ? 1.718 0.988 13.259 1.00 91.19 314 ARG A N 1
ATOM 2370 C CA . ARG A 1 314 ? 2.195 0.998 11.862 1.00 91.19 314 ARG A CA 1
ATOM 2371 C C . ARG A 1 314 ? 1.771 2.257 11.105 1.00 91.19 314 ARG A C 1
ATOM 2373 O O . ARG A 1 314 ? 2.492 2.689 10.199 1.00 91.19 314 ARG A O 1
ATOM 2380 N N . TYR A 1 315 ? 0.607 2.819 11.424 1.00 91.56 315 TYR A N 1
ATOM 2381 C CA . TYR A 1 315 ? 0.174 4.119 10.917 1.00 91.56 315 TYR A CA 1
ATOM 2382 C C . TYR A 1 315 ? 1.077 5.231 11.457 1.00 91.56 315 TYR A C 1
ATOM 2384 O O . TYR A 1 315 ? 1.676 5.955 10.664 1.00 91.56 315 TYR A O 1
ATOM 2392 N N . ALA A 1 316 ? 1.266 5.289 12.778 1.00 92.06 316 ALA A N 1
ATOM 2393 C CA . ALA A 1 316 ? 2.117 6.257 13.459 1.00 92.06 316 ALA A CA 1
ATOM 2394 C C . ALA A 1 316 ? 3.551 6.237 12.924 1.00 92.06 316 ALA A C 1
ATOM 2396 O O . ALA A 1 316 ? 4.091 7.289 12.610 1.00 92.06 316 ALA A O 1
ATOM 2397 N N . TYR A 1 317 ? 4.135 5.052 12.714 1.00 91.50 317 TYR A N 1
ATOM 2398 C CA . TYR A 1 317 ? 5.468 4.912 12.123 1.00 91.50 317 TYR A CA 1
ATOM 2399 C C . TYR A 1 317 ? 5.536 5.525 10.717 1.00 91.50 317 TYR A C 1
ATOM 2401 O O . TYR A 1 317 ? 6.489 6.226 10.381 1.00 91.50 317 TYR A O 1
ATOM 2409 N N . ALA A 1 318 ? 4.526 5.283 9.877 1.00 87.25 318 ALA A N 1
ATOM 2410 C CA . ALA A 1 318 ? 4.468 5.876 8.542 1.00 87.25 318 ALA A CA 1
ATOM 2411 C C . ALA A 1 318 ? 4.267 7.400 8.598 1.00 87.25 318 ALA A C 1
ATOM 2413 O O . ALA A 1 318 ? 4.830 8.118 7.773 1.00 87.25 318 ALA A O 1
ATOM 2414 N N . TRP A 1 319 ? 3.484 7.877 9.566 1.00 86.44 319 TRP A N 1
ATOM 2415 C CA . TRP A 1 319 ? 3.226 9.292 9.788 1.00 86.44 319 TRP A CA 1
ATOM 2416 C C . TRP A 1 319 ? 4.490 10.025 10.253 1.00 86.44 319 TRP A C 1
ATOM 2418 O O . TRP A 1 319 ? 4.943 10.923 9.555 1.00 86.44 319 TRP A O 1
ATOM 2428 N N . VAL A 1 320 ? 5.141 9.595 11.334 1.00 88.62 320 VAL A N 1
ATOM 2429 C CA . VAL A 1 320 ? 6.344 10.268 11.854 1.00 88.62 320 VAL A CA 1
ATOM 2430 C C . VAL A 1 320 ? 7.496 10.292 10.843 1.00 88.62 320 VAL A C 1
ATOM 2432 O O . VAL A 1 320 ? 8.139 11.321 10.672 1.00 88.62 320 VAL A O 1
ATOM 2435 N N . ASN A 1 321 ? 7.727 9.208 10.089 1.00 84.81 321 ASN A N 1
ATOM 2436 C CA . ASN A 1 321 ? 8.763 9.193 9.043 1.00 84.81 321 ASN A CA 1
ATOM 2437 C C . ASN A 1 321 ? 8.446 10.156 7.890 1.00 84.81 321 ASN A C 1
ATOM 2439 O O . ASN A 1 321 ? 9.352 10.712 7.263 1.00 84.81 321 ASN A O 1
ATOM 2443 N N . ARG A 1 322 ? 7.157 10.365 7.602 1.00 79.56 322 ARG A N 1
ATOM 2444 C CA . ARG A 1 322 ? 6.728 11.387 6.650 1.00 79.56 322 ARG A CA 1
ATOM 2445 C C . ARG A 1 322 ? 7.050 12.773 7.195 1.00 79.56 322 ARG A C 1
ATOM 2447 O O . ARG A 1 322 ? 7.677 13.540 6.475 1.00 79.56 322 ARG A O 1
ATOM 2454 N N . GLU A 1 323 ? 6.682 13.064 8.439 1.00 80.94 323 GLU A N 1
ATOM 2455 C CA . GLU A 1 323 ? 6.937 14.381 9.034 1.00 80.94 323 GLU A CA 1
ATOM 2456 C C . GLU A 1 323 ? 8.431 14.687 9.139 1.00 80.94 323 GLU A C 1
ATOM 2458 O O . GLU A 1 323 ? 8.858 15.779 8.775 1.00 80.94 323 GLU A O 1
ATOM 2463 N N . LEU A 1 324 ? 9.261 13.698 9.482 1.00 79.06 324 LEU A N 1
ATOM 2464 C CA . LEU A 1 324 ? 10.722 13.825 9.442 1.00 79.06 324 LEU A CA 1
ATOM 2465 C C . LEU A 1 324 ? 11.250 14.238 8.061 1.00 79.06 324 LEU A C 1
ATOM 2467 O O . LEU A 1 324 ? 12.194 15.015 7.966 1.00 79.06 324 LEU A O 1
ATOM 2471 N N . THR A 1 325 ? 10.623 13.762 6.982 1.00 74.12 325 THR A N 1
ATOM 2472 C CA . THR A 1 325 ? 11.011 14.126 5.609 1.00 74.12 325 THR A CA 1
ATOM 2473 C C . THR A 1 325 ? 10.656 15.580 5.269 1.00 74.12 325 THR A C 1
ATOM 2475 O O . THR A 1 325 ? 11.283 16.172 4.393 1.00 74.12 325 THR A O 1
ATOM 2478 N N . PHE A 1 326 ? 9.656 16.163 5.938 1.00 66.25 326 PHE A N 1
ATOM 2479 C CA . PHE A 1 326 ? 9.127 17.501 5.651 1.00 66.25 326 PHE A CA 1
ATOM 2480 C C . PHE A 1 326 ? 9.421 18.533 6.751 1.00 66.25 326 PHE A C 1
ATOM 2482 O O . PHE A 1 326 ? 8.844 19.615 6.736 1.00 66.25 326 PHE A O 1
ATOM 2489 N N . GLY A 1 327 ? 10.342 18.233 7.672 1.00 70.19 327 GLY A N 1
ATOM 2490 C CA . GLY A 1 327 ? 10.777 19.178 8.705 1.00 70.19 327 GLY A CA 1
ATOM 2491 C C . GLY A 1 327 ? 9.870 19.252 9.937 1.00 70.19 327 GLY A C 1
ATOM 2492 O O . GLY A 1 327 ? 9.845 20.287 10.590 1.00 70.19 327 GLY A O 1
ATOM 2493 N N . LEU A 1 328 ? 9.153 18.167 10.259 1.00 71.75 328 LEU A N 1
ATOM 2494 C CA . LEU A 1 328 ? 8.285 18.017 11.440 1.00 71.75 328 LEU A CA 1
ATOM 2495 C C . LEU A 1 328 ? 7.115 19.007 11.522 1.00 71.75 328 LEU A C 1
ATOM 2497 O O . LEU A 1 328 ? 6.603 19.271 12.602 1.00 71.75 328 LEU A O 1
ATOM 2501 N N . SER A 1 329 ? 6.642 19.528 10.391 1.00 65.31 329 SER A N 1
ATOM 2502 C CA . SER A 1 329 ? 5.388 20.278 10.380 1.00 65.31 329 SER A CA 1
ATOM 2503 C C . SER A 1 329 ? 4.224 19.307 10.585 1.00 65.31 329 SER A C 1
ATOM 2505 O O . SER A 1 329 ? 3.887 18.600 9.642 1.00 65.31 329 SER A O 1
ATOM 2507 N N . MET A 1 330 ? 3.580 19.278 11.755 1.00 64.44 330 MET A N 1
ATOM 2508 C CA . MET A 1 330 ? 2.413 18.420 12.051 1.00 64.44 330 MET A CA 1
ATOM 2509 C C . MET A 1 330 ? 1.136 18.874 11.307 1.00 64.44 330 MET A C 1
ATOM 2511 O O . MET A 1 330 ? 0.043 18.947 11.862 1.00 64.44 330 MET A O 1
ATOM 2515 N N . GLY A 1 331 ? 1.279 19.217 10.024 1.00 55.84 331 GLY A N 1
ATOM 2516 C CA . GLY A 1 331 ? 0.226 19.703 9.152 1.00 55.84 331 GLY A CA 1
ATOM 2517 C C . GLY A 1 331 ? -0.806 18.624 8.840 1.00 55.84 331 GLY A C 1
ATOM 2518 O O . GLY A 1 331 ? -0.501 17.437 8.719 1.00 55.84 331 GLY A O 1
ATOM 2519 N N . HIS A 1 332 ? -2.044 19.071 8.656 1.00 49.91 332 HIS A N 1
ATOM 2520 C CA . HIS A 1 332 ? -3.237 18.227 8.650 1.00 49.91 332 HIS A CA 1
ATOM 2521 C C . HIS A 1 332 ? -3.413 17.300 7.445 1.00 49.91 332 HIS A C 1
ATOM 2523 O O . HIS A 1 332 ? -4.416 16.605 7.407 1.00 49.91 332 HIS A O 1
ATOM 2529 N N . ALA A 1 333 ? -2.473 17.240 6.493 1.00 45.34 333 ALA A N 1
ATOM 2530 C CA . ALA A 1 333 ? -2.712 16.571 5.217 1.00 45.34 333 ALA A CA 1
ATOM 2531 C C . ALA A 1 333 ? -2.079 15.170 5.097 1.00 45.34 333 ALA A C 1
ATOM 2533 O O . ALA A 1 333 ? -0.946 15.040 4.601 1.00 45.34 333 ALA A O 1
ATOM 2534 N N . PRO A 1 334 ? -2.773 14.071 5.463 1.00 48.09 334 PRO A N 1
ATOM 2535 C CA . PRO A 1 334 ? -2.343 12.742 5.082 1.00 48.09 334 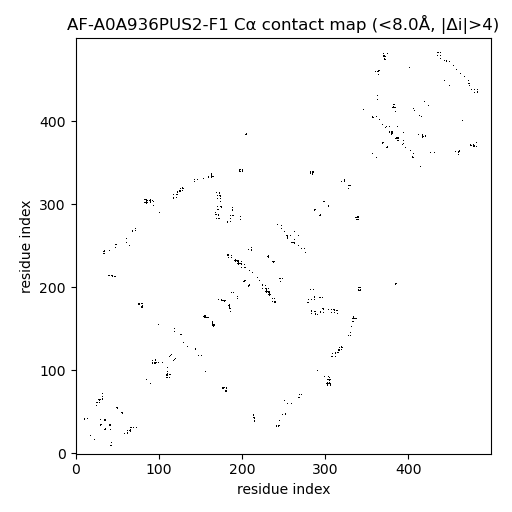PRO A CA 1
ATOM 2536 C C . PRO A 1 334 ? -2.334 12.583 3.557 1.00 48.09 334 PRO A C 1
ATOM 2538 O O . PRO A 1 334 ? -3.358 12.528 2.880 1.00 48.09 334 PRO A O 1
ATOM 2541 N N . ARG A 1 335 ? -1.133 12.448 2.979 1.00 51.91 335 ARG A N 1
ATOM 2542 C CA . ARG A 1 335 ? -0.985 12.090 1.562 1.00 51.91 335 ARG A CA 1
ATOM 2543 C C . ARG A 1 335 ? -1.408 10.645 1.348 1.00 51.91 335 ARG A C 1
ATOM 2545 O O . ARG A 1 335 ? -0.668 9.710 1.658 1.00 51.91 335 ARG A O 1
ATOM 2552 N N . VAL A 1 336 ? -2.586 10.480 0.773 1.00 51.41 336 VAL A N 1
ATOM 2553 C CA . VAL A 1 336 ? -3.205 9.177 0.565 1.00 51.41 336 VAL A CA 1
ATOM 2554 C C . VAL A 1 336 ? -2.829 8.622 -0.799 1.00 51.41 336 VAL A C 1
ATOM 2556 O O . VAL A 1 336 ? -2.636 9.344 -1.779 1.00 51.41 336 VAL A O 1
ATOM 2559 N N . THR A 1 337 ? -2.672 7.302 -0.860 1.00 57.59 337 THR A N 1
ATOM 2560 C CA . THR A 1 337 ? -2.541 6.621 -2.145 1.00 57.59 337 THR A CA 1
ATOM 2561 C C . THR A 1 337 ? -3.894 6.719 -2.844 1.00 57.59 337 THR A C 1
ATOM 2563 O O . THR A 1 337 ? -4.855 6.176 -2.310 1.00 57.59 337 THR A O 1
ATOM 2566 N N . PRO A 1 338 ? -4.007 7.404 -4.000 1.00 57.16 338 PRO A N 1
ATOM 2567 C CA . PRO A 1 338 ? -5.299 7.567 -4.655 1.00 57.16 338 PRO A CA 1
ATOM 2568 C C . PRO A 1 338 ? -5.881 6.195 -4.990 1.00 57.16 338 PRO A C 1
ATOM 2570 O O . PRO A 1 338 ? -5.118 5.255 -5.255 1.00 57.16 338 PRO A O 1
ATOM 2573 N N . ARG A 1 339 ? -7.214 6.092 -4.991 1.00 58.94 339 ARG A N 1
ATOM 2574 C CA . ARG A 1 339 ? -7.929 4.853 -5.320 1.00 58.94 339 ARG A CA 1
ATOM 2575 C C . ARG A 1 339 ? -7.435 4.278 -6.650 1.00 58.94 339 ARG A C 1
ATOM 2577 O O . ARG A 1 339 ? -6.964 5.004 -7.532 1.00 58.94 339 ARG A O 1
ATOM 2584 N N . CYS A 1 340 ? -7.504 2.959 -6.782 1.00 59.69 340 CYS A N 1
ATOM 2585 C CA . CYS A 1 340 ? -7.395 2.333 -8.091 1.00 59.69 340 CYS A CA 1
ATOM 2586 C C . CYS A 1 340 ? -8.678 2.635 -8.857 1.00 59.69 340 CYS A C 1
ATOM 2588 O O . CYS A 1 340 ? -9.675 1.946 -8.699 1.00 59.69 340 CYS A O 1
ATOM 2590 N N . VAL A 1 341 ? -8.657 3.705 -9.645 1.00 55.09 341 VAL A N 1
ATOM 2591 C CA . VAL A 1 341 ? -9.691 3.941 -10.647 1.00 55.09 341 VAL A CA 1
ATOM 2592 C C . VAL A 1 341 ? -9.273 3.098 -11.844 1.00 55.09 341 VAL A C 1
ATOM 2594 O O . VAL A 1 341 ? -8.139 3.234 -12.320 1.00 55.09 341 VAL A O 1
ATOM 2597 N N . ALA A 1 342 ? -10.128 2.165 -12.270 1.00 50.06 342 ALA A N 1
ATOM 2598 C CA . ALA A 1 342 ? -9.935 1.531 -13.566 1.00 50.06 342 ALA A CA 1
ATOM 2599 C C . ALA A 1 342 ? -9.765 2.662 -14.593 1.00 50.06 342 ALA A C 1
ATOM 2601 O O . ALA A 1 342 ? -10.475 3.662 -14.483 1.00 50.06 342 ALA A O 1
ATOM 2602 N N . PRO A 1 343 ? -8.799 2.592 -15.525 1.00 48.66 343 PRO A N 1
ATOM 2603 C CA . PRO A 1 343 ? -8.794 3.559 -16.612 1.00 48.66 343 PRO A CA 1
ATOM 2604 C C . PRO A 1 343 ? -10.187 3.519 -17.236 1.00 48.66 343 PRO A C 1
ATOM 2606 O O . PRO A 1 343 ? -10.647 2.419 -17.554 1.00 48.66 343 PRO A O 1
ATOM 2609 N N . ASP A 1 344 ? -10.857 4.674 -17.314 1.00 41.62 344 ASP A N 1
ATOM 2610 C CA . ASP A 1 344 ? -12.207 4.737 -17.864 1.00 41.62 344 ASP A CA 1
ATOM 2611 C C . ASP A 1 344 ? -12.194 3.975 -19.192 1.00 41.62 344 ASP A C 1
ATOM 2613 O O . ASP A 1 344 ? -11.268 4.191 -19.996 1.00 41.62 344 ASP A O 1
ATOM 2617 N N . PRO A 1 345 ? -13.129 3.027 -19.409 1.00 41.62 345 PRO A N 1
ATOM 2618 C CA . PRO A 1 345 ? -13.274 2.456 -20.732 1.00 41.62 345 PRO A CA 1
ATOM 2619 C C . PRO A 1 345 ? -13.399 3.637 -21.688 1.00 41.62 345 PRO A C 1
ATOM 2621 O O . PRO A 1 345 ? -14.130 4.592 -21.412 1.00 41.62 345 PRO A O 1
ATOM 2624 N N . LEU A 1 346 ? -12.623 3.611 -22.776 1.00 40.81 346 LEU A N 1
ATOM 2625 C CA . LEU A 1 346 ? -12.883 4.540 -23.867 1.00 40.81 346 LEU A CA 1
ATOM 2626 C C . LEU A 1 346 ? -14.375 4.387 -24.176 1.00 40.81 346 LEU A C 1
ATOM 2628 O O . LEU A 1 346 ? -14.790 3.241 -24.372 1.00 40.81 346 LEU A O 1
ATOM 2632 N N . PRO A 1 347 ? -15.176 5.466 -24.114 1.00 37.62 347 PRO A N 1
ATOM 2633 C CA . PRO A 1 347 ? -16.605 5.361 -24.351 1.00 37.62 347 PRO A CA 1
ATOM 2634 C C . PRO A 1 347 ? -16.823 4.584 -25.646 1.00 37.62 347 PRO A C 1
ATOM 2636 O O . PRO A 1 347 ? -16.205 4.908 -26.665 1.00 37.62 347 PRO A O 1
ATOM 2639 N N . GLU A 1 348 ? -17.639 3.532 -25.602 1.00 36.47 348 GLU A N 1
ATOM 2640 C CA . GLU A 1 348 ? -18.079 2.874 -26.827 1.00 36.47 348 GLU A CA 1
ATOM 2641 C C . GLU A 1 348 ? -18.794 3.933 -27.670 1.00 36.47 348 GLU A C 1
ATOM 2643 O O . GLU A 1 348 ? -19.730 4.577 -27.201 1.00 36.47 348 GLU A O 1
ATOM 2648 N N . GLY A 1 349 ? -18.280 4.193 -28.873 1.00 41.69 349 GLY A N 1
ATOM 2649 C CA . GLY A 1 349 ? -18.759 5.298 -29.703 1.00 41.69 349 GLY A CA 1
ATOM 2650 C C . GLY A 1 349 ? -18.075 6.646 -29.461 1.00 41.69 349 GLY A C 1
ATOM 2651 O O . GLY A 1 349 ? -18.618 7.664 -29.873 1.00 41.69 349 GLY A O 1
ATOM 2652 N N . ALA A 1 350 ? -16.875 6.693 -28.869 1.00 40.72 350 ALA A N 1
ATOM 2653 C CA . ALA A 1 350 ? -15.948 7.804 -29.107 1.00 40.72 350 ALA A CA 1
ATOM 2654 C C . ALA A 1 350 ? -15.479 7.770 -30.577 1.00 40.72 350 ALA A C 1
ATOM 2656 O O . ALA A 1 350 ? -14.343 7.417 -30.881 1.00 40.72 350 ALA A O 1
ATOM 2657 N N . THR A 1 351 ? -16.408 8.037 -31.490 1.00 40.78 351 THR A N 1
ATOM 2658 C CA . THR A 1 351 ? -16.148 8.405 -32.876 1.00 40.78 351 THR A CA 1
ATOM 2659 C C . THR A 1 351 ? -15.506 9.788 -32.914 1.00 40.78 351 THR A C 1
ATOM 2661 O O . THR A 1 351 ? -15.730 10.599 -32.016 1.00 40.78 351 THR A O 1
ATOM 2664 N N . ASP A 1 352 ? -14.731 10.046 -33.966 1.00 39.97 352 ASP A N 1
ATOM 2665 C CA . ASP A 1 352 ? -13.900 11.237 -34.217 1.00 39.97 352 ASP A CA 1
ATOM 2666 C C . ASP A 1 352 ? -14.650 12.594 -34.316 1.00 39.97 352 ASP A C 1
ATOM 2668 O O . ASP A 1 352 ? -14.122 13.566 -34.846 1.00 39.97 352 ASP A O 1
ATOM 2672 N N . ALA A 1 353 ? -15.873 12.706 -33.799 1.00 44.28 353 ALA A N 1
ATOM 2673 C CA . ALA A 1 353 ? -16.691 13.922 -33.772 1.00 44.28 353 ALA A CA 1
ATOM 2674 C C . ALA A 1 353 ? -17.609 13.839 -32.534 1.00 44.28 353 ALA A C 1
ATOM 2676 O O . ALA A 1 353 ? -18.277 12.821 -32.372 1.00 44.28 353 ALA A O 1
ATOM 2677 N N . ASP A 1 354 ? -17.720 14.772 -31.578 1.00 41.66 354 ASP A N 1
ATOM 2678 C CA . ASP A 1 354 ? -17.579 16.245 -31.514 1.00 41.66 354 ASP A CA 1
ATOM 2679 C C . ASP A 1 354 ? -17.659 16.648 -29.989 1.00 41.66 354 ASP A C 1
ATOM 2681 O O . ASP A 1 354 ? -18.086 15.789 -29.205 1.00 41.66 354 ASP A O 1
ATOM 2685 N N . PRO A 1 355 ? -17.323 17.861 -29.464 1.00 46.38 355 PRO A N 1
ATOM 2686 C CA . PRO A 1 355 ? -16.877 19.098 -30.094 1.00 46.38 355 PRO A CA 1
ATOM 2687 C C . PRO A 1 355 ? -15.378 19.373 -29.925 1.00 46.38 355 PRO A C 1
ATOM 2689 O O . PRO A 1 355 ? -14.834 19.297 -28.824 1.00 46.38 355 PRO A O 1
ATOM 2692 N N . ALA A 1 356 ? -14.742 19.709 -31.050 1.00 52.47 356 ALA A N 1
ATOM 2693 C CA . ALA A 1 356 ? -13.462 20.402 -31.212 1.00 52.47 356 ALA A CA 1
ATOM 2694 C C . ALA A 1 356 ? -12.590 20.532 -29.944 1.00 52.47 356 ALA A C 1
ATOM 2696 O O . ALA A 1 356 ? -12.524 21.593 -29.317 1.00 52.47 356 ALA A O 1
ATOM 2697 N N . MET A 1 357 ? -11.838 19.477 -29.605 1.00 59.81 357 MET A N 1
ATOM 2698 C CA . MET A 1 357 ? -10.588 19.696 -28.877 1.00 59.81 357 MET A CA 1
ATOM 2699 C C . MET A 1 357 ? -9.750 20.609 -29.769 1.00 59.81 357 MET A C 1
ATOM 2701 O O . MET A 1 357 ? -9.303 20.180 -30.830 1.00 59.81 357 MET A O 1
ATOM 2705 N N . SER A 1 358 ? -9.603 21.880 -29.391 1.00 67.56 358 SER A N 1
ATOM 2706 C CA . SER A 1 358 ? -8.814 22.812 -30.185 1.00 67.56 358 SER A CA 1
ATOM 2707 C C . SER A 1 358 ? -7.374 22.323 -30.176 1.00 67.56 358 SER A C 1
ATOM 2709 O O . SER A 1 358 ? -6.671 22.411 -29.163 1.00 67.56 358 SER A O 1
ATOM 2711 N N . ILE A 1 359 ? -6.943 21.767 -31.307 1.00 72.31 359 ILE A N 1
ATOM 2712 C CA . ILE A 1 359 ? -5.567 21.323 -31.498 1.00 72.31 359 ILE A CA 1
ATOM 2713 C C . ILE A 1 359 ? -4.602 22.482 -31.220 1.00 72.31 359 ILE A C 1
ATOM 2715 O O . ILE A 1 359 ? -3.533 22.266 -30.663 1.00 72.31 359 ILE A O 1
ATOM 2719 N N . ASP A 1 360 ? -5.024 23.724 -31.471 1.00 71.62 360 ASP A N 1
ATOM 2720 C CA . ASP A 1 360 ? -4.258 24.934 -31.179 1.00 71.62 360 ASP A CA 1
ATOM 2721 C C . ASP A 1 360 ? -4.119 25.214 -29.674 1.00 71.62 360 ASP A C 1
ATOM 2723 O O . ASP A 1 360 ? -3.044 25.601 -29.210 1.00 71.62 360 ASP A O 1
ATOM 2727 N N . GLU A 1 361 ? -5.145 24.938 -28.866 1.00 72.69 361 GLU A N 1
ATOM 2728 C CA . GLU A 1 361 ? -5.025 25.022 -27.404 1.00 72.69 361 GLU A CA 1
ATOM 2729 C C . GLU A 1 361 ? -4.131 23.903 -26.849 1.00 72.69 361 GLU A C 1
ATOM 2731 O O . GLU A 1 361 ? -3.366 24.124 -25.902 1.00 72.69 361 GLU A O 1
ATOM 2736 N N . ALA A 1 362 ? -4.169 22.713 -27.463 1.00 80.50 362 ALA A N 1
ATOM 2737 C CA . ALA A 1 362 ? -3.239 21.632 -27.150 1.00 80.50 362 ALA A CA 1
ATOM 2738 C C . ALA A 1 362 ? -1.795 22.013 -27.528 1.00 80.50 362 ALA A C 1
ATOM 2740 O O . ALA A 1 362 ? -0.894 21.802 -26.712 1.00 80.50 362 ALA A O 1
ATOM 2741 N N . LYS A 1 363 ? -1.569 22.656 -28.687 1.00 80.31 363 LYS A N 1
ATOM 2742 C CA . LYS A 1 363 ? -0.269 23.229 -29.102 1.00 80.31 363 LYS A CA 1
ATOM 2743 C C . LYS A 1 363 ? 0.251 24.220 -28.063 1.00 80.31 363 LYS A C 1
ATOM 2745 O O . LYS A 1 363 ? 1.385 24.081 -27.600 1.00 80.31 363 LYS A O 1
ATOM 2750 N N . GLY A 1 364 ? -0.579 25.180 -27.647 1.00 77.50 364 GLY A N 1
ATOM 2751 C CA . GLY A 1 364 ? -0.221 26.185 -26.642 1.00 77.50 364 GLY A CA 1
ATOM 2752 C C . GLY A 1 364 ? 0.153 25.571 -25.288 1.00 77.50 364 GLY A C 1
ATOM 2753 O O . GLY A 1 364 ? 1.151 25.956 -24.670 1.00 77.50 364 GLY A O 1
ATOM 2754 N N . TRP A 1 365 ? -0.592 24.556 -24.841 1.00 86.06 365 TRP A N 1
ATOM 2755 C CA . TRP A 1 365 ? -0.280 23.836 -23.606 1.00 86.06 365 TRP A CA 1
ATOM 2756 C C . TRP A 1 365 ? 0.994 22.978 -23.718 1.00 86.06 365 TRP A C 1
ATOM 2758 O O . TRP A 1 365 ? 1.828 23.008 -22.812 1.00 86.06 365 TRP A O 1
ATOM 2768 N N . VAL A 1 366 ? 1.209 22.264 -24.831 1.00 87.25 366 VAL A N 1
ATOM 2769 C CA . VAL A 1 366 ? 2.452 21.504 -25.088 1.00 87.25 366 VAL A CA 1
ATOM 2770 C C . VA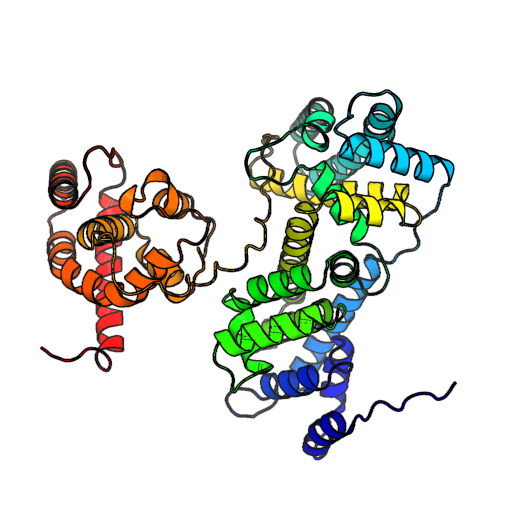L A 1 366 ? 3.665 22.437 -25.093 1.00 87.25 366 VAL A C 1
ATOM 2772 O O . VAL A 1 366 ? 4.696 22.125 -24.492 1.00 87.25 366 VAL A O 1
ATOM 2775 N N . LEU A 1 367 ? 3.536 23.618 -25.692 1.00 81.44 367 LEU A N 1
ATOM 2776 C CA . LEU A 1 367 ? 4.581 24.634 -25.684 1.00 81.44 367 LEU A CA 1
ATOM 2777 C C . LEU A 1 367 ? 4.891 25.123 -24.254 1.00 81.44 367 LEU A C 1
ATOM 2779 O O . LEU A 1 367 ? 6.061 25.210 -23.872 1.00 81.44 367 LEU A O 1
ATOM 2783 N N . LEU A 1 368 ? 3.870 25.355 -23.420 1.00 80.94 368 LEU A N 1
ATOM 2784 C CA . LEU A 1 368 ? 4.049 25.671 -21.996 1.00 80.94 368 LEU A CA 1
ATOM 2785 C C . LEU A 1 368 ? 4.793 24.552 -21.246 1.00 80.94 368 LEU A C 1
ATOM 2787 O O . LEU A 1 368 ? 5.719 24.825 -20.478 1.00 80.94 368 LEU A O 1
ATOM 2791 N N . VAL A 1 369 ? 4.431 23.291 -21.481 1.00 85.38 369 VAL A N 1
ATOM 2792 C CA . VAL A 1 369 ? 5.114 22.125 -20.901 1.00 85.38 369 VAL A CA 1
ATOM 2793 C C . VAL A 1 369 ? 6.601 22.101 -21.280 1.00 85.38 369 VAL A C 1
ATOM 2795 O O . VAL A 1 369 ? 7.451 21.802 -20.432 1.00 85.38 369 VAL A O 1
ATOM 2798 N N . ILE A 1 370 ? 6.931 22.420 -22.535 1.00 80.81 370 ILE A N 1
ATOM 2799 C CA . ILE A 1 370 ? 8.315 22.494 -23.019 1.00 80.81 370 ILE A CA 1
ATOM 2800 C C . ILE A 1 370 ? 9.070 23.618 -22.307 1.00 80.81 370 ILE A C 1
ATOM 2802 O O . ILE A 1 370 ? 10.146 23.368 -21.765 1.00 80.81 370 ILE A O 1
ATOM 2806 N N . PHE A 1 371 ? 8.485 24.814 -22.203 1.00 73.06 371 PHE A N 1
ATOM 2807 C CA . PHE A 1 371 ? 9.097 25.936 -21.483 1.00 73.06 371 PHE A CA 1
ATOM 2808 C C . PHE A 1 371 ? 9.342 25.634 -19.996 1.00 73.06 371 PHE A C 1
ATOM 2810 O O . PHE A 1 371 ? 10.334 26.079 -19.417 1.00 73.06 371 PHE A O 1
ATOM 2817 N N . ARG A 1 372 ? 8.489 24.819 -19.367 1.00 76.31 372 ARG A N 1
ATOM 2818 C CA . ARG A 1 372 ? 8.681 24.342 -17.986 1.00 76.31 372 ARG A CA 1
ATOM 2819 C C . ARG A 1 372 ? 9.715 23.213 -17.854 1.00 76.31 372 ARG A C 1
ATOM 2821 O O . ARG A 1 372 ? 9.929 22.726 -16.745 1.00 76.31 372 ARG A O 1
ATOM 2828 N N . GLY A 1 373 ? 10.338 22.766 -18.946 1.00 74.25 373 GLY A N 1
ATOM 2829 C CA . GLY A 1 373 ? 11.321 21.679 -18.921 1.00 74.25 373 GLY A CA 1
ATOM 2830 C C . GLY A 1 373 ? 10.687 20.329 -18.615 1.00 74.25 373 GLY A C 1
ATOM 2831 O O . GLY A 1 373 ? 11.263 19.507 -17.900 1.00 74.25 373 GLY A O 1
ATOM 2832 N N . ARG A 1 374 ? 9.451 20.110 -19.081 1.00 81.88 374 ARG A N 1
ATOM 2833 C CA . ARG A 1 374 ? 8.658 18.910 -18.783 1.00 81.88 374 ARG A CA 1
ATOM 2834 C C . ARG A 1 374 ? 8.305 18.084 -20.016 1.00 81.88 374 ARG A C 1
ATOM 2836 O O . ARG A 1 374 ? 7.489 17.175 -19.904 1.00 81.88 374 ARG A O 1
ATOM 2843 N N . LEU A 1 375 ? 8.994 18.277 -21.144 1.00 81.50 375 LEU A N 1
ATOM 2844 C CA . LEU A 1 375 ? 8.813 17.453 -22.350 1.00 81.50 375 LEU A CA 1
ATOM 2845 C C . LEU A 1 375 ? 8.957 15.946 -22.060 1.00 81.50 375 LEU A C 1
ATOM 2847 O O . LEU A 1 375 ? 8.113 15.150 -22.461 1.00 81.50 375 LEU A O 1
ATOM 2851 N N . GLY A 1 376 ? 9.960 15.547 -21.270 1.00 74.06 376 GLY A N 1
ATOM 2852 C CA . GLY A 1 376 ? 10.120 14.149 -20.849 1.00 74.06 376 GLY A CA 1
ATOM 2853 C C . GLY A 1 376 ? 9.002 13.630 -19.929 1.00 74.06 376 GLY A C 1
ATOM 2854 O O . GLY A 1 376 ? 8.762 12.426 -19.873 1.00 74.06 376 GLY A O 1
ATOM 2855 N N . HIS A 1 377 ? 8.298 14.507 -19.206 1.00 76.56 377 HIS A N 1
ATOM 2856 C CA . HIS A 1 377 ? 7.116 14.129 -18.421 1.00 76.56 377 HIS A CA 1
ATOM 2857 C C . HIS A 1 377 ? 5.884 13.993 -19.311 1.00 76.56 377 HIS A C 1
ATOM 2859 O O . HIS A 1 377 ? 5.162 13.014 -19.171 1.00 76.56 377 HIS A O 1
ATOM 2865 N N . LEU A 1 378 ? 5.691 14.909 -20.262 1.00 85.06 378 LEU A N 1
ATOM 2866 C CA . LEU A 1 378 ? 4.630 14.830 -21.262 1.00 85.06 378 LEU A CA 1
ATOM 2867 C C . LEU A 1 378 ? 4.740 13.573 -22.110 1.00 85.06 378 LEU A C 1
ATOM 2869 O O . LEU A 1 378 ? 3.760 12.851 -22.232 1.00 85.06 378 LEU A O 1
ATOM 2873 N N . TRP A 1 379 ? 5.933 13.256 -22.609 1.00 79.31 379 TRP A N 1
ATOM 2874 C CA . TRP A 1 379 ? 6.160 12.035 -23.377 1.00 79.31 379 TRP A CA 1
ATOM 2875 C C . TRP A 1 379 ? 5.796 10.781 -22.571 1.00 79.31 379 TRP A C 1
ATOM 2877 O O . TRP A 1 379 ? 5.009 9.946 -23.016 1.00 79.31 379 TRP A O 1
ATOM 2887 N N . ARG A 1 380 ? 6.302 10.672 -21.333 1.00 70.31 380 ARG A N 1
ATOM 2888 C CA . ARG A 1 380 ? 5.961 9.557 -20.433 1.00 70.31 380 ARG A CA 1
ATOM 2889 C C . ARG A 1 380 ? 4.469 9.515 -20.119 1.00 70.31 380 ARG A C 1
ATOM 2891 O O . ARG A 1 380 ? 3.870 8.445 -20.096 1.00 70.31 380 ARG A O 1
ATOM 2898 N N . TRP A 1 381 ? 3.844 10.660 -19.895 1.00 81.06 381 TRP A N 1
ATOM 2899 C CA . TRP A 1 381 ? 2.428 10.719 -19.579 1.00 81.06 381 TRP A CA 1
ATOM 2900 C C . TRP A 1 381 ? 1.548 10.325 -20.767 1.00 81.06 381 TRP A C 1
ATOM 2902 O O . TRP A 1 381 ? 0.639 9.523 -20.574 1.00 81.06 381 TRP A O 1
ATOM 2912 N N . VAL A 1 382 ? 1.855 10.792 -21.981 1.00 78.00 382 VAL A N 1
ATOM 2913 C CA . VAL A 1 382 ? 1.116 10.488 -23.218 1.00 78.00 382 VAL A CA 1
ATOM 2914 C C . VAL A 1 382 ? 1.238 9.016 -23.605 1.00 78.00 382 VAL A C 1
ATOM 2916 O O . VAL A 1 382 ? 0.234 8.323 -23.787 1.00 78.00 382 VAL A O 1
ATOM 2919 N N . TYR A 1 383 ? 2.462 8.498 -23.674 1.00 67.56 383 TYR A N 1
ATOM 2920 C CA . TYR A 1 383 ? 2.694 7.152 -24.196 1.00 67.56 383 TYR A CA 1
ATOM 2921 C C . TYR A 1 383 ? 2.616 6.059 -23.128 1.00 67.56 383 TYR A C 1
ATOM 2923 O O . TYR A 1 383 ? 2.190 4.940 -23.432 1.00 67.56 383 TYR A O 1
ATOM 2931 N N . GLU A 1 384 ? 2.981 6.376 -21.883 1.00 62.59 384 GLU A N 1
ATOM 2932 C CA . GLU A 1 384 ? 3.068 5.411 -20.779 1.00 62.59 384 GLU A CA 1
ATOM 2933 C C . GLU A 1 384 ? 1.923 5.564 -19.765 1.00 62.59 384 GLU A C 1
ATOM 2935 O O . GLU A 1 384 ? 1.760 4.711 -18.896 1.00 62.59 384 GLU A O 1
ATOM 2940 N N . GLY A 1 385 ? 1.122 6.636 -19.838 1.00 57.91 385 GLY A N 1
ATOM 2941 C CA . GLY A 1 385 ? -0.035 6.849 -18.962 1.00 57.91 385 GLY A CA 1
ATOM 2942 C C . GLY A 1 385 ? 0.309 7.143 -17.500 1.00 57.91 385 GLY A C 1
ATOM 2943 O O . GLY A 1 385 ? -0.583 7.183 -16.651 1.00 57.91 385 GLY A O 1
ATOM 2944 N N . THR A 1 386 ? 1.588 7.360 -17.189 1.00 56.16 386 THR A N 1
ATOM 2945 C CA . THR A 1 386 ? 2.060 7.638 -15.830 1.00 56.16 386 THR A CA 1
ATOM 2946 C C . THR A 1 386 ? 2.435 9.107 -15.686 1.00 56.16 386 THR A C 1
ATOM 2948 O O . THR A 1 386 ? 3.051 9.689 -16.570 1.00 56.16 386 THR A O 1
ATOM 2951 N N . THR A 1 387 ? 2.116 9.726 -14.548 1.00 60.25 387 THR A N 1
ATOM 2952 C CA . THR A 1 387 ? 2.613 11.078 -14.233 1.00 60.25 387 THR A CA 1
ATOM 2953 C C . THR A 1 387 ? 4.069 11.071 -13.755 1.00 60.25 387 THR A C 1
ATOM 2955 O O . THR A 1 387 ? 4.611 12.135 -13.479 1.00 60.25 387 THR A O 1
ATOM 2958 N N . GLY A 1 388 ? 4.691 9.884 -13.678 1.00 46.84 388 GLY A N 1
ATOM 2959 C CA . GLY A 1 388 ? 6.123 9.651 -13.485 1.00 46.84 388 GLY A CA 1
ATOM 2960 C C . GLY A 1 388 ? 6.659 9.995 -12.101 1.00 46.84 388 GLY A C 1
ATOM 2961 O O . GLY A 1 388 ? 7.168 9.117 -11.418 1.00 46.84 388 GLY A O 1
ATOM 2962 N N . ASP A 1 389 ? 6.499 11.238 -11.665 1.00 49.03 389 ASP A N 1
ATOM 2963 C CA . ASP A 1 389 ? 7.240 11.813 -10.548 1.00 49.03 389 ASP A CA 1
ATOM 2964 C C . ASP A 1 389 ? 6.349 12.727 -9.692 1.00 49.03 389 ASP A C 1
ATOM 2966 O O . ASP A 1 389 ? 5.314 13.232 -10.137 1.00 49.03 389 ASP A O 1
ATOM 2970 N N . ARG A 1 390 ? 6.736 12.925 -8.423 1.00 51.50 390 ARG A N 1
ATOM 2971 C CA . ARG A 1 390 ? 6.106 13.889 -7.498 1.00 51.50 390 ARG A CA 1
ATOM 2972 C C . ARG A 1 390 ? 6.544 15.313 -7.850 1.00 51.50 390 ARG A C 1
ATOM 2974 O O . ARG A 1 390 ? 7.165 15.996 -7.044 1.00 51.50 390 ARG A O 1
ATOM 2981 N N . ASP A 1 391 ? 6.241 15.726 -9.068 1.00 66.19 391 ASP A N 1
ATOM 2982 C CA . ASP A 1 391 ? 6.615 17.025 -9.596 1.00 66.19 391 ASP A CA 1
ATOM 2983 C C . ASP A 1 391 ? 5.430 17.994 -9.459 1.00 66.19 391 ASP A C 1
ATOM 2985 O O . ASP A 1 391 ? 4.381 17.822 -10.084 1.00 66.19 391 ASP A O 1
ATOM 2989 N N . SER A 1 392 ? 5.573 18.994 -8.585 1.00 63.88 392 SER A N 1
ATOM 2990 C CA . SER A 1 392 ? 4.537 20.003 -8.334 1.00 63.88 392 SER A CA 1
ATOM 2991 C C . SER A 1 392 ? 4.264 20.880 -9.559 1.00 63.88 392 SER A C 1
ATOM 2993 O O . SER A 1 392 ? 3.123 21.295 -9.755 1.00 63.88 392 SER A O 1
ATOM 2995 N N . VAL A 1 393 ? 5.269 21.102 -10.415 1.00 71.94 393 VAL A N 1
ATOM 2996 C CA . VAL A 1 393 ? 5.138 21.840 -11.681 1.00 71.94 393 VAL A CA 1
ATOM 2997 C C . VAL A 1 393 ? 4.319 21.017 -12.671 1.00 71.94 393 VAL A C 1
ATOM 2999 O O . VAL A 1 393 ? 3.379 21.531 -13.268 1.00 71.94 393 VAL A O 1
ATOM 3002 N N . TRP A 1 394 ? 4.594 19.717 -12.785 1.00 81.38 394 TRP A N 1
ATOM 3003 C CA . TRP A 1 394 ? 3.790 18.798 -13.594 1.00 81.38 394 TRP A CA 1
ATOM 3004 C C . TRP A 1 394 ? 2.347 18.679 -13.083 1.00 81.38 394 TRP A C 1
ATOM 3006 O O . TRP A 1 394 ? 1.395 18.665 -13.862 1.00 81.38 394 TRP A O 1
ATOM 3016 N N . GLY A 1 395 ? 2.163 18.657 -11.760 1.00 72.62 395 GLY A N 1
ATOM 3017 C CA . GLY A 1 395 ? 0.842 18.683 -11.136 1.00 72.62 395 GLY A CA 1
ATOM 3018 C C . GLY A 1 395 ? 0.046 19.952 -11.462 1.00 72.62 395 GLY A C 1
ATOM 3019 O O . GLY A 1 395 ? -1.153 19.856 -11.723 1.00 72.62 395 GLY A O 1
ATOM 3020 N N . ALA A 1 396 ? 0.700 21.118 -11.481 1.00 73.75 396 ALA A N 1
ATOM 3021 C CA . ALA A 1 396 ? 0.088 22.386 -11.880 1.00 73.75 396 ALA A CA 1
ATOM 3022 C C . ALA A 1 396 ? -0.268 22.404 -13.377 1.00 73.75 396 ALA A C 1
ATOM 3024 O O . ALA A 1 396 ? -1.407 22.741 -13.716 1.00 73.75 396 ALA A O 1
ATOM 3025 N N . LEU A 1 397 ? 0.650 21.937 -14.238 1.00 80.44 397 LEU A N 1
ATOM 3026 C CA . LEU A 1 397 ? 0.462 21.774 -15.689 1.00 80.44 397 LEU A CA 1
ATOM 3027 C C . LEU A 1 397 ? -0.757 20.921 -16.032 1.00 80.44 397 LEU A C 1
ATOM 3029 O O . LEU A 1 397 ? -1.491 21.237 -16.962 1.00 80.44 397 LEU A O 1
ATOM 3033 N N . LEU A 1 398 ? -1.007 19.869 -15.253 1.00 78.81 398 LEU A N 1
ATOM 3034 C CA . LEU A 1 398 ? -2.164 19.003 -15.435 1.00 78.81 398 LEU A CA 1
ATOM 3035 C C . LEU A 1 398 ? -3.445 19.526 -14.769 1.00 78.81 398 LEU A C 1
ATOM 3037 O O . LEU A 1 398 ? -4.501 18.966 -15.027 1.00 78.81 398 LEU A O 1
ATOM 3041 N N . LYS A 1 399 ? -3.412 20.532 -13.888 1.00 76.06 399 LYS A N 1
ATOM 3042 C CA . LYS A 1 399 ? -4.600 20.993 -13.139 1.00 76.06 399 LYS A CA 1
ATOM 3043 C C . LYS A 1 399 ? -4.976 22.431 -13.475 1.00 76.06 399 LYS A C 1
ATOM 3045 O O . LYS A 1 399 ? -5.855 22.664 -14.296 1.00 76.06 399 LYS A O 1
ATOM 3050 N N . SER A 1 400 ? -4.336 23.388 -12.810 1.00 72.19 400 SER A N 1
ATOM 3051 C CA . SER A 1 400 ? -4.664 24.812 -12.896 1.00 72.19 400 SER A CA 1
ATOM 3052 C C . SER A 1 400 ? -4.198 25.444 -14.204 1.00 72.19 400 SER A C 1
ATOM 3054 O O . SER A 1 400 ? -4.827 26.386 -14.683 1.00 72.19 400 SER A O 1
ATOM 3056 N N . GLU A 1 401 ? -3.112 24.926 -14.780 1.00 74.50 401 GLU A N 1
ATOM 3057 C CA . GLU A 1 401 ? -2.512 25.446 -16.012 1.00 74.50 401 GLU A CA 1
ATOM 3058 C C . GLU A 1 401 ? -3.046 24.744 -17.278 1.00 74.50 401 GLU A C 1
ATOM 3060 O O . GLU A 1 401 ? -2.808 25.226 -18.379 1.00 74.50 401 GLU A O 1
ATOM 3065 N N . LEU A 1 402 ? -3.825 23.661 -17.141 1.00 80.06 402 LEU A N 1
ATOM 3066 C CA . LEU A 1 402 ? -4.506 23.017 -18.269 1.00 80.06 402 LEU A CA 1
ATOM 3067 C C . LEU A 1 402 ? -5.721 23.864 -18.708 1.00 80.06 402 LEU A C 1
ATOM 3069 O O . LEU A 1 402 ? -6.556 24.172 -17.838 1.00 80.06 402 LEU A O 1
ATOM 3073 N N . PRO A 1 403 ? -5.847 24.228 -20.002 1.00 77.81 403 PRO A N 1
ATOM 3074 C CA . PRO A 1 403 ? -6.996 24.960 -20.533 1.00 77.81 403 PRO A CA 1
ATOM 3075 C C . PRO A 1 403 ? -8.330 24.284 -20.188 1.00 77.81 403 PRO A C 1
ATOM 3077 O O . PRO A 1 403 ? -8.399 23.055 -20.245 1.00 77.81 403 PRO A O 1
ATOM 3080 N N . PRO A 1 404 ? -9.389 25.037 -19.824 1.00 74.00 404 PRO A N 1
ATOM 3081 C CA . PRO A 1 404 ? -10.682 24.463 -19.443 1.00 74.00 404 PRO A CA 1
ATOM 3082 C C . PRO A 1 404 ? -11.294 23.528 -20.492 1.00 74.00 404 PRO A C 1
ATOM 3084 O O . PRO A 1 404 ? -11.854 22.504 -20.122 1.00 74.00 404 PRO A O 1
ATOM 3087 N N . SER A 1 405 ? -11.121 23.840 -21.774 1.00 71.00 405 SER A N 1
ATOM 3088 C CA . SER A 1 405 ? -11.526 23.026 -22.929 1.00 71.00 405 SER A CA 1
ATOM 3089 C C . SER A 1 405 ? -10.827 21.664 -23.008 1.00 71.00 405 SER A C 1
ATOM 3091 O O . SER A 1 405 ? -11.395 20.706 -23.519 1.00 71.00 405 SER A O 1
ATOM 3093 N N . LEU A 1 406 ? -9.612 21.556 -22.461 1.00 73.69 406 LEU A N 1
ATOM 3094 C CA . LEU A 1 406 ? -8.831 20.317 -22.390 1.00 73.69 406 LEU A CA 1
ATOM 3095 C C . LEU A 1 406 ? -9.018 19.577 -21.053 1.00 73.69 406 LEU A C 1
ATOM 3097 O O . LEU A 1 406 ? -8.389 18.540 -20.817 1.00 73.69 406 LEU A O 1
ATOM 3101 N N . ARG A 1 407 ? -9.830 20.109 -20.126 1.00 75.25 407 ARG A N 1
ATOM 3102 C CA . ARG A 1 407 ? -10.095 19.459 -18.837 1.00 75.25 407 ARG A CA 1
ATOM 3103 C C . ARG A 1 407 ? -11.177 18.406 -19.002 1.00 75.25 407 ARG A C 1
ATOM 3105 O O . ARG A 1 407 ? -12.339 18.710 -19.230 1.00 75.25 407 ARG A O 1
ATOM 3112 N N . GLU A 1 408 ? -10.790 17.165 -18.760 1.00 67.56 408 GLU A N 1
ATOM 3113 C CA . GLU A 1 408 ? -11.724 16.056 -18.606 1.00 67.56 408 GLU A CA 1
ATOM 3114 C C . GLU A 1 408 ? -12.007 15.775 -17.124 1.00 67.56 408 GLU A C 1
ATOM 3116 O O . GLU A 1 408 ? -11.109 15.941 -16.284 1.00 67.56 408 GLU A O 1
ATOM 3121 N N . PRO A 1 409 ? -13.222 15.304 -16.786 1.00 54.31 409 PRO A N 1
ATOM 3122 C CA . PRO A 1 409 ? -13.460 14.667 -15.500 1.00 54.31 409 PRO A CA 1
ATOM 3123 C C . PRO A 1 409 ? -12.575 13.413 -15.366 1.00 54.31 409 PRO A C 1
ATOM 3125 O O . PRO A 1 409 ? -12.405 12.650 -16.313 1.00 54.31 409 PRO A O 1
ATOM 3128 N N . GLY A 1 410 ? -11.988 13.208 -14.182 1.00 54.22 410 GLY A N 1
ATOM 3129 C CA . GLY A 1 410 ? -11.123 12.059 -13.883 1.00 54.22 410 GLY A CA 1
ATOM 3130 C C . GLY A 1 410 ? -9.620 12.373 -13.808 1.00 54.22 410 GLY A C 1
ATOM 3131 O O . GLY A 1 410 ? -9.111 13.365 -14.327 1.00 54.22 410 GLY A O 1
ATOM 3132 N N . LEU A 1 411 ? -8.867 11.513 -13.110 1.00 48.72 411 LEU A N 1
ATOM 3133 C CA . LEU A 1 411 ? -7.445 11.741 -12.795 1.00 48.72 411 LEU A CA 1
ATOM 3134 C C . LEU A 1 411 ? -6.498 11.542 -13.993 1.00 48.72 411 LEU A C 1
ATOM 3136 O O . LEU A 1 411 ? -5.368 12.037 -13.966 1.00 48.72 411 LEU A O 1
ATOM 3140 N N . HIS A 1 412 ? -6.931 10.804 -15.020 1.00 54.66 412 HIS A N 1
ATOM 3141 C CA . HIS A 1 412 ? -6.054 10.272 -16.069 1.00 54.66 412 HIS A CA 1
ATOM 3142 C C . HIS A 1 412 ? -6.229 10.905 -17.454 1.00 54.66 412 HIS A C 1
ATOM 3144 O O . HIS A 1 412 ? -5.367 10.659 -18.297 1.00 54.66 412 HIS A O 1
ATOM 3150 N N . ARG A 1 413 ? -7.274 11.724 -17.656 1.00 71.44 413 ARG A N 1
ATOM 3151 C CA . ARG A 1 413 ? -7.582 12.462 -18.903 1.00 71.44 413 ARG A CA 1
ATOM 3152 C C . ARG A 1 413 ? -7.367 11.613 -20.165 1.00 71.44 413 ARG A C 1
ATOM 3154 O O . ARG A 1 413 ? -6.467 11.900 -20.962 1.00 71.44 413 ARG A O 1
ATOM 3161 N N . PRO A 1 414 ? -8.076 10.477 -20.270 1.00 64.62 414 PRO A N 1
ATOM 3162 C CA . PRO A 1 414 ? -7.813 9.478 -21.294 1.00 64.62 414 PRO A CA 1
ATOM 3163 C C . PRO A 1 414 ? -7.962 10.013 -22.725 1.00 64.62 414 PRO A C 1
ATOM 3165 O O . PRO A 1 414 ? -7.207 9.545 -23.578 1.00 64.62 414 PRO A O 1
ATOM 3168 N N . ARG A 1 415 ? -8.851 10.986 -22.992 1.00 71.56 415 ARG A N 1
ATOM 3169 C CA . ARG A 1 415 ? -9.073 11.500 -24.355 1.00 71.56 415 ARG A CA 1
ATOM 3170 C C . ARG A 1 415 ? -7.936 12.416 -24.796 1.00 71.56 415 ARG A C 1
ATOM 3172 O O . ARG A 1 415 ? -7.301 12.123 -25.798 1.00 71.56 415 ARG A O 1
ATOM 3179 N N . LEU A 1 416 ? -7.573 13.419 -23.997 1.00 77.25 416 LEU A N 1
ATOM 3180 C CA . LEU A 1 416 ? -6.417 14.293 -24.223 1.00 77.25 416 LEU A CA 1
ATOM 3181 C C . LEU A 1 416 ? -5.144 13.473 -24.411 1.00 77.25 416 LEU A C 1
ATOM 3183 O O . LEU A 1 416 ? -4.329 13.758 -25.285 1.00 77.25 416 LEU A O 1
ATOM 3187 N N . ARG A 1 417 ? -4.984 12.410 -23.619 1.00 80.62 417 ARG A N 1
ATOM 3188 C CA . ARG A 1 417 ? -3.851 11.502 -23.766 1.00 80.62 417 ARG A CA 1
ATOM 3189 C C . ARG A 1 417 ? -3.870 10.758 -25.102 1.00 80.62 417 ARG A C 1
ATOM 3191 O O . ARG A 1 417 ? -2.811 10.572 -25.687 1.00 80.62 417 ARG A O 1
ATOM 3198 N N . GLN A 1 418 ? -5.032 10.299 -25.561 1.00 75.19 418 GLN A N 1
ATOM 3199 C CA . GLN A 1 418 ? -5.180 9.617 -26.846 1.00 75.19 418 GLN A CA 1
ATOM 3200 C C . GLN A 1 418 ? -4.944 10.568 -28.021 1.00 75.19 418 GLN A C 1
ATOM 3202 O O . GLN A 1 418 ? -4.161 10.221 -28.900 1.00 75.19 418 GLN A O 1
ATOM 3207 N N . THR A 1 419 ? -5.534 11.764 -27.999 1.00 77.94 419 THR A N 1
ATOM 3208 C CA . THR A 1 419 ? -5.317 12.793 -29.023 1.00 77.94 419 THR A CA 1
ATOM 3209 C C . THR A 1 419 ? -3.845 13.167 -29.095 1.00 77.94 419 THR A C 1
ATOM 3211 O O . THR A 1 419 ? -3.234 13.049 -30.145 1.00 77.94 419 THR A O 1
ATOM 3214 N N . LEU A 1 420 ? -3.208 13.480 -27.964 1.00 81.56 420 LEU A N 1
ATOM 3215 C CA . LEU A 1 420 ? -1.768 13.740 -27.951 1.00 81.56 420 LEU A CA 1
ATOM 3216 C C . LEU A 1 420 ? -0.957 12.508 -28.365 1.00 81.56 420 LEU A C 1
ATOM 3218 O O . LEU A 1 420 ? 0.114 12.648 -28.925 1.00 81.56 420 LEU A O 1
ATOM 3222 N N . ARG A 1 421 ? -1.416 11.279 -28.137 1.00 78.88 421 ARG A N 1
ATOM 3223 C CA . ARG A 1 421 ? -0.678 10.101 -28.615 1.00 78.88 421 ARG A CA 1
ATOM 3224 C C . ARG A 1 421 ? -0.655 10.013 -30.143 1.00 78.88 421 ARG A C 1
ATOM 3226 O O . ARG A 1 421 ? 0.330 9.505 -30.669 1.00 78.88 421 ARG A O 1
ATOM 3233 N N . ALA A 1 422 ? -1.714 10.465 -30.813 1.00 73.31 422 ALA A N 1
ATOM 3234 C CA . ALA A 1 422 ? -1.785 10.538 -32.269 1.00 73.31 422 ALA A CA 1
ATOM 3235 C C . ALA A 1 422 ? -1.028 11.767 -32.806 1.00 73.31 422 ALA A C 1
ATOM 3237 O O . ALA A 1 422 ? -0.174 11.630 -33.673 1.00 73.31 422 ALA A O 1
ATOM 3238 N N . GLU A 1 423 ? -1.267 12.932 -32.204 1.00 79.62 423 GLU A N 1
ATOM 3239 C CA . GLU A 1 423 ? -0.876 14.236 -32.751 1.00 79.62 423 GLU A CA 1
ATOM 3240 C C . GLU A 1 423 ? 0.468 14.757 -32.218 1.00 79.62 423 GLU A C 1
ATOM 3242 O O . GLU A 1 423 ? 1.096 15.607 -32.837 1.00 79.62 423 GLU A O 1
ATOM 3247 N N . LEU A 1 424 ? 0.956 14.291 -31.057 1.00 80.62 424 LEU A N 1
ATOM 3248 C CA . LEU A 1 424 ? 2.146 14.873 -30.410 1.00 80.62 424 LEU A CA 1
ATOM 3249 C C . LEU A 1 424 ? 3.398 14.892 -31.301 1.00 80.62 424 LEU A C 1
ATOM 3251 O O . LEU A 1 424 ? 4.121 15.881 -31.217 1.00 80.62 424 LEU A O 1
ATOM 3255 N N . PRO A 1 425 ? 3.708 13.877 -32.131 1.00 77.50 425 PRO A N 1
ATOM 3256 C CA . PRO A 1 425 ? 4.841 13.964 -33.050 1.00 77.50 425 PRO A CA 1
ATOM 3257 C C . PRO A 1 425 ? 4.720 15.128 -34.044 1.00 77.50 425 PRO A C 1
ATOM 3259 O O . PRO A 1 425 ? 5.680 15.878 -34.207 1.00 77.50 425 PRO A O 1
ATOM 3262 N N . GLU A 1 426 ? 3.544 15.310 -34.647 1.00 75.69 426 GLU A N 1
ATOM 3263 C CA . GLU A 1 426 ? 3.260 16.380 -35.609 1.00 75.69 426 GLU A CA 1
ATOM 3264 C C . GLU A 1 426 ? 3.215 17.748 -34.921 1.00 75.69 426 GLU A C 1
ATOM 3266 O O . GLU A 1 426 ? 3.879 18.685 -35.354 1.00 75.69 426 GLU A O 1
ATOM 3271 N N . LEU A 1 427 ? 2.586 17.832 -33.747 1.00 79.44 427 LEU A N 1
ATOM 3272 C CA . LEU A 1 427 ? 2.605 19.018 -32.889 1.00 79.44 427 LEU A CA 1
ATOM 3273 C C . LEU A 1 427 ? 4.030 19.447 -32.525 1.00 79.44 427 LEU A C 1
ATOM 3275 O O . LEU A 1 427 ? 4.357 20.630 -32.547 1.00 79.44 427 LEU A O 1
ATOM 3279 N N . LEU A 1 428 ? 4.899 18.500 -32.166 1.00 79.38 428 LEU A N 1
ATOM 3280 C CA . LEU A 1 428 ? 6.293 18.799 -31.836 1.00 79.38 428 LEU A CA 1
ATOM 3281 C C . LEU A 1 428 ? 7.095 19.246 -33.065 1.00 79.38 428 LEU A C 1
ATOM 3283 O O . LEU A 1 428 ? 7.998 20.069 -32.912 1.00 79.38 428 LEU A O 1
ATOM 3287 N N . TRP A 1 429 ? 6.759 18.733 -34.250 1.00 77.12 429 TRP A N 1
ATOM 3288 C CA . TRP A 1 429 ? 7.344 19.152 -35.523 1.00 77.12 429 TRP A CA 1
ATOM 3289 C C . TRP A 1 429 ? 6.922 20.577 -35.896 1.00 77.12 429 TRP A C 1
ATOM 3291 O O . TRP A 1 429 ? 7.769 21.426 -36.163 1.00 77.12 429 TRP A O 1
ATOM 3301 N N . GLU A 1 430 ? 5.631 20.891 -35.811 1.00 76.31 430 GLU A N 1
ATOM 3302 C CA . GLU A 1 430 ? 5.108 22.242 -36.044 1.00 76.31 430 GLU A CA 1
ATOM 3303 C C . GLU A 1 430 ? 5.636 23.277 -35.041 1.00 76.31 430 GLU A C 1
ATOM 3305 O O . GLU A 1 430 ? 5.790 24.455 -35.369 1.00 76.31 430 GLU A O 1
ATOM 3310 N N . LEU A 1 431 ? 5.928 22.854 -33.808 1.00 74.94 431 LEU A N 1
ATOM 3311 C CA . LEU A 1 431 ? 6.543 23.708 -32.794 1.00 74.94 431 LEU A CA 1
ATOM 3312 C C . LEU A 1 431 ? 8.053 23.884 -33.016 1.00 74.94 431 LEU A C 1
ATOM 3314 O O . LEU A 1 431 ? 8.637 24.811 -32.452 1.00 74.94 431 LEU A O 1
ATOM 3318 N N . GLU A 1 432 ? 8.708 23.060 -33.840 1.00 73.88 432 GLU A N 1
ATOM 3319 C CA . GLU A 1 432 ? 10.156 23.120 -34.060 1.00 73.88 432 GLU A CA 1
ATOM 3320 C C . GLU A 1 432 ? 10.642 24.497 -34.563 1.00 73.88 432 GLU A C 1
ATOM 3322 O O . GLU A 1 432 ? 11.594 25.024 -33.979 1.00 73.88 432 GLU A O 1
ATOM 3327 N N . PRO A 1 433 ? 10.008 25.162 -35.553 1.00 71.25 433 PRO A N 1
ATOM 3328 C CA . PRO A 1 433 ? 10.397 26.507 -35.986 1.00 71.25 433 PRO A CA 1
ATOM 3329 C C . PRO A 1 433 ? 10.316 27.545 -34.861 1.00 71.25 433 PRO A C 1
ATOM 3331 O O . PRO A 1 433 ? 11.185 28.416 -34.742 1.00 71.25 433 PRO A O 1
ATOM 3334 N N . VAL A 1 434 ? 9.309 27.428 -33.990 1.00 68.62 434 VAL A N 1
ATOM 3335 C CA . VAL A 1 434 ? 9.145 28.289 -32.812 1.00 68.62 434 VAL A CA 1
ATOM 3336 C C . VAL A 1 434 ? 10.277 28.024 -31.819 1.00 68.62 434 VAL A C 1
ATOM 3338 O O . VAL A 1 434 ? 10.957 28.959 -31.396 1.00 68.62 434 VAL A O 1
ATOM 3341 N N . LEU A 1 435 ? 10.552 26.758 -31.499 1.00 66.06 435 LEU A N 1
ATOM 3342 C CA . LEU A 1 435 ? 11.628 26.359 -30.587 1.00 66.06 435 LEU A CA 1
ATOM 3343 C C . LEU A 1 435 ? 13.022 26.732 -31.126 1.00 66.06 435 LEU A C 1
ATOM 3345 O O . LEU A 1 435 ? 13.880 27.160 -30.357 1.00 66.06 435 LEU A O 1
ATOM 3349 N N . ASN A 1 436 ? 13.247 26.643 -32.440 1.00 63.47 436 ASN A N 1
ATOM 3350 C CA . ASN A 1 436 ? 14.488 27.044 -33.109 1.00 63.47 436 ASN A CA 1
ATOM 3351 C C . ASN A 1 436 ? 14.692 28.561 -33.069 1.00 63.47 436 ASN A C 1
ATOM 3353 O O . ASN A 1 436 ? 15.787 29.031 -32.759 1.00 63.47 436 ASN A O 1
ATOM 3357 N N . THR A 1 437 ? 13.628 29.330 -33.309 1.00 68.50 437 THR A N 1
ATOM 3358 C CA . THR A 1 437 ? 13.644 30.791 -33.163 1.00 68.50 437 THR A CA 1
ATOM 3359 C C . THR A 1 437 ? 14.009 31.199 -31.734 1.00 68.50 437 THR A C 1
ATOM 3361 O O . THR A 1 437 ? 14.696 32.195 -31.531 1.00 68.50 437 THR A O 1
ATOM 3364 N N . TRP A 1 438 ? 13.582 30.421 -30.740 1.00 62.81 438 TRP A N 1
ATOM 3365 C CA . TRP A 1 438 ? 13.877 30.637 -29.324 1.00 62.81 438 TRP A CA 1
ATOM 3366 C C . TRP A 1 438 ? 15.295 30.225 -28.915 1.00 62.81 438 TRP A C 1
ATOM 3368 O O . TRP A 1 438 ? 15.984 30.984 -28.240 1.00 62.81 438 TRP A O 1
ATOM 3378 N N . ALA A 1 439 ? 15.751 29.046 -29.341 1.00 60.91 439 ALA A N 1
ATOM 3379 C CA . ALA A 1 439 ? 17.072 28.512 -29.004 1.00 60.91 439 ALA A CA 1
ATOM 3380 C C . ALA A 1 439 ? 18.234 29.348 -29.572 1.00 60.91 439 ALA A C 1
ATOM 3382 O O . ALA A 1 439 ? 19.352 29.244 -29.076 1.00 60.91 439 ALA A O 1
ATOM 3383 N N . ASN A 1 440 ? 17.972 30.150 -30.608 1.00 63.25 440 ASN A N 1
ATOM 3384 C CA . ASN A 1 440 ? 18.970 30.964 -31.302 1.00 63.25 440 ASN A CA 1
ATOM 3385 C C . ASN A 1 440 ? 18.869 32.472 -30.967 1.00 63.25 440 ASN A C 1
ATOM 3387 O O . ASN A 1 440 ? 19.533 33.279 -31.614 1.00 63.25 440 ASN A O 1
ATOM 3391 N N . GLN A 1 441 ? 18.027 32.877 -30.007 1.00 62.69 441 GLN A N 1
ATOM 3392 C CA . GLN A 1 441 ? 17.895 34.285 -29.608 1.00 62.69 441 GLN A CA 1
ATOM 3393 C C . GLN A 1 441 ? 18.982 34.716 -28.619 1.00 62.69 441 GLN A C 1
ATOM 3395 O O . GLN A 1 441 ? 19.327 33.975 -27.702 1.00 62.69 441 GLN A O 1
ATOM 3400 N N . ASP A 1 442 ? 19.473 35.947 -28.787 1.00 57.16 442 ASP A N 1
ATOM 3401 C CA . ASP A 1 442 ? 20.402 36.577 -27.848 1.00 57.16 442 ASP A CA 1
ATOM 3402 C C . ASP A 1 442 ? 19.712 36.828 -26.491 1.00 57.16 442 ASP A C 1
ATOM 3404 O O . ASP A 1 442 ? 18.652 37.456 -26.404 1.00 57.16 442 ASP A O 1
ATOM 3408 N N . LEU A 1 443 ? 20.308 36.281 -25.429 1.00 54.88 443 LEU A N 1
ATOM 3409 C CA . LEU A 1 443 ? 19.756 36.197 -24.070 1.00 54.88 443 LEU A CA 1
ATOM 3410 C C . LEU A 1 443 ? 20.120 37.391 -23.190 1.00 54.88 443 LEU A C 1
ATOM 3412 O O . LEU A 1 443 ? 19.763 37.423 -22.010 1.00 54.88 443 LEU A O 1
ATOM 3416 N N . SER A 1 444 ? 20.802 38.378 -23.766 1.00 53.31 444 SER A N 1
ATOM 3417 C CA . SER A 1 444 ? 21.265 39.589 -23.093 1.00 53.31 444 SER A CA 1
ATOM 3418 C C . SER A 1 444 ? 20.132 40.448 -22.496 1.00 53.31 444 SER A C 1
ATOM 3420 O O . SER A 1 444 ? 20.387 41.246 -21.595 1.00 53.31 444 SER A O 1
ATOM 3422 N N . GLU A 1 445 ? 18.863 40.247 -22.895 1.00 55.69 445 GLU A N 1
ATOM 3423 C CA . GLU A 1 445 ? 17.720 41.040 -22.408 1.00 55.69 445 GLU A CA 1
ATOM 3424 C C . GLU A 1 445 ? 16.479 40.217 -21.962 1.00 55.69 445 GLU A C 1
ATOM 3426 O O . GLU A 1 445 ? 15.482 40.093 -22.688 1.00 55.69 445 GLU A O 1
ATOM 3431 N N . PRO A 1 446 ? 16.434 39.752 -20.698 1.00 48.25 446 PRO A N 1
ATOM 3432 C CA . PRO A 1 446 ? 15.347 38.923 -20.151 1.00 48.25 446 PRO A CA 1
ATOM 3433 C C . PRO A 1 446 ? 13.932 39.532 -20.232 1.00 48.25 446 PRO A C 1
ATOM 3435 O O . PRO A 1 446 ? 12.931 38.811 -20.273 1.00 48.25 446 PRO A O 1
ATOM 3438 N N . ARG A 1 447 ? 13.814 40.869 -20.261 1.00 49.72 447 ARG A N 1
ATOM 3439 C CA . ARG A 1 447 ? 12.521 41.579 -20.341 1.00 49.72 447 ARG A CA 1
ATOM 3440 C C . ARG A 1 447 ? 11.881 41.488 -21.734 1.00 49.72 447 ARG A C 1
ATOM 3442 O O . ARG A 1 447 ? 10.660 41.356 -21.820 1.00 49.72 447 ARG A O 1
ATOM 3449 N N . ARG A 1 448 ? 12.680 41.507 -22.812 1.00 55.94 448 ARG A N 1
ATOM 3450 C CA . ARG A 1 448 ? 12.188 41.348 -24.195 1.00 55.94 448 ARG A CA 1
ATOM 3451 C C . ARG A 1 448 ? 11.789 39.903 -24.488 1.00 55.94 448 ARG A C 1
ATOM 3453 O O . ARG A 1 448 ? 10.766 39.677 -25.132 1.00 55.94 448 ARG A O 1
ATOM 3460 N N . VAL A 1 449 ? 12.533 38.946 -23.931 1.00 50.06 449 VAL A N 1
ATOM 3461 C CA . VAL A 1 449 ? 12.215 37.509 -23.958 1.00 50.06 449 VAL A CA 1
ATOM 3462 C C . VAL A 1 449 ? 10.830 37.265 -23.347 1.00 50.06 449 VAL A C 1
ATOM 3464 O O . VAL A 1 449 ? 9.955 36.727 -24.019 1.00 50.06 449 VAL A O 1
ATOM 3467 N N . LYS A 1 450 ? 10.566 37.777 -22.135 1.00 49.94 450 LYS A N 1
ATOM 3468 C CA . LYS A 1 450 ? 9.248 37.697 -21.476 1.00 49.94 450 LYS A CA 1
ATOM 3469 C C . LYS A 1 450 ? 8.105 38.274 -22.321 1.00 49.94 450 LYS A C 1
ATOM 3471 O O . LYS A 1 450 ? 7.076 37.622 -22.470 1.00 49.94 450 LYS A O 1
ATOM 3476 N N . ALA A 1 451 ? 8.265 39.477 -22.875 1.00 55.66 451 ALA A N 1
ATOM 3477 C CA . ALA A 1 451 ? 7.225 40.117 -23.687 1.00 55.66 451 ALA A CA 1
ATOM 3478 C C . ALA A 1 451 ? 6.904 39.323 -24.969 1.00 55.66 451 ALA A C 1
ATOM 3480 O O . ALA A 1 451 ? 5.748 39.260 -25.381 1.00 55.66 451 ALA A O 1
ATOM 3481 N N . ARG A 1 452 ? 7.907 38.670 -25.572 1.00 56.69 452 ARG A N 1
ATOM 3482 C CA . ARG A 1 452 ? 7.733 37.813 -26.754 1.00 56.69 452 ARG A CA 1
ATOM 3483 C C . ARG A 1 452 ? 7.144 36.438 -26.419 1.00 56.69 452 ARG A C 1
ATOM 3485 O O . ARG A 1 452 ? 6.286 36.002 -27.179 1.00 56.69 452 ARG A O 1
ATOM 3492 N N . VAL A 1 453 ? 7.513 35.806 -25.288 1.00 52.50 453 VAL A N 1
ATOM 3493 C CA . VAL A 1 453 ? 6.816 34.600 -24.764 1.00 52.50 453 VAL A CA 1
ATOM 3494 C C . VAL A 1 453 ? 5.337 34.910 -24.645 1.00 52.50 453 VAL A C 1
ATOM 3496 O O . VAL A 1 453 ? 4.502 34.191 -25.176 1.00 52.50 453 VAL A O 1
ATOM 3499 N N . LEU A 1 454 ? 5.025 36.005 -23.949 1.00 53.72 454 LEU A N 1
ATOM 3500 C CA . LEU A 1 454 ? 3.654 36.397 -23.681 1.00 53.72 454 LEU A CA 1
ATOM 3501 C C . LEU A 1 454 ? 2.906 36.675 -24.977 1.00 53.72 454 LEU A C 1
ATOM 3503 O O . LEU A 1 454 ? 1.795 36.199 -25.097 1.00 53.72 454 LEU A O 1
ATOM 3507 N N . LYS A 1 455 ? 3.515 37.343 -25.964 1.00 60.41 455 LYS A N 1
ATOM 3508 C CA . LYS A 1 455 ? 2.885 37.604 -27.266 1.00 60.41 455 LYS A CA 1
ATOM 3509 C C . LYS A 1 455 ? 2.586 36.323 -28.058 1.00 60.41 455 LYS A C 1
ATOM 3511 O O . LYS A 1 455 ? 1.528 36.229 -28.664 1.00 60.41 455 LYS A O 1
ATOM 3516 N N . LEU A 1 456 ? 3.502 35.354 -28.045 1.00 54.41 456 LEU A N 1
ATOM 3517 C CA . LEU A 1 456 ? 3.386 34.106 -28.809 1.00 54.41 456 LEU A CA 1
ATOM 3518 C C . LEU A 1 456 ? 2.445 33.097 -28.131 1.00 54.41 456 LEU A C 1
ATOM 3520 O O . LEU A 1 456 ? 1.674 32.414 -28.800 1.00 54.41 456 LEU A O 1
ATOM 3524 N N . LEU A 1 457 ? 2.450 33.069 -26.795 1.00 51.75 457 LEU A N 1
ATOM 3525 C CA . LEU A 1 457 ? 1.442 32.370 -26.003 1.00 51.75 457 LEU A CA 1
ATOM 3526 C C . LEU A 1 457 ? 0.086 33.070 -26.120 1.00 51.75 457 LEU A C 1
ATOM 3528 O O . LEU A 1 457 ? -0.906 32.397 -26.284 1.00 51.75 457 LEU A O 1
ATOM 3532 N N . GLN A 1 458 ? 0.001 34.401 -26.135 1.00 56.84 458 GLN A N 1
ATOM 3533 C CA . GLN A 1 458 ? -1.265 35.126 -26.333 1.00 56.84 458 GLN A CA 1
ATOM 3534 C C . GLN A 1 458 ? -1.866 34.921 -27.728 1.00 56.84 458 GLN A C 1
ATOM 3536 O O . GLN A 1 458 ? -3.082 34.976 -27.855 1.00 56.84 458 GLN A O 1
ATOM 3541 N N . SER A 1 459 ? -1.053 34.661 -28.759 1.00 51.56 459 SER A N 1
ATOM 3542 C CA . SER A 1 459 ? -1.556 34.280 -30.087 1.00 51.56 459 SER A CA 1
ATOM 3543 C C . SER A 1 459 ? -2.007 32.817 -30.183 1.00 51.56 459 SER A C 1
ATOM 3545 O O . SER A 1 459 ? -2.543 32.435 -31.214 1.00 51.56 459 SER A O 1
ATOM 3547 N N . THR A 1 460 ? -1.774 32.002 -29.146 1.00 47.31 460 THR A N 1
ATOM 3548 C CA . THR A 1 460 ? -2.077 30.554 -29.118 1.00 47.31 460 THR A CA 1
ATOM 3549 C C . THR A 1 460 ? -2.812 30.089 -27.848 1.00 47.31 460 THR A C 1
ATOM 3551 O O . THR A 1 460 ? -3.095 28.904 -27.706 1.00 47.31 460 THR A O 1
ATOM 3554 N N . ALA A 1 461 ? -3.131 30.987 -26.908 1.00 39.59 461 ALA A N 1
ATOM 3555 C CA . ALA A 1 461 ? -3.694 30.656 -25.599 1.00 39.59 461 ALA A CA 1
ATOM 3556 C C . ALA A 1 461 ? -5.126 31.184 -25.436 1.00 39.59 461 ALA A C 1
ATOM 3558 O O . ALA A 1 461 ? -5.443 32.269 -25.932 1.00 39.59 461 ALA A O 1
ATOM 3559 N N . PRO A 1 462 ? -5.963 30.487 -24.648 1.00 44.03 462 PRO A N 1
ATOM 3560 C CA . PRO A 1 462 ? -7.265 30.998 -24.262 1.00 44.03 462 PRO A CA 1
ATOM 3561 C C . PRO A 1 462 ? -7.117 32.218 -23.343 1.00 44.03 462 PRO A C 1
ATOM 3563 O O . PRO A 1 462 ? -6.192 32.336 -22.531 1.00 44.03 462 PRO A O 1
ATOM 3566 N N . THR A 1 463 ? -8.055 33.149 -23.472 1.00 42.66 463 THR A N 1
ATOM 3567 C CA . THR A 1 463 ? -8.107 34.415 -22.739 1.00 42.66 463 THR A CA 1
ATOM 3568 C C . THR A 1 463 ? -8.114 34.209 -21.213 1.00 42.66 463 THR A C 1
ATOM 3570 O O . THR A 1 463 ? -8.951 33.497 -20.669 1.00 42.66 463 THR A O 1
ATOM 3573 N N . GLY A 1 464 ? -7.199 34.882 -20.493 1.00 45.19 464 GLY A N 1
ATOM 3574 C CA . GLY A 1 464 ? -7.322 35.120 -19.040 1.00 45.19 464 GLY A CA 1
ATOM 3575 C C . GLY A 1 464 ? -6.312 34.457 -18.085 1.00 45.19 464 GLY A C 1
ATOM 3576 O O . GLY A 1 464 ? -6.399 34.690 -16.880 1.00 45.19 464 GLY A O 1
ATOM 3577 N N . GLN A 1 465 ? -5.328 33.681 -18.551 1.00 45.06 465 GLN A N 1
ATOM 3578 C CA . GLN A 1 465 ? -4.355 33.020 -17.659 1.00 45.06 465 GLN A CA 1
ATOM 3579 C C . GLN A 1 465 ? -3.146 33.915 -17.296 1.00 45.06 465 GLN A C 1
ATOM 3581 O O . GLN A 1 465 ? -2.568 34.592 -18.149 1.00 45.06 465 GLN A O 1
ATOM 3586 N N . ARG A 1 466 ? -2.733 33.920 -16.014 1.00 43.47 466 ARG A N 1
ATOM 3587 C CA . ARG A 1 466 ? -1.533 34.637 -15.531 1.00 43.47 466 ARG A CA 1
ATOM 3588 C C . ARG A 1 466 ? -0.290 33.747 -15.618 1.00 43.47 466 ARG A C 1
ATOM 3590 O O . ARG A 1 466 ? -0.183 32.745 -14.919 1.00 43.47 466 ARG A O 1
ATOM 3597 N N . TRP A 1 467 ? 0.671 34.172 -16.432 1.00 50.34 467 TRP A N 1
ATOM 3598 C CA . TRP A 1 467 ? 1.948 33.493 -16.664 1.00 50.34 467 TRP A CA 1
ATOM 3599 C C . TRP A 1 467 ? 2.998 33.837 -15.585 1.00 50.34 467 TRP A C 1
ATOM 3601 O O . TRP A 1 467 ? 2.979 34.945 -15.036 1.00 50.34 467 TRP A O 1
ATOM 3611 N N . PRO A 1 468 ? 3.938 32.928 -15.264 1.00 42.22 468 PRO A N 1
ATOM 3612 C CA . PRO A 1 468 ? 4.863 33.089 -14.141 1.00 42.22 468 PRO A CA 1
ATOM 3613 C C . PRO A 1 468 ? 5.808 34.291 -14.300 1.00 42.22 468 PRO A C 1
ATOM 3615 O O . PRO A 1 468 ? 6.358 34.568 -15.366 1.00 42.22 468 PRO A O 1
ATOM 3618 N N . ALA A 1 469 ? 6.041 35.013 -13.201 1.00 38.19 469 ALA A N 1
ATOM 3619 C CA . ALA A 1 469 ? 6.845 36.235 -13.182 1.00 38.19 469 ALA A CA 1
ATOM 3620 C C . ALA A 1 469 ? 8.375 36.012 -13.098 1.00 38.19 469 ALA A C 1
ATOM 3622 O O . ALA A 1 469 ? 9.114 36.986 -13.242 1.00 38.19 469 ALA A O 1
ATOM 3623 N N . ARG A 1 470 ? 8.860 34.775 -12.886 1.00 39.69 470 ARG A N 1
ATOM 3624 C CA . ARG A 1 470 ? 10.283 34.416 -12.666 1.00 39.69 470 ARG A CA 1
ATOM 3625 C C . ARG A 1 470 ? 10.665 33.125 -13.426 1.00 39.69 470 ARG A C 1
ATOM 3627 O O . ARG A 1 470 ? 9.784 32.301 -13.647 1.00 39.69 470 ARG A O 1
ATOM 3634 N N . GLY A 1 471 ? 11.948 32.956 -13.793 1.00 48.09 471 GLY A N 1
ATOM 3635 C CA . GLY A 1 471 ? 12.502 31.705 -14.371 1.00 48.09 471 GLY A CA 1
ATOM 3636 C C . GLY A 1 471 ? 12.782 31.678 -15.891 1.00 48.09 471 GLY A C 1
ATOM 3637 O O . GLY A 1 471 ? 12.902 30.609 -16.484 1.00 48.09 471 GLY A O 1
ATOM 3638 N N . TYR A 1 472 ? 12.877 32.831 -16.564 1.00 53.69 472 TYR A N 1
ATOM 3639 C CA . TYR A 1 472 ? 12.978 32.892 -18.037 1.00 53.69 472 TYR A CA 1
ATOM 3640 C C . TYR A 1 472 ? 14.283 32.313 -18.615 1.00 53.69 472 TYR A C 1
ATOM 3642 O O . TYR A 1 472 ? 14.249 31.717 -19.687 1.00 53.69 472 TYR A O 1
ATOM 3650 N N . VAL A 1 473 ? 15.412 32.433 -17.907 1.00 52.28 473 VAL A N 1
ATOM 3651 C CA . VAL A 1 473 ? 16.706 31.858 -18.337 1.00 52.28 473 VAL A CA 1
ATOM 3652 C C . VAL A 1 473 ? 16.656 30.324 -18.325 1.00 52.28 473 VAL A C 1
ATOM 3654 O O . VAL A 1 473 ? 17.065 29.682 -19.288 1.00 52.28 473 VAL A O 1
ATOM 3657 N N . GLU A 1 474 ? 16.061 29.735 -17.285 1.00 56.25 474 GLU A N 1
ATOM 3658 C CA . GLU A 1 474 ? 15.831 28.285 -17.184 1.00 56.25 474 GLU A CA 1
ATOM 3659 C C . GLU A 1 474 ? 14.901 27.791 -18.303 1.00 56.25 474 GLU A C 1
ATOM 3661 O O . GLU A 1 474 ? 15.131 26.736 -18.884 1.00 56.25 474 GLU A O 1
ATOM 3666 N N . SER A 1 475 ? 13.900 28.596 -18.679 1.00 59.91 475 SER A N 1
ATOM 3667 C CA . SER A 1 475 ? 12.966 28.273 -19.768 1.00 59.91 475 SER A CA 1
ATOM 3668 C C . SER A 1 475 ? 13.656 28.172 -21.134 1.00 59.91 475 SER A C 1
ATOM 3670 O O . SER A 1 475 ? 13.269 27.345 -21.954 1.00 59.91 475 SER A O 1
ATOM 3672 N N . VAL A 1 476 ? 14.703 28.966 -21.382 1.00 61.16 476 VAL A N 1
ATOM 3673 C CA . VAL A 1 476 ? 15.500 28.865 -22.616 1.00 61.16 476 VAL A CA 1
ATOM 3674 C C . VAL A 1 476 ? 16.371 27.615 -22.606 1.00 61.16 476 VAL A C 1
ATOM 3676 O O . VAL A 1 476 ? 16.420 26.906 -23.610 1.00 61.16 476 VAL A O 1
ATOM 3679 N N . GLN A 1 477 ? 17.007 27.298 -21.475 1.00 63.72 477 GLN A N 1
ATOM 3680 C CA . GLN A 1 477 ? 17.772 26.057 -21.344 1.00 63.72 477 GLN A CA 1
ATOM 3681 C C . GLN A 1 477 ? 16.874 24.833 -21.584 1.00 63.72 477 GLN A C 1
ATOM 3683 O O . GLN A 1 477 ? 17.243 23.936 -22.338 1.00 63.72 477 GLN A O 1
ATOM 3688 N N . HIS A 1 478 ? 15.646 24.847 -21.059 1.00 72.12 478 HIS A N 1
ATOM 3689 C CA . HIS A 1 478 ? 14.646 23.814 -21.328 1.00 72.12 478 HIS A CA 1
ATOM 3690 C C . HIS A 1 478 ? 14.275 23.694 -22.811 1.00 72.12 478 HIS A C 1
ATOM 3692 O O . HIS A 1 478 ? 14.100 22.580 -23.300 1.00 72.12 478 HIS A O 1
ATOM 3698 N N . VAL A 1 479 ? 14.176 24.809 -23.540 1.00 65.44 479 VAL A N 1
ATOM 3699 C CA . VAL A 1 479 ? 13.916 24.811 -24.991 1.00 65.44 479 VAL A CA 1
ATOM 3700 C C . VAL A 1 479 ? 15.106 24.260 -25.772 1.00 65.44 479 VAL A C 1
ATOM 3702 O O . VAL A 1 479 ? 14.914 23.469 -26.694 1.00 65.44 479 VAL A O 1
ATOM 3705 N N . ILE A 1 480 ? 16.334 24.619 -25.391 1.00 66.31 480 ILE A N 1
ATOM 3706 C CA . ILE A 1 480 ? 17.559 24.068 -25.987 1.00 66.31 480 ILE A CA 1
ATOM 3707 C C . ILE A 1 480 ? 17.620 22.552 -25.763 1.00 66.31 480 ILE A C 1
ATOM 3709 O O . ILE A 1 480 ? 17.914 21.798 -26.694 1.00 66.31 480 ILE A O 1
ATOM 3713 N N . ASP A 1 481 ? 17.306 22.091 -24.554 1.00 70.12 481 ASP A N 1
ATOM 3714 C CA . ASP A 1 481 ? 17.305 20.669 -24.213 1.00 70.12 481 ASP A CA 1
ATOM 3715 C C . ASP A 1 481 ? 16.171 19.913 -24.916 1.00 70.12 481 ASP A C 1
ATOM 3717 O O . ASP A 1 481 ? 16.406 18.830 -25.456 1.00 70.12 481 ASP A O 1
ATOM 3721 N N . ALA A 1 482 ? 14.980 20.509 -25.013 1.00 66.94 482 ALA A N 1
ATOM 3722 C CA . ALA A 1 482 ? 13.869 19.978 -25.794 1.00 66.94 482 ALA A CA 1
ATOM 3723 C C . ALA A 1 482 ? 14.229 19.863 -27.280 1.00 66.94 482 ALA A C 1
ATOM 3725 O O . ALA A 1 482 ? 14.026 18.806 -27.865 1.00 66.94 482 ALA A O 1
ATOM 3726 N N . ARG A 1 483 ? 14.852 20.884 -27.882 1.00 70.88 483 ARG A N 1
ATOM 3727 C CA . ARG A 1 483 ? 15.348 20.838 -29.268 1.00 70.88 483 ARG A CA 1
ATOM 3728 C C . ARG A 1 483 ? 16.369 19.720 -29.461 1.00 70.88 483 ARG A C 1
ATOM 3730 O O . ARG A 1 483 ? 16.250 18.941 -30.402 1.00 70.88 483 ARG A O 1
ATOM 3737 N N . ARG A 1 484 ? 17.361 19.595 -28.573 1.00 72.06 484 ARG A N 1
ATOM 3738 C CA . ARG A 1 484 ? 18.346 18.496 -28.630 1.00 72.06 484 ARG A CA 1
ATOM 3739 C C . ARG A 1 484 ? 17.666 17.133 -28.526 1.00 72.06 484 ARG A C 1
ATOM 3741 O O . ARG A 1 484 ? 18.077 16.190 -29.198 1.00 72.06 484 ARG A O 1
ATOM 3748 N N . GLN A 1 485 ? 16.640 17.023 -27.688 1.00 68.56 485 GLN A N 1
ATOM 3749 C CA . GLN A 1 485 ? 15.857 15.806 -27.515 1.00 68.56 485 GLN A CA 1
ATOM 3750 C C . GLN A 1 485 ? 15.020 15.485 -28.763 1.00 68.56 485 GLN A C 1
ATOM 3752 O O . GLN A 1 485 ? 15.077 14.352 -29.230 1.00 68.56 485 GLN A O 1
ATOM 3757 N N . LEU A 1 486 ? 14.355 16.476 -29.364 1.00 65.00 486 LEU A N 1
ATOM 3758 C CA . LEU A 1 486 ? 13.621 16.348 -30.627 1.00 65.00 486 LEU A CA 1
ATOM 3759 C C . LEU A 1 486 ? 14.542 15.953 -31.784 1.00 65.00 486 LEU A C 1
ATOM 3761 O O . LEU A 1 486 ? 14.229 15.023 -32.511 1.00 65.00 486 LEU A O 1
ATOM 3765 N N . GLN A 1 487 ? 15.724 16.563 -31.899 1.00 67.44 487 GLN A N 1
ATOM 3766 C CA . GLN A 1 487 ? 16.727 16.209 -32.912 1.00 67.44 487 GLN A CA 1
ATOM 3767 C C . GLN A 1 487 ? 17.315 14.805 -32.725 1.00 67.44 487 GLN A C 1
ATOM 3769 O O . GLN A 1 487 ? 17.771 14.188 -33.685 1.00 67.44 487 GLN A O 1
ATOM 3774 N N . ARG A 1 488 ? 17.362 14.296 -31.488 1.00 68.12 488 ARG A N 1
ATOM 3775 C CA . ARG A 1 488 ? 17.717 12.895 -31.220 1.00 68.12 488 ARG A CA 1
ATOM 3776 C C . ARG A 1 488 ? 16.566 11.969 -31.598 1.00 68.12 488 ARG A C 1
ATOM 3778 O O . ARG A 1 488 ? 16.808 10.921 -32.181 1.00 68.12 488 ARG A O 1
ATOM 3785 N N . TRP A 1 489 ? 15.330 12.350 -31.283 1.00 64.88 489 TRP A N 1
ATOM 3786 C CA . TRP A 1 489 ? 14.141 11.567 -31.608 1.00 64.88 489 TRP A CA 1
ATOM 3787 C C . TRP A 1 489 ? 13.867 11.510 -33.106 1.00 64.88 489 TRP A C 1
ATOM 3789 O O . TRP A 1 489 ? 13.595 10.424 -33.597 1.00 64.88 489 TRP A O 1
ATOM 3799 N N . SER A 1 490 ? 14.029 12.601 -33.855 1.00 57.38 490 SER A N 1
ATOM 3800 C CA . SER A 1 490 ? 13.851 12.619 -35.312 1.00 57.38 490 SER A CA 1
ATOM 3801 C C . SER A 1 490 ? 14.820 11.673 -36.027 1.00 57.38 490 SER A C 1
ATOM 3803 O O . SER A 1 490 ? 14.418 10.969 -36.945 1.00 57.38 490 SER A O 1
ATOM 3805 N N . ARG A 1 491 ? 16.059 11.532 -35.533 1.00 56.25 491 ARG A N 1
ATOM 3806 C CA . ARG A 1 491 ? 17.023 10.526 -36.030 1.00 56.25 491 ARG A CA 1
ATOM 3807 C C . ARG A 1 491 ? 16.597 9.078 -35.768 1.00 56.25 491 ARG A C 1
ATOM 3809 O O . ARG A 1 491 ? 17.062 8.184 -36.465 1.00 56.25 491 ARG A O 1
ATOM 3816 N N . HIS A 1 492 ? 15.747 8.838 -34.770 1.00 47.25 492 HIS A N 1
ATOM 3817 C CA . HIS A 1 492 ? 15.241 7.507 -34.411 1.00 47.25 492 HIS A CA 1
ATOM 3818 C C . HIS A 1 492 ? 13.812 7.233 -34.921 1.00 47.25 492 HIS A C 1
ATOM 3820 O O . HIS A 1 492 ? 13.430 6.073 -35.031 1.00 47.25 492 HIS A O 1
ATOM 3826 N N . LEU A 1 493 ? 13.039 8.276 -35.241 1.00 41.34 493 LEU A N 1
ATOM 3827 C CA . LEU A 1 493 ? 11.662 8.221 -35.751 1.00 41.34 493 LEU A CA 1
ATOM 3828 C C . LEU A 1 493 ? 11.577 8.369 -37.282 1.00 41.34 493 LEU A C 1
ATOM 3830 O O . LEU A 1 493 ? 10.516 8.126 -37.850 1.00 41.34 493 LEU A O 1
ATOM 3834 N N . ALA A 1 494 ? 12.690 8.690 -37.952 1.00 41.69 494 ALA A N 1
ATOM 3835 C CA . ALA A 1 494 ? 12.804 8.758 -39.411 1.00 41.69 494 ALA A CA 1
ATOM 3836 C C . ALA A 1 494 ? 12.288 7.529 -40.204 1.00 41.69 494 ALA A C 1
ATOM 3838 O O . ALA A 1 494 ? 11.890 7.736 -41.345 1.00 41.69 494 ALA A O 1
ATOM 3839 N N . PRO A 1 495 ? 12.225 6.281 -39.682 1.00 42.78 495 PRO A N 1
ATOM 3840 C CA . PRO A 1 495 ? 11.617 5.182 -40.435 1.00 42.78 495 PRO A CA 1
ATOM 3841 C C . PRO A 1 495 ? 10.079 5.121 -40.348 1.00 42.78 495 PRO A C 1
ATOM 3843 O O . PRO A 1 495 ? 9.494 4.233 -40.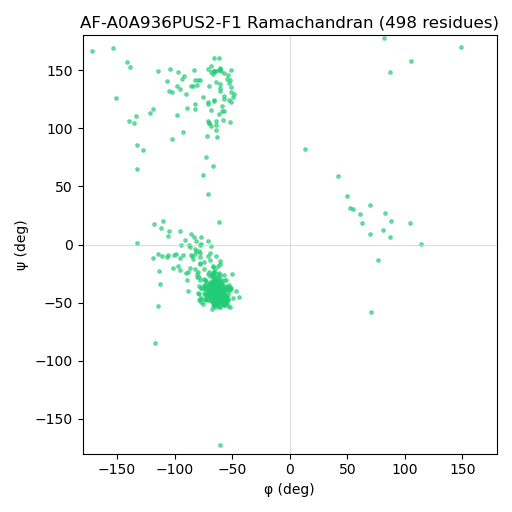959 1.00 42.78 495 PRO A O 1
ATOM 3846 N N . VAL A 1 496 ? 9.417 5.979 -39.556 1.00 38.56 496 VAL A N 1
ATOM 3847 C CA . VAL A 1 496 ? 7.982 5.838 -39.207 1.00 38.56 496 VAL A CA 1
ATOM 3848 C C . VAL A 1 496 ? 7.118 7.018 -39.672 1.00 38.56 496 VAL A C 1
ATOM 3850 O O . VAL A 1 496 ? 5.896 6.905 -39.678 1.00 38.56 496 VAL A O 1
ATOM 3853 N N . LEU A 1 497 ? 7.712 8.129 -40.108 1.00 34.03 497 LEU A N 1
ATOM 3854 C CA . LEU A 1 497 ? 6.963 9.248 -40.685 1.00 34.03 497 LEU A CA 1
ATOM 3855 C C . LEU A 1 497 ? 7.097 9.221 -42.214 1.00 34.03 497 LEU A C 1
ATOM 3857 O O . LEU A 1 497 ? 8.222 9.090 -42.704 1.00 34.03 497 LEU A O 1
ATOM 3861 N N . PRO A 1 498 ? 5.995 9.326 -42.981 1.00 30.19 498 PRO A N 1
ATOM 3862 C CA . PRO A 1 498 ? 6.095 9.488 -44.424 1.00 30.19 498 PRO A CA 1
ATOM 3863 C C . PRO A 1 498 ? 6.868 10.778 -44.720 1.00 30.19 498 PRO A C 1
ATOM 3865 O O . PRO A 1 498 ? 6.618 11.819 -44.114 1.00 30.19 498 PRO A O 1
ATOM 3868 N N . SER A 1 499 ? 7.853 10.688 -45.616 1.00 31.42 499 SER A N 1
ATOM 3869 C CA . SER A 1 499 ? 8.459 11.884 -46.211 1.00 31.42 499 SER A CA 1
ATOM 3870 C C . SER A 1 499 ? 7.391 12.671 -46.984 1.00 31.42 499 SER A C 1
ATOM 3872 O O . SER A 1 499 ? 6.440 12.040 -47.450 1.00 31.42 499 SER A O 1
ATOM 3874 N N . PRO A 1 500 ? 7.525 14.009 -47.070 1.00 38.84 500 PRO A N 1
ATOM 3875 C CA . PRO A 1 500 ? 6.514 14.890 -47.656 1.00 38.84 500 PRO A CA 1
ATOM 3876 C C . PRO A 1 500 ? 6.122 14.519 -49.086 1.00 38.84 500 PRO A C 1
ATOM 3878 O O . PRO A 1 500 ? 6.996 14.010 -49.831 1.00 38.84 500 PRO A O 1
#

Foldseek 3Di:
DDPPDDPCPLLCVLVVVVPPDDCVLVVLLCVLLVNSVDSLLSQLVQVLQLPPVRDGDDSLLSNVSSVLSNVVVVVQCVLADDFDFDPVLLVLLLVLLVCLLVVNCPPPSVVCCCLVAQLVLLLVLLLVVCVVVVDDPVLSVVLSVCCNVCVSCLQRPFDDDQAQHNVLLLLLQLQQHDPPGRLLSLLVLDALQLQLLLLLLQLLAPLCVVLLCSSPVPDDSVRSSNVSSNCSSVDSVVRSSSLSSSLSSVSSVVCVVCPSVSCDPVNSVVSSCVSVVLSSLQSSQSVSVPSPSSSVSLSPDGNSSRSSSVSSSVSSNVQSVVCVVVVNPPDSDDPGDGYSDNPPPPPPPPDPDDDDPPVLQVLLLQLVCLLVLNVVQLVCCLPSQDNPDPDVVSVCSLPVVRDPSQDDPDDRSVVSSPVCNVCVLVSLVVCLVVLVVLLPDDPPDQ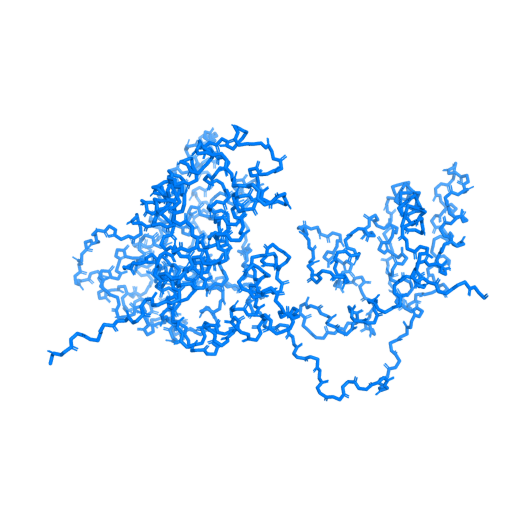VVLVVVSCVVSVVRHDPDDDDDPDDNVVSSVSSVVSNVVNVVVCVVCVVPDDDD